Protein AF-A0A094D662-F1 (afdb_monomer_lite)

pLDDT: mean 72.57, std 20.61, range [25.23, 95.62]

Radius of gyration: 35.25 Å; chains: 1; bounding box: 73×84×106 Å

Structure (mmCIF, N/CA/C/O backbone):
data_AF-A0A094D662-F1
#
_entry.id   AF-A0A094D662-F1
#
loop_
_atom_site.group_PDB
_atom_site.id
_atom_site.type_symbol
_atom_site.label_atom_id
_atom_site.label_alt_id
_atom_site.label_comp_id
_atom_site.label_asym_id
_atom_site.label_entity_id
_atom_site.label_seq_id
_atom_site.pdbx_PDB_ins_code
_atom_site.Cartn_x
_atom_site.Cartn_y
_atom_site.Cartn_z
_atom_site.occupancy
_atom_site.B_iso_or_equiv
_atom_site.auth_seq_id
_atom_s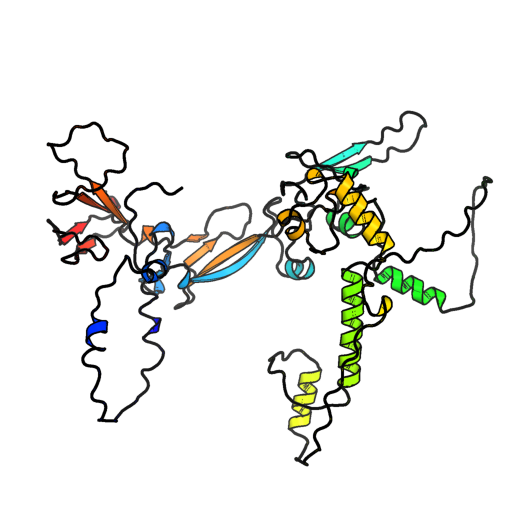ite.auth_comp_id
_atom_site.auth_asym_id
_atom_site.auth_atom_id
_atom_site.pdbx_PDB_model_num
ATOM 1 N N . MET A 1 1 ? -1.541 14.761 10.047 1.00 27.98 1 MET A N 1
ATOM 2 C CA . MET A 1 1 ? -1.292 15.309 11.395 1.00 27.98 1 MET A CA 1
ATOM 3 C C . MET A 1 1 ? -2.529 15.030 12.229 1.00 27.98 1 MET A C 1
ATOM 5 O O . MET A 1 1 ? -3.591 15.519 11.874 1.00 27.98 1 MET A O 1
ATOM 9 N N . ALA A 1 2 ? -2.432 14.137 13.215 1.00 30.67 2 ALA A N 1
ATOM 10 C CA . ALA A 1 2 ? -3.572 13.748 14.040 1.00 30.67 2 ALA A CA 1
ATOM 11 C C . ALA A 1 2 ? -3.902 14.888 15.013 1.00 30.67 2 ALA A C 1
ATOM 13 O O . ALA A 1 2 ? -3.021 15.377 15.716 1.00 30.67 2 ALA A O 1
ATOM 14 N N . THR A 1 3 ? -5.152 15.339 15.014 1.00 36.09 3 THR A N 1
ATOM 15 C CA . THR A 1 3 ? -5.666 16.312 15.980 1.00 36.09 3 THR A CA 1
ATOM 16 C C . THR A 1 3 ? -5.475 15.785 17.402 1.00 36.09 3 THR A C 1
ATOM 18 O O . THR A 1 3 ? -5.798 14.627 17.664 1.00 36.09 3 THR A O 1
ATOM 21 N N . ALA A 1 4 ? -4.981 16.631 18.310 1.00 43.06 4 ALA A N 1
ATOM 22 C CA . ALA A 1 4 ? -4.787 16.342 19.734 1.00 43.06 4 ALA A CA 1
ATOM 23 C C . ALA A 1 4 ? -6.132 16.266 20.485 1.00 43.06 4 ALA A C 1
ATOM 25 O O . ALA A 1 4 ? -6.436 17.083 21.350 1.00 43.06 4 ALA A O 1
ATOM 26 N N . ILE A 1 5 ? -6.972 15.311 20.098 1.00 53.75 5 ILE A N 1
ATOM 27 C CA . ILE A 1 5 ? -8.233 14.975 20.760 1.00 53.75 5 ILE A CA 1
ATOM 28 C C . ILE A 1 5 ? -7.978 13.667 21.521 1.00 53.75 5 ILE A C 1
ATOM 30 O O . ILE A 1 5 ? -7.299 12.795 20.971 1.00 53.75 5 ILE A O 1
ATOM 34 N N . PRO A 1 6 ? -8.478 13.496 22.761 1.00 65.56 6 PRO A N 1
ATOM 35 C CA . PRO A 1 6 ? -8.391 12.219 23.465 1.00 65.56 6 PRO A CA 1
ATOM 36 C C . PRO A 1 6 ? -8.967 11.106 22.583 1.00 65.56 6 PRO A C 1
ATOM 38 O O . PRO A 1 6 ? -10.159 11.098 22.275 1.00 65.56 6 PRO A O 1
ATOM 41 N N . TYR A 1 7 ? -8.102 10.196 22.139 1.00 71.94 7 TYR A N 1
ATOM 42 C CA . TYR A 1 7 ? -8.476 9.084 21.274 1.00 71.94 7 TYR A CA 1
ATOM 43 C C . TYR A 1 7 ? -8.595 7.817 22.120 1.00 71.94 7 TYR A C 1
ATOM 45 O O . TYR A 1 7 ? -7.695 7.490 22.894 1.00 71.94 7 TYR A O 1
ATOM 53 N N . THR A 1 8 ? -9.715 7.107 21.997 1.00 83.88 8 THR A N 1
ATOM 54 C CA . THR A 1 8 ? -9.950 5.865 22.735 1.00 83.88 8 THR A CA 1
ATOM 55 C C . THR A 1 8 ? -9.299 4.692 22.025 1.00 83.88 8 THR A C 1
ATOM 57 O O . THR A 1 8 ? -9.597 4.421 20.859 1.00 83.88 8 THR A O 1
ATOM 60 N N . TYR A 1 9 ? -8.454 3.968 22.747 1.00 87.31 9 TYR A N 1
ATOM 61 C CA . TYR A 1 9 ? -7.848 2.740 22.261 1.00 87.31 9 TYR A CA 1
ATOM 62 C C . TYR A 1 9 ? -8.508 1.530 22.912 1.00 87.31 9 TYR A C 1
ATOM 64 O O . TYR A 1 9 ? -8.848 1.552 24.092 1.00 87.31 9 TYR A O 1
ATOM 72 N N . ILE A 1 10 ? -8.681 0.475 22.127 1.00 88.69 10 ILE A N 1
ATOM 73 C CA . ILE A 1 10 ? -9.278 -0.786 22.551 1.00 88.69 10 ILE A CA 1
ATOM 74 C C . ILE A 1 10 ? -8.210 -1.868 22.431 1.00 88.69 10 ILE A C 1
ATOM 76 O O . ILE A 1 10 ? -7.541 -1.989 21.399 1.00 88.69 10 ILE A O 1
ATOM 80 N N . GLN A 1 11 ? -8.055 -2.661 23.485 1.00 87.62 11 GLN A N 1
ATOM 81 C CA . GLN A 1 11 ? -7.127 -3.782 23.499 1.00 87.62 11 GLN A CA 1
ATOM 82 C C . GLN A 1 11 ? -7.715 -4.972 22.736 1.00 87.62 11 GLN A C 1
ATOM 84 O O . GLN A 1 11 ? -8.773 -5.481 23.092 1.00 87.62 11 GLN A O 1
ATOM 89 N N . CYS A 1 12 ? -7.020 -5.454 21.705 1.00 86.81 12 CYS A N 1
ATOM 90 C CA . CYS A 1 12 ? -7.373 -6.714 21.050 1.00 86.81 12 CYS A CA 1
ATOM 91 C C . CYS A 1 12 ? -6.867 -7.903 21.896 1.00 86.81 12 CYS A C 1
ATOM 93 O O . CYS A 1 12 ? -5.701 -7.886 22.292 1.00 86.81 12 CYS A O 1
ATOM 95 N N . PRO A 1 13 ? -7.649 -8.984 22.099 1.00 80.25 13 PRO A N 1
ATOM 96 C CA . PRO A 1 13 ? -7.264 -10.129 22.942 1.00 80.25 13 PRO A CA 1
ATOM 97 C C . PRO A 1 13 ? -6.129 -11.005 22.372 1.00 80.25 13 PRO A C 1
ATOM 99 O O . PRO A 1 13 ? -5.781 -12.033 22.942 1.00 80.25 13 PRO A O 1
ATOM 102 N N . CYS A 1 14 ? -5.495 -10.595 21.271 1.00 75.81 14 CYS A N 1
ATOM 103 C CA . CYS A 1 14 ? -4.493 -11.377 20.545 1.00 75.81 14 CYS A CA 1
ATOM 104 C C . CYS A 1 14 ? -3.220 -11.707 21.332 1.00 75.81 14 CYS A C 1
ATOM 106 O O . CYS A 1 14 ? -2.457 -12.561 20.899 1.00 75.81 14 CYS A O 1
ATOM 108 N N . THR A 1 15 ? -2.955 -10.999 22.431 1.00 61.41 15 THR A N 1
ATOM 109 C CA . THR A 1 15 ? -1.803 -11.240 23.311 1.00 61.41 15 THR A CA 1
ATOM 110 C C . THR A 1 15 ? -2.067 -12.307 24.370 1.00 61.41 15 THR A C 1
ATOM 112 O O . THR A 1 15 ? -1.111 -12.813 24.940 1.00 61.41 15 THR A O 1
ATOM 115 N N . ARG A 1 16 ? -3.333 -12.654 24.646 1.00 54.88 16 ARG A N 1
ATOM 116 C CA . ARG A 1 16 ? -3.678 -13.715 25.607 1.00 54.88 16 ARG A CA 1
ATOM 117 C C . ARG A 1 16 ? -3.718 -15.096 24.949 1.00 54.88 16 ARG A C 1
ATOM 119 O O . ARG A 1 16 ? -3.248 -16.058 25.543 1.00 54.88 16 ARG A O 1
ATOM 126 N N . ASP A 1 17 ? -4.169 -15.171 23.697 1.00 49.47 17 ASP A N 1
ATOM 127 C CA . ASP A 1 17 ? -4.296 -16.443 22.966 1.00 49.47 17 ASP A CA 1
ATOM 128 C C . ASP A 1 17 ? -2.938 -17.108 22.639 1.00 49.47 17 ASP A C 1
ATOM 130 O O . ASP A 1 17 ? -2.886 -18.310 22.410 1.00 49.47 17 ASP A O 1
ATOM 134 N N . THR A 1 18 ? -1.811 -16.380 22.654 1.00 45.44 18 THR A N 1
ATOM 135 C CA . THR A 1 18 ? -0.479 -16.983 22.423 1.00 45.44 18 THR A CA 1
ATOM 136 C C . THR A 1 18 ? 0.036 -17.824 23.592 1.00 45.44 18 THR A C 1
ATOM 138 O O . THR A 1 18 ? 1.039 -18.507 23.427 1.00 45.44 18 THR A O 1
ATOM 141 N N . HIS A 1 19 ? -0.628 -17.789 24.751 1.00 44.31 19 HIS A N 1
ATOM 142 C CA . HIS A 1 19 ? -0.212 -18.522 25.951 1.00 44.31 19 HIS A CA 1
ATOM 143 C C . HIS A 1 19 ? -1.067 -19.766 26.253 1.00 44.31 19 HIS A C 1
ATOM 145 O O . HIS A 1 19 ? -0.862 -20.383 27.297 1.00 44.31 19 HIS A O 1
ATOM 151 N N . HIS A 1 20 ? -2.022 -20.151 25.390 1.00 42.22 20 HIS A N 1
ATOM 152 C CA . HIS A 1 20 ? -2.925 -21.272 25.704 1.00 42.22 20 HIS A CA 1
ATOM 153 C C . HIS A 1 20 ? -2.915 -22.482 24.771 1.00 42.22 20 HIS A C 1
ATOM 155 O O . HIS A 1 20 ? -3.463 -23.505 25.159 1.00 42.22 20 HIS A O 1
ATOM 161 N N . ASP A 1 21 ? -2.221 -22.428 23.634 1.00 40.12 21 ASP A N 1
ATOM 162 C CA . ASP A 1 21 ? -2.223 -23.537 22.662 1.00 40.12 21 ASP A CA 1
ATOM 163 C C . ASP A 1 21 ? -0.853 -24.239 22.499 1.00 40.12 21 ASP A C 1
ATOM 165 O O . ASP A 1 21 ? -0.650 -24.959 21.526 1.00 40.12 21 ASP A O 1
ATOM 169 N N . GLY A 1 22 ? 0.106 -24.024 23.415 1.00 39.09 22 GLY A N 1
ATOM 170 C CA . GLY A 1 22 ? 1.495 -24.498 23.263 1.00 39.09 22 GLY A CA 1
ATOM 171 C C . GLY A 1 22 ? 1.979 -25.582 24.229 1.00 39.09 22 GLY A C 1
ATOM 172 O O . GLY A 1 22 ? 2.541 -26.565 23.774 1.00 39.09 22 GLY A O 1
ATOM 173 N N . ASP A 1 23 ? 1.769 -25.432 25.541 1.00 36.53 23 ASP A N 1
ATOM 174 C CA . ASP A 1 23 ? 2.508 -26.225 26.543 1.00 36.53 23 ASP A CA 1
ATOM 175 C C . ASP A 1 23 ? 1.627 -26.624 27.742 1.00 36.53 23 ASP A C 1
ATOM 177 O O . ASP A 1 23 ? 1.899 -26.282 28.893 1.00 36.53 23 ASP A O 1
ATOM 181 N N . ARG A 1 24 ? 0.515 -27.321 27.486 1.00 38.50 24 ARG A N 1
ATOM 182 C CA . ARG A 1 24 ? -0.293 -27.960 28.546 1.00 38.50 24 ARG A CA 1
ATOM 183 C C . ARG A 1 24 ? -0.502 -29.461 28.336 1.00 38.50 24 ARG A C 1
ATOM 185 O O . ARG A 1 24 ? -1.456 -30.027 28.859 1.00 38.50 24 ARG A O 1
ATOM 192 N N . GLU A 1 25 ? 0.418 -30.109 27.629 1.00 37.34 25 GLU A N 1
ATOM 193 C CA . GLU A 1 25 ? 0.626 -31.549 27.782 1.00 37.34 25 GLU A CA 1
ATOM 194 C C . GLU A 1 25 ? 1.595 -31.777 28.952 1.00 37.34 25 GLU A C 1
ATOM 196 O O . GLU A 1 25 ? 2.786 -31.490 28.873 1.00 37.34 25 GLU A O 1
ATOM 201 N N . GLU A 1 26 ? 1.010 -32.203 30.073 1.00 44.28 26 GLU A N 1
ATOM 202 C CA . GLU A 1 26 ? 1.570 -33.150 31.043 1.00 44.28 26 GLU A CA 1
ATOM 203 C C . GLU A 1 26 ? 3.085 -33.058 31.313 1.00 44.28 26 GLU A C 1
ATOM 205 O O . GLU A 1 26 ? 3.895 -33.806 30.770 1.00 44.28 26 GLU A O 1
ATOM 210 N N . ARG A 1 27 ? 3.466 -32.217 32.280 1.00 34.50 27 ARG A N 1
ATOM 211 C CA . ARG A 1 27 ? 4.590 -32.542 33.169 1.00 34.50 27 ARG A CA 1
ATOM 212 C C . ARG A 1 27 ? 4.076 -32.627 34.590 1.00 34.50 27 ARG A C 1
ATOM 214 O O . ARG A 1 27 ? 3.942 -31.634 35.297 1.00 34.50 27 ARG A O 1
ATOM 221 N N . GLN A 1 28 ? 3.690 -33.848 34.916 1.00 40.88 28 GLN A N 1
ATOM 222 C CA . GLN A 1 28 ? 3.467 -34.328 36.260 1.00 40.88 28 GLN A CA 1
ATOM 223 C C . GLN A 1 28 ? 4.847 -34.596 3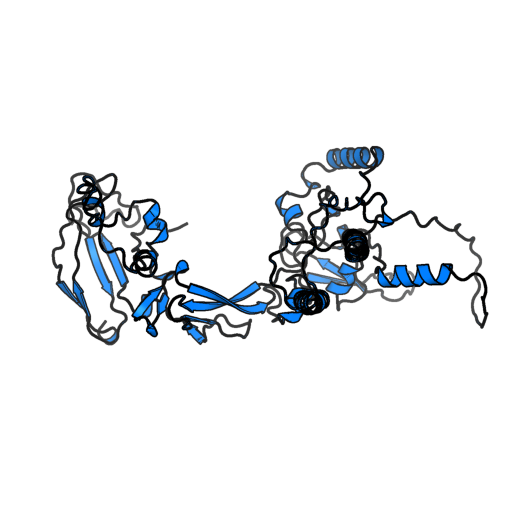6.882 1.00 40.88 28 GLN A C 1
ATOM 225 O O . GLN A 1 28 ? 5.701 -35.183 36.223 1.00 40.88 28 GLN A O 1
ATOM 230 N N . ASP A 1 29 ? 5.005 -34.129 38.118 1.00 41.12 29 ASP A N 1
ATOM 231 C CA . ASP A 1 29 ? 6.045 -34.459 39.098 1.00 41.12 29 ASP A CA 1
ATOM 232 C C . ASP A 1 29 ? 7.483 -33.992 38.804 1.00 41.12 29 ASP A C 1
ATOM 234 O O . ASP A 1 29 ? 8.217 -34.618 38.055 1.00 41.12 29 ASP A O 1
ATOM 238 N N . ASP A 1 30 ? 7.886 -32.905 39.473 1.00 32.84 30 ASP A N 1
ATOM 239 C CA . ASP A 1 30 ? 9.189 -32.799 40.146 1.00 32.84 30 ASP A CA 1
ATOM 240 C C . ASP A 1 30 ? 9.099 -31.701 41.229 1.00 32.84 30 ASP A C 1
ATOM 242 O O . ASP A 1 30 ? 9.085 -30.497 40.958 1.00 32.84 30 ASP A O 1
ATOM 246 N N . GLU A 1 31 ? 8.967 -32.142 42.483 1.00 45.97 31 GLU A N 1
ATOM 247 C CA . GLU A 1 31 ? 9.125 -31.331 43.691 1.00 45.97 31 GLU A CA 1
ATOM 248 C C . GLU A 1 31 ? 10.620 -31.048 43.914 1.00 45.97 31 GLU A C 1
ATOM 250 O O . GLU A 1 31 ? 11.299 -31.857 44.529 1.00 45.97 31 GLU A O 1
ATOM 255 N N . ASP A 1 32 ? 11.147 -29.937 43.389 1.00 40.59 32 ASP A N 1
ATOM 256 C CA . ASP A 1 32 ? 12.232 -29.153 44.015 1.00 40.59 32 ASP A CA 1
ATOM 257 C C . ASP A 1 32 ? 12.658 -27.987 43.105 1.00 40.59 32 ASP A C 1
ATOM 259 O O . ASP A 1 32 ? 13.560 -28.089 42.273 1.00 40.59 32 ASP A O 1
ATOM 263 N N . SER A 1 33 ? 12.034 -26.823 43.288 1.00 34.91 33 SER A N 1
ATOM 264 C CA . SER A 1 33 ? 12.645 -25.547 42.902 1.00 34.91 33 SER A CA 1
ATOM 265 C C . SER A 1 33 ? 12.096 -24.427 43.779 1.00 34.91 33 SER A C 1
ATOM 267 O O . SER A 1 33 ? 11.034 -23.851 43.533 1.00 34.91 33 SER A O 1
ATOM 269 N N . VAL A 1 34 ? 12.841 -24.144 44.843 1.00 47.97 34 VAL A N 1
ATOM 270 C CA . VAL A 1 34 ? 12.695 -22.967 45.696 1.00 47.97 34 VAL A CA 1
ATOM 271 C C . VAL A 1 34 ? 13.233 -21.756 44.931 1.00 47.97 34 VAL A C 1
ATOM 273 O O . VAL A 1 34 ? 14.383 -21.393 45.120 1.00 47.97 34 VAL A O 1
ATOM 276 N N . ASP A 1 35 ? 12.434 -21.190 44.026 1.00 39.59 35 ASP A N 1
ATOM 277 C CA . ASP A 1 35 ? 12.419 -19.754 43.693 1.00 39.59 35 ASP A CA 1
ATOM 278 C C . ASP A 1 35 ? 11.316 -19.487 42.656 1.00 39.59 35 ASP A C 1
ATOM 280 O O . ASP A 1 35 ? 11.349 -20.085 41.585 1.00 39.59 35 ASP A O 1
ATOM 284 N N . SER A 1 36 ? 10.311 -18.668 42.993 1.00 38.12 36 SER A N 1
ATOM 285 C CA . SER A 1 36 ? 9.310 -18.048 42.076 1.00 38.12 36 SER A CA 1
ATOM 286 C C . SER A 1 36 ? 8.026 -17.597 42.801 1.00 38.12 36 SER A C 1
ATOM 288 O O . SER A 1 36 ? 6.942 -17.526 42.219 1.00 38.12 36 SER A O 1
ATOM 290 N N . SER A 1 37 ? 8.106 -17.221 44.083 1.00 36.84 37 SER A N 1
ATOM 291 C CA . SER A 1 37 ? 7.066 -16.359 44.668 1.00 36.84 37 SER A CA 1
ATOM 292 C C . SER A 1 37 ? 7.075 -14.954 44.046 1.00 36.84 37 SER A C 1
ATOM 294 O O . SER A 1 37 ? 6.040 -14.295 44.046 1.00 36.84 37 SER A O 1
ATOM 296 N N . GLU A 1 38 ? 8.202 -14.524 43.465 1.00 37.81 38 GLU A N 1
ATOM 297 C CA . GLU A 1 38 ? 8.333 -13.243 42.756 1.00 37.81 38 GLU A CA 1
ATOM 298 C C . GLU A 1 38 ? 7.825 -13.320 41.300 1.00 37.81 38 GLU A C 1
ATOM 300 O O . GLU A 1 38 ? 7.126 -12.414 40.858 1.00 37.81 38 GLU A O 1
ATOM 305 N N . GLU A 1 39 ? 8.011 -14.440 40.587 1.00 36.25 39 GLU A N 1
ATOM 306 C CA . GLU A 1 39 ? 7.468 -14.616 39.221 1.00 36.25 39 GLU A CA 1
ATOM 307 C C . GLU A 1 39 ? 5.945 -14.860 39.188 1.00 36.25 39 GLU A C 1
ATOM 309 O O . GLU A 1 39 ? 5.286 -14.626 38.172 1.00 36.25 39 GLU A O 1
ATOM 314 N N . ARG A 1 40 ? 5.343 -15.304 40.303 1.00 34.09 40 ARG A N 1
ATOM 315 C CA . ARG A 1 40 ? 3.874 -15.374 40.439 1.00 34.09 40 ARG A CA 1
ATOM 316 C C . ARG A 1 40 ? 3.230 -14.009 40.688 1.00 34.09 40 ARG A C 1
ATOM 318 O O . ARG A 1 40 ? 2.037 -13.877 40.436 1.00 34.09 40 ARG A O 1
ATOM 325 N N . ALA A 1 41 ? 3.985 -13.010 41.148 1.00 35.44 41 ALA A N 1
ATOM 326 C CA . ALA A 1 41 ? 3.469 -11.659 41.374 1.00 35.44 41 ALA A CA 1
ATOM 327 C C . ALA A 1 41 ? 3.393 -10.824 40.081 1.00 35.44 41 ALA A C 1
ATOM 329 O O . ALA A 1 41 ? 2.543 -9.946 39.982 1.00 35.44 41 ALA A O 1
ATOM 330 N N . GLU A 1 42 ? 4.200 -11.138 39.060 1.00 41.97 42 GLU A N 1
ATOM 331 C CA . GLU A 1 42 ? 4.128 -10.483 37.740 1.00 41.97 42 GLU A CA 1
ATOM 332 C C . GLU A 1 42 ? 2.918 -10.939 36.893 1.00 41.97 42 GLU A C 1
ATOM 334 O O . GLU A 1 42 ? 2.626 -10.360 35.846 1.00 41.97 42 GLU A O 1
ATOM 339 N N . GLN A 1 43 ? 2.181 -11.975 37.318 1.00 38.31 43 GLN A N 1
ATOM 340 C CA . GLN A 1 43 ? 0.996 -12.469 36.595 1.00 38.31 43 GLN A CA 1
ATOM 341 C C . GLN A 1 43 ? -0.265 -11.620 36.833 1.00 38.31 43 GLN A C 1
ATOM 343 O O . GLN A 1 43 ? -1.200 -11.705 36.033 1.00 38.31 43 GLN A O 1
ATOM 348 N N . ASP A 1 44 ? -0.254 -10.765 37.859 1.00 42.09 44 ASP A N 1
ATOM 349 C CA . ASP A 1 44 ? -1.322 -9.814 38.201 1.00 42.09 44 ASP A CA 1
ATOM 350 C C . ASP A 1 44 ? -0.926 -8.349 37.910 1.00 42.09 44 ASP A C 1
ATOM 352 O O . ASP A 1 44 ? -1.543 -7.417 38.429 1.00 42.09 44 ASP A O 1
ATOM 356 N N . ASP A 1 45 ? 0.083 -8.114 37.061 1.00 57.00 45 ASP A N 1
ATOM 357 C CA . ASP A 1 45 ? 0.410 -6.759 36.611 1.00 57.00 45 ASP A CA 1
ATOM 358 C C . ASP A 1 45 ? -0.733 -6.205 35.739 1.00 57.00 45 ASP A C 1
ATOM 360 O O . ASP A 1 45 ? -0.960 -6.623 34.595 1.00 57.00 45 ASP A O 1
ATOM 364 N N . ASP A 1 46 ? -1.469 -5.241 36.299 1.00 65.81 46 ASP A N 1
ATOM 365 C CA . ASP A 1 46 ? -2.437 -4.412 35.585 1.00 65.81 46 ASP A CA 1
ATOM 366 C C . ASP A 1 46 ? -1.805 -3.913 34.272 1.00 65.81 46 ASP A C 1
ATOM 368 O O . ASP A 1 46 ? -0.724 -3.322 34.252 1.00 65.81 46 ASP A O 1
ATOM 372 N N . PHE A 1 47 ? -2.478 -4.158 33.145 1.00 70.75 47 PHE A N 1
ATOM 373 C CA . PHE A 1 47 ? -1.976 -3.802 31.817 1.00 70.75 47 PHE A CA 1
ATOM 374 C C . PHE A 1 47 ? -1.592 -2.313 31.746 1.00 70.75 47 PHE A C 1
ATOM 376 O O . PHE A 1 47 ? -2.468 -1.451 31.816 1.00 70.75 47 PHE A O 1
ATOM 383 N N . ASP A 1 48 ? -0.303 -2.007 31.539 1.00 75.31 48 ASP A N 1
ATOM 384 C CA . ASP A 1 48 ? 0.169 -0.628 31.370 1.00 75.31 48 ASP A CA 1
ATOM 385 C C . ASP A 1 48 ? -0.017 -0.136 29.910 1.00 75.31 48 ASP A C 1
ATOM 387 O O . ASP A 1 48 ? 0.743 -0.545 29.016 1.00 75.31 48 ASP A O 1
ATOM 391 N N . PRO A 1 49 ? -0.971 0.783 29.639 1.00 76.94 49 PRO A N 1
ATOM 392 C CA . PRO A 1 49 ? -1.212 1.375 28.328 1.00 76.94 49 PRO A CA 1
ATOM 393 C C . PRO A 1 49 ? -0.088 2.304 27.846 1.00 76.94 49 PRO A C 1
ATOM 395 O O . PRO A 1 49 ? -0.057 2.628 26.658 1.00 76.94 49 PRO A O 1
ATOM 398 N N . HIS A 1 50 ? 0.820 2.748 28.722 1.00 76.75 50 HIS A N 1
ATOM 399 C CA . HIS A 1 50 ? 1.968 3.584 28.351 1.00 76.75 50 HIS A CA 1
ATOM 400 C C . HIS A 1 50 ? 3.227 2.776 28.036 1.00 76.75 50 HIS A C 1
ATOM 402 O O . HIS A 1 50 ? 4.212 3.341 27.546 1.00 76.75 50 HIS A O 1
ATOM 408 N N . SER A 1 51 ? 3.201 1.462 28.265 1.00 80.25 51 SER A N 1
ATOM 409 C CA . SER A 1 51 ? 4.309 0.591 27.899 1.00 80.25 51 SER A CA 1
ATOM 410 C C . SER A 1 51 ? 4.529 0.602 26.375 1.00 80.25 51 SER A C 1
ATOM 412 O O . SER A 1 51 ? 3.574 0.627 25.593 1.00 80.25 51 SER A O 1
ATOM 414 N N . PRO A 1 52 ? 5.780 0.511 25.885 1.00 78.06 52 PRO A N 1
ATOM 415 C CA . PRO A 1 52 ? 6.046 0.430 24.445 1.00 78.06 52 PRO A CA 1
ATOM 416 C C . PRO A 1 52 ? 5.413 -0.816 23.800 1.00 78.06 52 PRO A C 1
ATOM 418 O O . PRO A 1 52 ? 5.159 -0.832 22.594 1.00 78.06 52 PRO A O 1
ATOM 421 N N . ARG A 1 53 ? 5.125 -1.852 24.603 1.00 77.88 53 ARG A N 1
ATOM 422 C CA . ARG A 1 53 ? 4.411 -3.064 24.182 1.00 77.88 53 ARG A CA 1
ATOM 423 C C . ARG A 1 53 ? 2.921 -2.803 23.924 1.00 77.88 53 ARG A C 1
ATOM 425 O O . ARG A 1 53 ? 2.351 -3.461 23.053 1.00 77.88 53 ARG A O 1
ATOM 432 N N . ALA A 1 54 ? 2.313 -1.821 24.596 1.00 78.50 54 ALA A N 1
ATOM 433 C CA . ALA A 1 54 ? 0.903 -1.475 24.429 1.00 78.50 54 ALA A CA 1
ATOM 434 C C . ALA A 1 54 ? 0.560 -1.021 23.001 1.00 78.50 54 ALA A C 1
ATOM 436 O O . ALA A 1 54 ? -0.528 -1.313 22.513 1.00 78.50 54 ALA A O 1
ATOM 437 N N . ASN A 1 55 ? 1.509 -0.427 22.267 1.00 78.81 55 ASN A N 1
ATOM 438 C CA . ASN A 1 55 ? 1.333 -0.057 20.853 1.00 78.81 55 ASN A CA 1
ATOM 439 C C . ASN A 1 55 ? 0.978 -1.248 19.938 1.00 78.81 55 ASN A C 1
ATOM 441 O O . ASN A 1 55 ? 0.470 -1.055 18.833 1.00 78.81 55 ASN A O 1
ATOM 445 N N . TYR A 1 56 ? 1.252 -2.482 20.374 1.00 78.19 56 TYR A N 1
ATOM 446 C CA . TYR A 1 56 ? 0.976 -3.705 19.615 1.00 78.19 56 TYR A CA 1
ATOM 447 C C . TYR A 1 56 ? -0.292 -4.445 20.062 1.00 78.19 56 TYR A C 1
ATOM 449 O O . TYR A 1 56 ? -0.612 -5.490 19.481 1.00 78.19 56 TYR A O 1
ATOM 457 N N . SER A 1 57 ? -0.991 -3.939 21.081 1.00 83.31 57 SER A N 1
ATOM 458 C CA . SER A 1 57 ? -2.237 -4.503 21.615 1.00 83.31 57 SER A CA 1
ATOM 459 C C . SER A 1 57 ? -3.393 -3.501 21.586 1.00 83.31 57 SER A C 1
ATOM 461 O O . SER A 1 57 ? -4.538 -3.914 21.391 1.00 83.31 57 SER A O 1
ATOM 463 N N . LEU A 1 58 ? -3.099 -2.206 21.721 1.00 87.19 58 LEU A N 1
ATOM 464 C CA . LEU A 1 58 ? -4.042 -1.096 21.681 1.00 87.19 58 LEU A CA 1
ATOM 465 C C . LEU A 1 58 ? -4.253 -0.599 20.255 1.00 87.19 58 LEU A C 1
ATOM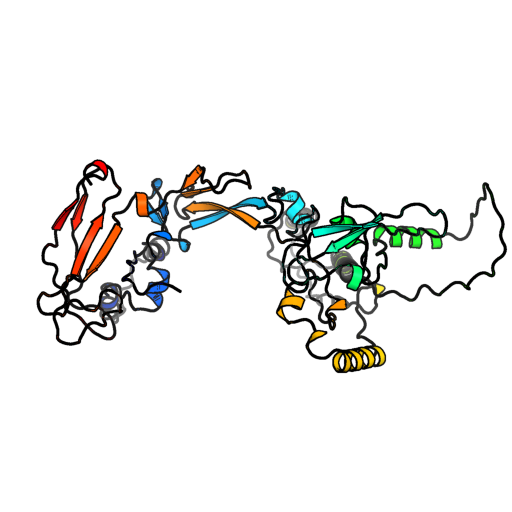 467 O O . LEU A 1 58 ? -3.319 -0.180 19.572 1.00 87.19 58 LEU A O 1
ATOM 471 N N . TYR A 1 59 ? -5.510 -0.600 19.821 1.00 88.81 59 TYR A N 1
ATOM 472 C CA . TYR A 1 59 ? -5.890 -0.135 18.496 1.00 88.81 59 TYR A CA 1
ATOM 473 C C . TYR A 1 59 ? -7.051 0.852 18.565 1.00 88.81 59 TYR A C 1
ATOM 475 O O . TYR A 1 59 ? -7.949 0.695 19.395 1.00 88.81 59 TYR A O 1
ATOM 483 N N . PRO A 1 60 ? -7.075 1.850 17.670 1.00 89.94 60 PRO A N 1
ATOM 484 C CA . PRO A 1 60 ? -8.262 2.658 17.473 1.00 89.94 60 PRO A CA 1
ATOM 485 C C . PRO A 1 60 ? -9.422 1.792 16.963 1.00 89.94 60 PRO A C 1
ATOM 487 O O . PRO A 1 60 ? -9.199 0.844 16.202 1.00 89.94 60 PRO A O 1
ATOM 490 N N . ILE A 1 61 ? -10.663 2.129 17.332 1.00 88.94 61 ILE A N 1
ATOM 491 C CA . ILE A 1 61 ? -11.838 1.334 16.932 1.00 88.94 61 ILE A CA 1
ATOM 492 C C . ILE A 1 61 ? -11.991 1.237 15.406 1.00 88.94 61 ILE A C 1
ATOM 494 O O . ILE A 1 61 ? -12.400 0.197 14.893 1.00 88.94 61 ILE A O 1
ATOM 498 N N . ASP A 1 62 ? -11.565 2.268 14.673 1.00 88.25 62 ASP A N 1
ATOM 499 C CA . ASP A 1 62 ? -11.615 2.323 13.207 1.00 88.25 62 ASP A CA 1
ATOM 500 C C . ASP A 1 62 ? -10.719 1.274 12.527 1.00 88.25 62 ASP A C 1
ATOM 502 O O . ASP A 1 62 ? -10.956 0.891 11.378 1.00 88.25 62 ASP A O 1
ATOM 506 N N . HIS A 1 63 ? -9.680 0.799 13.222 1.00 89.56 63 HIS A N 1
ATOM 507 C CA . HIS A 1 63 ? -8.761 -0.227 12.718 1.00 89.56 63 HIS A CA 1
ATOM 508 C C . HIS A 1 63 ? -9.143 -1.643 13.170 1.00 89.56 63 HIS A C 1
ATOM 510 O O . HIS A 1 63 ? -8.501 -2.613 12.753 1.00 89.56 63 HIS A O 1
ATOM 516 N N . LEU A 1 64 ? -10.163 -1.778 14.019 1.00 92.56 64 LEU A N 1
ATOM 517 C CA . LEU A 1 64 ? -10.638 -3.059 14.521 1.00 92.56 64 LEU A CA 1
ATOM 518 C C . LEU A 1 64 ? -11.814 -3.574 13.691 1.00 92.56 64 LEU A C 1
ATOM 520 O O . LEU A 1 64 ? -12.686 -2.834 13.230 1.00 92.56 64 LEU A O 1
ATOM 524 N N . LEU A 1 65 ? -11.848 -4.891 13.530 1.00 94.75 65 LEU A N 1
ATOM 525 C CA . LEU A 1 65 ? -12.943 -5.604 12.889 1.00 94.75 65 LEU A CA 1
ATOM 526 C C . LEU A 1 65 ? -13.591 -6.560 13.886 1.00 94.75 65 LEU A C 1
ATOM 528 O O . LEU A 1 65 ? -12.975 -6.927 14.885 1.00 94.75 65 LEU A O 1
ATOM 532 N N . TYR A 1 66 ? -14.818 -6.981 13.605 1.00 94.81 66 TYR A N 1
ATOM 533 C CA . TYR A 1 66 ? -15.554 -7.921 14.443 1.00 94.81 66 TYR A CA 1
ATOM 534 C C . TYR A 1 66 ? -15.746 -9.253 13.720 1.00 94.81 66 TYR A C 1
ATOM 536 O O . TYR A 1 66 ? -16.157 -9.288 12.563 1.00 94.81 66 TYR A O 1
ATOM 544 N N . CYS A 1 67 ? -15.422 -10.359 14.384 1.00 94.62 67 CYS A N 1
ATOM 545 C CA . CYS A 1 67 ? -15.702 -11.693 13.866 1.00 94.62 67 CYS A CA 1
ATOM 546 C C . CYS A 1 67 ? -16.957 -12.239 14.546 1.00 94.62 67 CYS A C 1
ATOM 548 O O . CYS A 1 67 ? -16.905 -12.532 15.736 1.00 94.62 67 CYS A O 1
ATOM 550 N N . GLU A 1 68 ? -18.042 -12.429 13.794 1.00 92.31 68 GLU A N 1
ATOM 551 C CA . GLU A 1 68 ? -19.306 -12.953 14.337 1.00 92.31 68 GLU A CA 1
ATOM 552 C C . GLU A 1 68 ? -19.188 -14.402 14.816 1.00 92.31 68 GLU A C 1
ATOM 554 O O . GLU A 1 68 ? -19.758 -14.752 15.839 1.00 92.31 68 GLU A O 1
ATOM 559 N N . ILE A 1 69 ? -18.389 -15.234 14.137 1.00 93.56 69 ILE A N 1
ATOM 560 C CA . ILE A 1 69 ? -18.206 -16.640 14.536 1.00 93.56 69 ILE A CA 1
ATOM 561 C C . ILE A 1 69 ? -17.463 -16.750 15.870 1.00 93.56 69 ILE A C 1
ATOM 563 O O . ILE A 1 69 ? -17.813 -17.567 16.710 1.00 93.56 69 ILE A O 1
ATOM 567 N N . CYS A 1 70 ? -16.427 -15.934 16.070 1.00 91.12 70 CYS A N 1
ATOM 568 C CA . CYS A 1 70 ? -15.670 -15.936 17.323 1.00 91.12 70 CYS A CA 1
ATOM 569 C C . CYS A 1 70 ? -16.268 -15.002 18.383 1.00 91.12 70 CYS A C 1
ATOM 571 O O . CYS A 1 70 ? -15.728 -14.946 19.480 1.00 91.12 70 CYS A O 1
ATOM 573 N N . ALA A 1 71 ? -17.289 -14.214 18.032 1.00 91.00 71 ALA A N 1
ATOM 574 C CA . ALA A 1 71 ? -17.853 -13.129 18.835 1.00 91.00 71 ALA A CA 1
ATOM 575 C C . ALA A 1 71 ? -16.801 -12.179 19.456 1.00 91.00 71 ALA A C 1
ATOM 577 O O . ALA A 1 71 ? -16.941 -11.715 20.585 1.00 91.00 71 ALA A O 1
ATOM 578 N N . GLN A 1 72 ? -15.719 -11.885 18.726 1.00 90.75 72 GLN A N 1
ATOM 579 C CA . GLN A 1 72 ? -14.551 -11.160 19.248 1.00 90.75 72 GLN A CA 1
ATOM 580 C C . GLN A 1 72 ? -14.010 -10.123 18.260 1.00 90.75 72 GLN A C 1
ATOM 582 O O . GLN A 1 72 ? -14.072 -10.302 17.037 1.00 90.75 72 GLN A O 1
ATOM 587 N N . ILE A 1 73 ? -13.390 -9.069 18.801 1.00 92.38 73 ILE A N 1
ATOM 588 C CA . ILE A 1 73 ? -12.613 -8.103 18.015 1.00 92.38 73 ILE A CA 1
ATOM 589 C C . ILE A 1 73 ? -11.331 -8.713 17.473 1.00 92.38 73 ILE A C 1
ATOM 591 O O . ILE A 1 73 ? -10.640 -9.488 18.134 1.00 92.38 73 ILE A O 1
ATOM 595 N N . ARG A 1 74 ? -10.991 -8.322 16.250 1.00 92.81 74 ARG A N 1
ATOM 596 C CA . ARG A 1 74 ? -9.810 -8.778 15.529 1.00 92.81 74 ARG A CA 1
ATOM 597 C C . ARG A 1 74 ? -9.073 -7.561 14.976 1.00 92.81 74 ARG A C 1
ATOM 599 O O . ARG A 1 74 ? -9.613 -6.804 14.172 1.00 92.81 74 ARG A O 1
ATOM 606 N N . CYS A 1 75 ? -7.830 -7.377 15.417 1.00 91.38 75 CYS A N 1
ATOM 607 C CA . CYS A 1 75 ? -6.912 -6.382 14.869 1.00 91.38 75 CYS A CA 1
ATOM 608 C C . CYS A 1 75 ? -6.262 -6.879 13.570 1.00 91.38 75 CYS A C 1
ATOM 610 O O . CYS A 1 75 ? -6.410 -8.040 13.182 1.00 91.38 75 CYS A O 1
ATOM 612 N N . GLN A 1 76 ? -5.464 -6.029 12.922 1.00 88.81 76 GLN A N 1
ATOM 613 C CA . GLN A 1 76 ? -4.748 -6.378 11.689 1.00 88.81 76 GLN A CA 1
ATOM 614 C C . GLN A 1 76 ? -3.780 -7.571 11.856 1.00 88.81 76 GLN A C 1
ATOM 616 O O . GLN A 1 76 ? -3.484 -8.254 10.878 1.00 88.81 76 GLN A O 1
ATOM 621 N N . ARG A 1 77 ? -3.333 -7.879 13.086 1.00 89.12 77 ARG A N 1
ATOM 622 C CA . ARG A 1 77 ? -2.533 -9.081 13.395 1.00 89.12 77 ARG A CA 1
ATOM 623 C C . ARG A 1 77 ? -3.374 -10.347 13.527 1.00 89.12 77 ARG A C 1
ATOM 625 O O . ARG A 1 77 ? -2.860 -11.425 13.286 1.00 89.12 77 ARG A O 1
ATOM 632 N N . CYS A 1 78 ? -4.651 -10.247 13.877 1.00 90.56 78 CYS A N 1
ATOM 633 C CA . CYS A 1 78 ? -5.561 -11.394 13.950 1.00 90.56 78 CYS A CA 1
ATOM 634 C C . CYS A 1 78 ? -6.127 -11.807 12.589 1.00 90.56 78 CYS A C 1
ATOM 636 O O . CYS A 1 78 ? -6.918 -12.748 12.508 1.00 90.56 78 CYS A O 1
ATOM 638 N N . LEU A 1 79 ? -5.783 -11.075 11.531 1.00 92.69 79 LEU A N 1
ATOM 639 C CA . LEU A 1 79 ? -6.357 -11.240 10.207 1.00 92.69 79 LEU A CA 1
ATOM 640 C C . LEU A 1 79 ? -5.311 -11.768 9.224 1.00 92.69 79 LEU A C 1
ATOM 642 O O . LEU A 1 79 ? -4.107 -11.524 9.358 1.00 92.69 79 LEU A O 1
ATOM 646 N N . VAL A 1 80 ? -5.785 -12.527 8.243 1.00 94.94 80 VAL A N 1
ATOM 647 C CA . VAL A 1 80 ? -5.019 -12.957 7.072 1.00 94.94 80 VAL A CA 1
ATOM 648 C C . VAL A 1 80 ? -5.572 -12.221 5.866 1.00 94.94 80 VAL A C 1
ATOM 650 O O . VAL A 1 80 ? -6.781 -12.237 5.627 1.00 94.94 80 VAL A O 1
ATOM 653 N N . ASP A 1 81 ? -4.682 -11.578 5.121 1.00 94.81 81 ASP A N 1
ATOM 654 C CA . ASP A 1 81 ? -5.025 -10.927 3.866 1.00 94.81 81 ASP A CA 1
ATOM 655 C C . ASP A 1 81 ? -4.892 -11.933 2.712 1.00 94.81 81 ASP A C 1
ATOM 657 O O . ASP A 1 81 ? -3.843 -12.550 2.538 1.00 94.81 81 ASP A O 1
ATOM 661 N N . GLU A 1 82 ? -5.928 -12.052 1.884 1.00 93.38 82 GLU A N 1
ATOM 662 C CA . GLU A 1 82 ? -5.906 -12.854 0.654 1.00 93.38 82 GLU A CA 1
ATOM 663 C C . GLU A 1 82 ? -6.129 -11.962 -0.562 1.00 93.38 82 GLU A C 1
ATOM 665 O O . GLU A 1 82 ? -7.044 -11.134 -0.576 1.00 93.38 82 GLU A O 1
ATOM 670 N N . ILE A 1 83 ? -5.313 -12.135 -1.601 1.00 92.19 83 ILE A N 1
ATOM 671 C CA . ILE A 1 83 ? -5.433 -11.368 -2.843 1.00 92.19 83 ILE A CA 1
ATOM 672 C C . ILE A 1 83 ? -6.636 -11.883 -3.639 1.00 92.19 83 ILE A C 1
ATOM 674 O O . ILE A 1 83 ? -6.732 -13.073 -3.920 1.00 92.19 83 ILE A O 1
ATOM 678 N N . VAL A 1 84 ? -7.538 -10.976 -4.017 1.00 90.62 84 VAL A N 1
ATOM 679 C CA . VAL A 1 84 ? -8.713 -11.290 -4.846 1.00 90.62 84 VAL A CA 1
ATOM 680 C C . VAL A 1 84 ? -8.405 -11.031 -6.308 1.00 90.62 84 VAL A C 1
ATOM 682 O O . VAL A 1 84 ? -8.516 -11.922 -7.140 1.00 90.62 84 VAL A O 1
ATOM 685 N N . THR A 1 85 ? -8.026 -9.792 -6.609 1.00 91.56 85 THR A N 1
ATOM 686 C CA . THR A 1 85 ? -7.819 -9.308 -7.969 1.00 91.56 85 THR A CA 1
ATOM 687 C C . THR A 1 85 ? -6.639 -8.354 -8.001 1.00 91.56 85 THR A C 1
ATOM 689 O O . THR A 1 85 ? -6.363 -7.634 -7.031 1.00 91.56 85 THR A O 1
ATOM 692 N N . TRP A 1 86 ? -5.949 -8.352 -9.135 1.00 93.19 86 TRP A N 1
ATOM 693 C CA . TRP A 1 86 ? -4.911 -7.389 -9.465 1.00 93.19 86 TRP A CA 1
ATOM 694 C C . TRP A 1 86 ? -5.499 -6.356 -10.408 1.00 93.19 86 TRP A C 1
ATOM 696 O O . TRP A 1 86 ? -6.302 -6.696 -11.274 1.00 93.19 86 TRP A O 1
ATOM 706 N N . PHE A 1 87 ? -5.119 -5.096 -10.258 1.00 94.12 87 PHE A N 1
ATOM 707 C CA . PHE A 1 87 ? -5.614 -4.047 -11.134 1.00 94.12 87 PHE A CA 1
ATOM 708 C C . PHE A 1 87 ? -4.626 -2.902 -11.292 1.00 94.12 87 PHE A C 1
ATOM 710 O O . PHE A 1 87 ? -3.803 -2.639 -10.414 1.00 94.12 87 PHE A O 1
ATOM 717 N N . CYS A 1 88 ? -4.710 -2.194 -12.414 1.00 93.69 88 CYS A N 1
ATOM 718 C CA . CYS A 1 88 ? -3.937 -0.973 -12.607 1.00 93.69 88 CYS A CA 1
ATOM 719 C C . CYS A 1 88 ? -4.666 0.217 -11.958 1.00 93.69 88 CYS A C 1
ATOM 721 O O . CYS A 1 88 ? -5.837 0.427 -12.269 1.00 93.69 88 CYS A O 1
ATOM 723 N N . PRO A 1 89 ? -4.009 1.033 -11.113 1.00 92.69 89 PRO A N 1
ATOM 724 C CA . PRO A 1 89 ? -4.653 2.198 -10.503 1.00 92.69 89 PRO A CA 1
ATOM 725 C C . PRO A 1 89 ? -4.974 3.319 -11.506 1.00 92.69 89 PRO A C 1
ATOM 727 O O . PRO A 1 89 ? -5.809 4.158 -11.200 1.00 92.69 89 PRO A O 1
ATOM 730 N N . ASN A 1 90 ? -4.335 3.332 -12.683 1.00 92.25 90 ASN A N 1
ATOM 731 C CA . ASN A 1 90 ? -4.539 4.367 -13.699 1.00 92.25 90 ASN A CA 1
ATOM 732 C C . ASN A 1 90 ? -5.714 4.036 -14.635 1.00 92.25 90 ASN A C 1
ATOM 734 O O . ASN A 1 90 ? -6.670 4.793 -14.722 1.00 92.25 90 ASN A O 1
ATOM 738 N N . CYS A 1 91 ? -5.686 2.878 -15.308 1.00 92.38 91 CYS A N 1
ATOM 739 C CA . CYS A 1 91 ? -6.760 2.484 -16.234 1.00 92.38 91 CYS A CA 1
ATOM 740 C C . CYS A 1 91 ? -7.882 1.661 -15.588 1.00 92.38 91 CYS A C 1
ATOM 742 O O . CYS A 1 91 ? -8.833 1.290 -16.275 1.00 92.38 91 CYS A O 1
ATOM 744 N N . LEU A 1 92 ? -7.761 1.330 -14.295 1.00 93.19 92 LEU A N 1
ATOM 745 C CA . LEU A 1 92 ? -8.736 0.543 -13.526 1.00 93.19 92 LEU A CA 1
ATOM 746 C C . LEU A 1 92 ? -9.098 -0.799 -14.187 1.00 93.19 92 LEU A C 1
ATOM 748 O O . LEU A 1 92 ? -10.175 -1.358 -13.971 1.00 93.19 92 LEU A O 1
ATOM 752 N N . PHE A 1 93 ? -8.167 -1.328 -14.984 1.00 92.12 93 PHE A N 1
ATOM 753 C CA . PHE A 1 93 ? -8.290 -2.616 -15.644 1.00 92.12 93 PHE A CA 1
ATOM 754 C C . PHE A 1 93 ? -7.891 -3.742 -14.693 1.00 92.12 93 PHE A C 1
ATOM 756 O O . PHE A 1 93 ? -6.842 -3.671 -14.047 1.00 92.12 93 PHE A O 1
ATOM 763 N N . GLU A 1 94 ? -8.722 -4.779 -14.635 1.00 92.62 94 GLU A N 1
ATOM 764 C CA . GLU A 1 94 ? -8.464 -5.999 -13.878 1.00 92.62 94 GLU A CA 1
ATOM 765 C C . GLU A 1 94 ? -7.517 -6.918 -14.652 1.00 92.62 94 GLU A C 1
ATOM 767 O O . GLU A 1 94 ? -7.749 -7.230 -15.818 1.00 92.62 94 GLU A O 1
ATOM 772 N N . VAL A 1 95 ? -6.447 -7.358 -13.996 1.00 91.88 95 VAL A N 1
ATOM 773 C CA . VAL A 1 95 ? -5.412 -8.205 -14.585 1.00 91.88 95 VAL A CA 1
ATOM 774 C C . VAL A 1 95 ? -5.494 -9.608 -13.968 1.00 91.88 95 VAL A C 1
ATOM 776 O O . VAL A 1 95 ? -5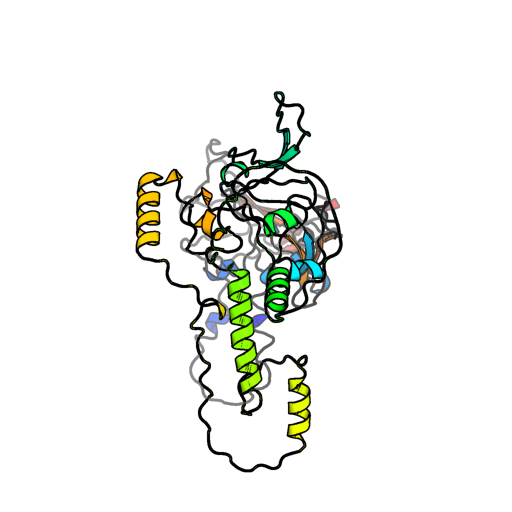.414 -9.737 -12.743 1.00 91.88 95 VAL A O 1
ATOM 779 N N . PRO A 1 96 ? -5.627 -10.675 -14.778 1.00 89.56 96 PRO A N 1
ATOM 780 C CA . PRO A 1 96 ? -5.614 -12.050 -14.284 1.00 89.56 96 PRO A CA 1
ATOM 781 C C . PRO A 1 96 ? -4.285 -12.434 -13.620 1.00 89.56 96 PRO A C 1
ATOM 783 O O . PRO A 1 96 ? -3.208 -12.079 -14.092 1.00 89.56 96 PRO A O 1
ATOM 786 N N . SER A 1 97 ? -4.334 -13.251 -12.566 1.00 87.69 97 SER A N 1
ATOM 787 C CA . SER A 1 97 ? -3.134 -13.674 -11.822 1.00 87.69 97 SER A CA 1
ATOM 788 C C . SER A 1 97 ? -2.095 -14.436 -12.663 1.00 87.69 97 SER A C 1
ATOM 790 O O . SER A 1 97 ? -0.920 -14.450 -12.300 1.00 87.69 97 SER A O 1
ATOM 792 N N . SER A 1 98 ? -2.493 -15.073 -13.770 1.00 86.62 98 SER A N 1
ATOM 793 C CA . SER A 1 98 ? -1.572 -15.766 -14.685 1.00 86.62 98 SER A CA 1
ATOM 794 C C . SER A 1 98 ? -0.643 -14.792 -15.411 1.00 86.62 98 SER A C 1
ATOM 796 O O . SER A 1 98 ? 0.564 -15.016 -15.439 1.00 86.62 98 SER A O 1
ATOM 798 N N . THR A 1 99 ? -1.181 -13.683 -15.927 1.00 86.00 99 THR A N 1
ATOM 799 C CA . THR A 1 99 ? -0.403 -12.662 -16.647 1.00 86.00 99 THR A CA 1
ATOM 800 C C . THR A 1 99 ? 0.439 -11.817 -15.697 1.00 86.00 99 THR A C 1
ATOM 802 O O . THR A 1 99 ? 1.512 -11.357 -16.055 1.00 86.00 99 THR A O 1
ATOM 805 N N . VAL A 1 100 ? -0.001 -11.640 -14.449 1.00 86.75 100 VAL A N 1
ATOM 806 C CA . VAL A 1 100 ? 0.767 -10.910 -13.425 1.00 86.75 100 VAL A CA 1
ATOM 807 C C . VAL A 1 100 ? 2.144 -11.542 -13.184 1.00 86.75 100 VAL A C 1
ATOM 809 O O . VAL A 1 100 ? 3.127 -10.817 -13.024 1.00 86.75 100 VAL A O 1
ATOM 812 N N . LYS A 1 101 ? 2.216 -12.882 -13.192 1.00 81.81 101 LYS A N 1
ATOM 813 C CA . LYS A 1 101 ? 3.467 -13.629 -13.000 1.00 81.81 101 LYS A CA 1
ATOM 814 C C . LYS A 1 101 ? 4.425 -13.495 -14.186 1.00 81.81 101 LYS A C 1
ATOM 816 O O . LYS A 1 101 ? 5.625 -13.424 -13.953 1.00 81.81 101 LYS A O 1
ATOM 821 N N . SER A 1 102 ? 3.919 -13.468 -15.423 1.00 81.88 102 SER A N 1
ATOM 822 C CA . SER A 1 102 ? 4.760 -13.328 -16.622 1.00 81.88 102 SER A CA 1
ATOM 823 C C . SER A 1 102 ? 5.217 -11.886 -16.857 1.00 81.88 102 SER A C 1
ATOM 825 O O . SER A 1 102 ? 6.363 -11.671 -17.226 1.00 81.88 102 SER A O 1
ATOM 827 N N . GLU A 1 103 ? 4.355 -10.902 -16.580 1.00 80.50 103 GLU A N 1
ATOM 828 C CA . GLU A 1 103 ? 4.579 -9.475 -16.882 1.00 80.50 103 GLU A CA 1
ATOM 829 C C . GLU A 1 103 ? 5.134 -8.667 -15.685 1.00 80.50 103 GLU A C 1
ATOM 831 O O . GLU A 1 103 ? 5.114 -7.434 -15.681 1.00 80.50 103 GLU A O 1
ATOM 836 N N . GLY A 1 104 ? 5.583 -9.334 -14.614 1.00 81.56 104 GLY A N 1
ATOM 837 C CA . GLY A 1 104 ? 6.310 -8.694 -13.507 1.00 81.56 104 GLY A CA 1
ATOM 838 C C . GLY A 1 104 ? 5.498 -7.711 -12.647 1.00 81.56 104 GLY A C 1
ATOM 839 O O . GLY A 1 104 ? 6.030 -6.696 -12.193 1.00 81.56 104 GLY A O 1
ATOM 840 N N . ASN A 1 105 ? 4.212 -7.983 -12.389 1.00 88.81 105 ASN A N 1
ATOM 841 C CA . ASN A 1 105 ? 3.309 -7.101 -11.622 1.00 88.81 105 ASN A CA 1
ATOM 842 C C . ASN A 1 105 ? 3.123 -5.692 -12.228 1.00 88.81 105 ASN A C 1
ATOM 844 O O . ASN A 1 105 ? 2.908 -4.720 -11.495 1.00 88.81 105 ASN A O 1
ATOM 848 N N . ARG A 1 106 ? 3.222 -5.546 -13.551 1.00 89.31 106 ARG A N 1
ATOM 849 C CA . ARG A 1 106 ? 3.142 -4.254 -14.248 1.00 89.31 106 ARG A CA 1
ATOM 850 C C . ARG A 1 106 ? 1.958 -4.192 -15.216 1.00 89.31 106 ARG A C 1
ATOM 852 O O . ARG A 1 106 ? 1.455 -5.210 -15.680 1.00 89.31 106 ARG A O 1
ATOM 859 N N . CYS A 1 107 ? 1.468 -2.983 -15.484 1.00 90.75 107 CYS A N 1
ATOM 860 C CA . CYS A 1 107 ? 0.375 -2.768 -16.431 1.00 90.75 107 CYS A CA 1
ATOM 861 C C . CYS A 1 107 ? 0.864 -2.863 -17.883 1.00 90.75 107 CYS A C 1
ATOM 863 O O . CYS A 1 107 ? 1.773 -2.138 -18.275 1.00 90.75 107 CYS A O 1
ATOM 865 N N . THR A 1 108 ? 0.197 -3.681 -18.698 1.00 87.88 108 THR A N 1
ATOM 866 C CA . THR A 1 108 ? 0.513 -3.862 -20.127 1.00 87.88 108 THR A CA 1
ATOM 867 C C . THR A 1 108 ? -0.326 -2.984 -21.063 1.00 87.88 108 THR A C 1
ATOM 869 O O . THR A 1 108 ? -0.044 -2.890 -22.255 1.00 87.88 108 THR A O 1
ATOM 872 N N . ARG A 1 109 ? -1.344 -2.282 -20.541 1.00 86.44 109 ARG A N 1
ATOM 873 C CA . ARG A 1 109 ? -2.245 -1.397 -21.308 1.00 86.44 109 ARG A CA 1
ATOM 874 C C . ARG A 1 109 ? -1.710 0.034 -21.448 1.00 86.44 109 ARG A C 1
ATOM 876 O O . ARG A 1 109 ? -2.461 0.992 -21.291 1.00 86.44 109 ARG A O 1
ATOM 883 N N . SER A 1 110 ? -0.409 0.178 -21.687 1.00 84.44 110 SER A N 1
ATOM 884 C CA . SER A 1 110 ? 0.238 1.474 -21.956 1.00 84.44 110 SER A CA 1
ATOM 885 C C . SER A 1 110 ? 0.105 2.531 -20.841 1.00 84.44 110 SER A C 1
ATOM 887 O O . SER A 1 110 ? 0.171 3.725 -21.111 1.00 84.44 110 SER A O 1
ATOM 889 N N . CYS A 1 111 ? -0.092 2.124 -19.583 1.00 92.31 111 CYS A N 1
ATOM 890 C CA . CYS A 1 111 ? -0.075 3.047 -18.444 1.00 92.31 111 CYS A CA 1
ATOM 891 C C . CYS A 1 111 ? 1.353 3.176 -17.917 1.00 92.31 111 CYS A C 1
ATOM 893 O O . CYS A 1 111 ? 1.852 2.223 -17.312 1.00 92.31 111 CYS A O 1
ATOM 895 N N . PHE A 1 112 ? 1.966 4.349 -18.072 1.00 92.06 112 PHE A N 1
ATOM 896 C CA . PHE A 1 112 ? 3.345 4.609 -17.654 1.00 92.06 112 PHE A CA 1
ATOM 897 C C . PHE A 1 112 ? 3.452 5.742 -16.637 1.00 92.06 112 PHE A C 1
ATOM 899 O O . PHE A 1 112 ? 2.654 6.678 -16.647 1.00 92.06 112 PHE A O 1
ATOM 906 N N . GLN A 1 113 ? 4.461 5.643 -15.781 1.00 92.81 113 GLN A N 1
ATOM 907 C CA . GLN A 1 113 ? 4.868 6.649 -14.814 1.00 92.81 113 GLN A CA 1
ATOM 908 C C . GLN A 1 113 ? 6.018 7.473 -15.385 1.00 92.81 113 GLN A C 1
ATOM 910 O O . GLN A 1 113 ? 6.948 6.934 -15.993 1.00 92.81 113 GLN A O 1
ATOM 915 N N . CYS A 1 114 ? 5.951 8.785 -15.174 1.00 92.12 114 CYS A N 1
ATOM 916 C CA . CYS A 1 114 ? 7.019 9.700 -15.535 1.00 92.12 114 CYS A CA 1
ATOM 917 C C . CYS A 1 114 ? 8.295 9.363 -14.743 1.00 92.12 114 CYS A C 1
ATOM 919 O O . CYS A 1 114 ? 8.219 9.255 -13.516 1.00 92.12 114 CYS A O 1
ATOM 921 N N . PRO A 1 115 ? 9.467 9.257 -15.397 1.00 89.88 115 PRO A N 1
ATOM 922 C CA . PRO A 1 115 ? 10.725 8.976 -14.706 1.00 89.88 115 PRO A CA 1
ATOM 923 C C . PRO A 1 115 ? 11.169 10.090 -13.744 1.00 89.88 115 PRO A C 1
ATOM 925 O O . PRO A 1 115 ? 11.953 9.829 -12.837 1.00 89.88 115 PRO A O 1
ATOM 928 N N . ILE A 1 116 ? 10.676 11.319 -13.932 1.00 88.94 116 ILE A N 1
ATOM 929 C CA . ILE A 1 116 ? 11.091 12.493 -13.154 1.00 88.94 116 ILE A CA 1
ATOM 930 C C . ILE A 1 116 ? 10.175 12.716 -11.946 1.00 88.94 116 ILE A C 1
ATOM 932 O O . ILE A 1 116 ? 10.665 12.838 -10.825 1.00 88.94 116 ILE A O 1
ATOM 936 N N . CYS A 1 117 ? 8.853 12.762 -12.164 1.00 89.94 117 CYS A N 1
ATOM 937 C CA . CYS A 1 117 ? 7.867 13.136 -11.139 1.00 89.94 117 CYS A CA 1
ATOM 938 C C . CYS A 1 117 ? 6.848 12.037 -10.785 1.00 89.94 117 CYS A C 1
ATOM 940 O O . CYS A 1 117 ? 5.951 12.280 -9.980 1.00 89.94 117 CYS A O 1
ATOM 942 N N . ILE A 1 118 ? 6.946 10.837 -11.379 1.00 89.81 118 ILE A N 1
ATOM 943 C CA . ILE A 1 118 ? 6.079 9.666 -11.107 1.00 89.81 118 ILE A CA 1
ATOM 944 C C . ILE A 1 118 ? 4.601 9.873 -11.530 1.00 89.81 118 ILE A C 1
ATOM 946 O O . ILE A 1 118 ? 3.775 8.960 -11.442 1.00 89.81 118 ILE A O 1
ATOM 950 N N . ALA A 1 119 ? 4.257 11.051 -12.060 1.00 92.25 119 ALA A N 1
ATOM 951 C CA . ALA A 1 119 ? 2.932 11.366 -12.585 1.00 92.25 119 ALA A CA 1
ATOM 952 C C . ALA A 1 119 ? 2.565 10.477 -13.793 1.00 92.25 119 ALA A C 1
ATOM 954 O O . ALA A 1 119 ? 3.458 9.993 -14.499 1.00 92.25 119 ALA A O 1
ATOM 955 N N . PRO A 1 120 ? 1.263 10.249 -14.049 1.00 92.88 120 PRO A N 1
ATOM 956 C CA . PRO A 1 120 ? 0.822 9.463 -15.195 1.00 92.88 120 PRO A CA 1
ATOM 957 C C . PRO A 1 120 ? 1.207 10.141 -16.511 1.00 92.88 120 PRO A C 1
ATOM 959 O O . PRO A 1 120 ? 0.970 11.334 -16.705 1.00 92.88 120 PRO A O 1
ATOM 962 N N . LEU A 1 121 ? 1.772 9.357 -17.427 1.00 93.00 121 LEU A N 1
ATOM 963 C CA . LEU A 1 121 ? 2.084 9.802 -18.781 1.00 93.00 121 LEU A CA 1
ATOM 964 C C . LEU A 1 121 ? 0.873 9.647 -19.700 1.00 93.00 121 LEU A C 1
ATOM 966 O O . LEU A 1 121 ? 0.122 8.671 -19.617 1.00 93.00 121 LEU A O 1
ATOM 970 N N . SER A 1 122 ? 0.724 10.612 -20.601 1.00 91.44 122 SER A N 1
ATOM 971 C CA . SER A 1 122 ? -0.283 10.629 -21.662 1.00 91.44 122 SER A CA 1
ATOM 972 C C . SER A 1 122 ? 0.384 10.391 -23.012 1.00 91.44 122 SER A C 1
ATOM 974 O O . SER A 1 122 ? 1.547 10.743 -23.194 1.00 91.44 122 SER A O 1
ATOM 976 N N . LEU A 1 123 ? -0.333 9.763 -23.942 1.00 90.50 123 LEU A N 1
ATOM 977 C CA . LEU A 1 123 ? 0.149 9.565 -25.303 1.00 90.50 123 LEU A CA 1
ATOM 978 C C . LEU A 1 123 ? -0.331 10.728 -26.177 1.00 90.50 123 LEU A C 1
ATOM 980 O O . LEU A 1 123 ? -1.536 10.962 -26.268 1.00 90.50 123 LEU A O 1
ATOM 984 N N . THR A 1 124 ? 0.600 11.411 -26.833 1.00 89.19 124 THR A N 1
ATOM 985 C CA . THR A 1 124 ? 0.328 12.543 -27.722 1.00 89.19 124 THR A CA 1
ATOM 986 C C . THR A 1 124 ? 0.816 12.198 -29.124 1.00 89.19 124 THR A C 1
ATOM 988 O O . THR A 1 124 ? 1.944 11.739 -29.293 1.00 89.19 124 THR A O 1
ATOM 991 N N . GLY A 1 125 ? -0.043 12.374 -30.129 1.00 84.88 125 GLY A N 1
ATOM 992 C CA . GLY A 1 125 ? 0.331 12.227 -31.534 1.00 84.88 125 GLY A CA 1
ATOM 993 C C . GLY A 1 125 ? 0.953 13.520 -32.046 1.00 84.88 125 GLY A C 1
ATOM 994 O O . GLY A 1 125 ? 0.363 14.589 -31.888 1.00 84.88 125 GLY A O 1
ATOM 995 N N . GLN A 1 126 ? 2.130 13.426 -32.650 1.00 77.31 126 GLN A N 1
ATOM 996 C CA . GLN A 1 126 ? 2.811 14.532 -33.303 1.00 77.31 126 GLN A CA 1
ATOM 997 C C . GLN A 1 126 ? 2.784 14.283 -34.813 1.00 77.31 126 GLN A C 1
ATOM 999 O O . GLN A 1 126 ? 3.354 13.313 -35.313 1.00 77.31 126 GLN A O 1
ATOM 1004 N N . ALA A 1 127 ? 2.084 15.150 -35.545 1.00 65.94 127 ALA A N 1
ATOM 1005 C CA . ALA A 1 127 ? 2.119 15.134 -36.999 1.00 65.94 127 ALA A CA 1
ATOM 1006 C C . ALA A 1 127 ? 3.453 15.734 -37.459 1.00 65.94 127 ALA A C 1
ATOM 1008 O O . ALA A 1 127 ? 3.724 16.911 -37.204 1.00 65.94 127 ALA A O 1
ATOM 1009 N N . ALA A 1 128 ? 4.288 14.942 -38.131 1.00 57.47 128 ALA A N 1
ATOM 1010 C CA . ALA A 1 128 ? 5.428 15.476 -38.862 1.00 57.47 128 ALA A CA 1
ATOM 1011 C C . ALA A 1 128 ? 4.898 16.137 -40.143 1.00 57.47 128 ALA A C 1
ATOM 1013 O O . ALA A 1 128 ? 4.801 15.504 -41.189 1.00 57.47 128 ALA A O 1
ATOM 1014 N N . SER A 1 129 ? 4.488 17.405 -40.056 1.00 48.91 129 SER A N 1
ATOM 1015 C CA . SER A 1 129 ? 4.057 18.167 -41.232 1.00 48.91 129 SER A CA 1
ATOM 1016 C C . SER A 1 129 ? 5.287 18.514 -42.070 1.00 48.91 129 SER A C 1
ATOM 1018 O O . SER A 1 129 ? 5.870 19.586 -41.922 1.00 48.91 129 SER A O 1
ATOM 1020 N N . ASN A 1 130 ? 5.712 17.601 -42.943 1.00 51.47 130 ASN A N 1
ATOM 1021 C CA . ASN A 1 130 ? 6.753 17.871 -43.931 1.00 51.47 130 ASN A CA 1
ATOM 1022 C C . ASN A 1 130 ? 6.113 18.562 -45.148 1.00 51.47 130 ASN A C 1
ATOM 1024 O O . ASN A 1 130 ? 6.052 18.028 -46.254 1.00 51.47 130 ASN A O 1
ATOM 1028 N N . THR A 1 131 ? 5.593 19.773 -44.933 1.00 53.28 131 THR A N 1
ATOM 1029 C CA . THR A 1 131 ? 4.782 20.541 -45.899 1.00 53.28 131 THR A CA 1
ATOM 1030 C C . THR A 1 131 ? 5.564 21.032 -47.130 1.00 53.28 131 THR A C 1
ATOM 1032 O O . THR A 1 131 ? 5.046 21.830 -47.904 1.00 53.28 131 THR A O 1
ATOM 1035 N N . LEU A 1 132 ? 6.814 20.598 -47.328 1.00 56.34 132 LEU A N 1
ATOM 1036 C CA . LEU A 1 132 ? 7.696 21.111 -48.380 1.00 56.34 132 LEU A CA 1
ATOM 1037 C C . LEU A 1 132 ? 7.974 20.127 -49.524 1.00 56.34 132 LEU A C 1
ATOM 1039 O O . LEU A 1 132 ? 8.442 20.577 -50.564 1.00 56.34 132 LEU A O 1
ATOM 1043 N N . LEU A 1 133 ? 7.680 18.825 -49.395 1.00 54.19 133 LEU A N 1
ATOM 1044 C CA . LEU A 1 133 ? 8.070 17.829 -50.414 1.00 54.19 133 LEU A CA 1
ATOM 1045 C C . LEU A 1 133 ? 7.064 16.679 -50.616 1.00 54.19 133 LEU A C 1
ATOM 1047 O O . LEU A 1 133 ? 7.476 15.548 -50.842 1.00 54.19 133 LEU A O 1
ATOM 1051 N N . GLY A 1 134 ? 5.750 16.932 -50.533 1.00 49.03 134 GLY A N 1
ATOM 1052 C CA . GLY A 1 134 ? 4.718 15.967 -50.972 1.00 49.03 134 GLY A CA 1
ATOM 1053 C C . GLY A 1 134 ? 4.832 14.546 -50.387 1.00 49.03 134 GLY A C 1
ATOM 1054 O O . GLY A 1 134 ? 4.434 13.584 -51.040 1.00 49.03 134 GLY A O 1
ATOM 1055 N N . GLY A 1 135 ? 5.426 14.411 -49.197 1.00 47.00 135 GLY A N 1
ATOM 1056 C CA . GLY A 1 135 ? 5.730 13.138 -48.550 1.00 47.00 135 GLY A CA 1
ATOM 1057 C C . GLY A 1 135 ? 4.626 12.699 -47.593 1.00 47.00 135 GLY A C 1
ATOM 1058 O O . GLY A 1 135 ? 3.991 13.527 -46.952 1.00 47.00 135 GLY A O 1
ATOM 1059 N N . VAL A 1 136 ? 4.420 11.384 -47.519 1.00 50.59 136 VAL A N 1
ATOM 1060 C CA . VAL A 1 136 ? 3.435 10.682 -46.680 1.00 50.59 136 VAL A CA 1
ATOM 1061 C C . VAL A 1 136 ? 3.448 11.192 -45.231 1.00 50.59 136 VAL A C 1
ATOM 1063 O O . VAL A 1 136 ? 4.510 11.258 -44.617 1.00 50.59 136 VAL A O 1
ATOM 1066 N N . ASP A 1 137 ? 2.269 11.491 -44.674 1.00 52.81 137 ASP A N 1
ATOM 1067 C CA . ASP A 1 137 ? 2.083 11.921 -43.281 1.00 52.81 137 ASP A CA 1
ATOM 1068 C C . ASP A 1 137 ? 2.531 10.827 -42.286 1.00 52.81 137 ASP A C 1
ATOM 1070 O O . ASP A 1 137 ? 1.743 9.965 -41.881 1.00 52.81 137 ASP A O 1
ATOM 1074 N N . THR A 1 138 ? 3.795 10.833 -41.850 1.00 59.03 138 THR A N 1
ATOM 1075 C CA . THR A 1 138 ? 4.253 9.945 -40.770 1.00 59.03 138 THR A CA 1
ATOM 1076 C C . THR A 1 138 ? 3.879 10.553 -39.418 1.00 59.03 138 THR A C 1
ATOM 1078 O O . THR A 1 138 ? 4.527 11.459 -38.894 1.00 59.03 138 THR A O 1
ATOM 1081 N N . SER A 1 139 ? 2.770 10.078 -38.850 1.00 72.56 139 SER A N 1
ATOM 1082 C CA . SER A 1 139 ? 2.336 10.459 -37.501 1.00 72.56 139 SER A CA 1
ATOM 1083 C C . SER A 1 139 ? 3.084 9.628 -36.461 1.00 72.56 139 SER A C 1
ATOM 1085 O O . SER A 1 139 ? 2.809 8.436 -36.316 1.00 72.56 139 SER A O 1
ATOM 1087 N N . HIS A 1 140 ? 3.998 10.253 -35.720 1.00 85.38 140 HIS A N 1
ATOM 1088 C CA . HIS A 1 140 ? 4.695 9.610 -34.605 1.00 85.38 140 HIS A CA 1
ATOM 1089 C C . HIS A 1 140 ? 3.980 9.914 -33.288 1.00 85.38 140 HIS A C 1
ATOM 1091 O O . HIS A 1 140 ? 3.352 10.959 -33.118 1.00 85.38 140 HIS A O 1
ATOM 1097 N N . TRP A 1 141 ? 4.066 8.998 -32.333 1.00 88.38 141 TRP A N 1
ATOM 1098 C CA . TRP A 1 141 ? 3.460 9.133 -31.014 1.00 88.38 141 TRP A CA 1
ATOM 1099 C C . TRP A 1 141 ? 4.550 9.263 -29.959 1.00 88.38 141 TRP A C 1
ATOM 1101 O O . TRP A 1 141 ? 5.556 8.555 -30.000 1.00 88.38 141 TRP A O 1
ATOM 1111 N N . ILE A 1 142 ? 4.338 10.151 -28.993 1.00 91.44 142 ILE A N 1
ATOM 1112 C CA . ILE A 1 142 ? 5.255 10.396 -27.877 1.00 91.44 142 ILE A CA 1
ATOM 1113 C C . ILE A 1 142 ? 4.509 10.303 -26.547 1.00 91.44 142 ILE A C 1
ATOM 1115 O O . ILE A 1 142 ? 3.301 10.539 -26.474 1.00 91.44 142 ILE A O 1
ATOM 1119 N N . LEU A 1 143 ? 5.225 9.955 -25.479 1.00 92.19 143 LEU A N 1
ATOM 1120 C CA . LEU A 1 143 ? 4.694 10.038 -24.120 1.00 92.19 143 LEU A CA 1
ATOM 1121 C C . LEU A 1 143 ? 5.031 11.407 -23.535 1.00 92.19 143 LEU A C 1
ATOM 1123 O O . LEU A 1 143 ? 6.200 11.778 -23.493 1.00 92.19 143 LEU A O 1
ATOM 1127 N N . SER A 1 144 ? 4.025 12.127 -23.048 1.00 93.88 144 SER A N 1
ATOM 1128 C CA . SER A 1 144 ? 4.175 13.450 -22.438 1.00 93.88 144 SER A CA 1
ATOM 1129 C C . SER A 1 144 ? 3.598 13.493 -21.026 1.00 93.88 144 SER A C 1
ATOM 1131 O O . SER A 1 144 ? 2.513 12.962 -20.749 1.00 93.88 144 SER A O 1
ATOM 1133 N N . CYS A 1 145 ? 4.322 14.151 -20.126 1.00 94.56 145 CYS A N 1
ATOM 1134 C CA . CYS A 1 145 ? 3.925 14.390 -18.747 1.00 94.56 145 CYS A CA 1
ATOM 1135 C C . CYS A 1 145 ? 3.303 15.782 -18.591 1.00 94.56 145 CYS A C 1
ATOM 1137 O O . CYS A 1 145 ? 3.964 16.783 -18.843 1.00 94.56 145 CYS A O 1
ATOM 1139 N N . ALA A 1 146 ? 2.080 15.867 -18.064 1.00 92.75 146 ALA A N 1
ATOM 1140 C CA . ALA A 1 146 ? 1.424 17.155 -17.814 1.00 92.75 146 ALA A CA 1
ATOM 1141 C C . ALA A 1 146 ? 2.026 17.937 -16.627 1.00 92.75 146 ALA A C 1
ATOM 1143 O O . ALA A 1 146 ? 1.931 19.157 -16.588 1.00 92.75 146 ALA A O 1
ATOM 1144 N N . SER A 1 147 ? 2.636 17.251 -15.652 1.00 93.81 147 SER A N 1
ATOM 1145 C CA . SER A 1 147 ? 3.128 17.889 -14.419 1.00 93.81 147 SER A CA 1
ATOM 1146 C C . SER A 1 147 ? 4.500 18.552 -14.558 1.00 93.81 147 SER A C 1
ATOM 1148 O O . SER A 1 147 ? 4.674 19.676 -14.107 1.00 93.81 147 SER A O 1
ATOM 1150 N N . CYS A 1 148 ? 5.479 17.867 -15.158 1.00 91.56 148 CYS A N 1
ATOM 1151 C CA . CYS A 1 148 ? 6.850 18.369 -15.308 1.00 91.56 148 CYS A CA 1
ATOM 1152 C C . CYS A 1 148 ? 7.254 18.608 -16.770 1.00 91.56 148 CYS A C 1
ATOM 1154 O O . CYS A 1 148 ? 8.444 18.719 -17.053 1.00 91.56 148 CYS A O 1
ATOM 1156 N N . SER A 1 149 ? 6.290 18.604 -17.701 1.00 92.38 149 SER A N 1
ATOM 1157 C CA . SER A 1 149 ? 6.494 18.792 -19.151 1.00 92.38 149 SER A CA 1
ATOM 1158 C C . SER A 1 149 ? 7.482 17.834 -19.835 1.00 92.38 149 SER A C 1
ATOM 1160 O O . SER A 1 149 ? 7.832 18.054 -20.985 1.00 92.38 149 SER A O 1
ATOM 1162 N N . TRP A 1 150 ? 7.893 16.752 -19.167 1.00 92.19 150 TRP A N 1
ATOM 1163 C CA . TRP A 1 150 ? 8.789 15.741 -19.734 1.00 92.19 150 TRP A CA 1
ATOM 1164 C C . TRP A 1 150 ? 8.159 15.036 -20.935 1.00 92.19 150 TRP A C 1
ATOM 1166 O O . TRP A 1 150 ? 6.982 14.652 -20.885 1.00 92.19 150 TRP A O 1
ATOM 1176 N N . SER A 1 151 ? 8.962 14.797 -21.966 1.00 91.56 151 SER A N 1
ATOM 1177 C CA . SER A 1 151 ? 8.567 14.118 -23.197 1.00 91.56 151 SER A CA 1
ATOM 1178 C C . SER A 1 151 ? 9.503 12.957 -23.546 1.00 91.56 151 SER A C 1
ATOM 1180 O O . SER A 1 151 ? 10.717 13.036 -23.374 1.00 91.56 151 SER A O 1
ATOM 1182 N N . SER A 1 152 ? 8.965 11.868 -24.105 1.00 90.12 152 SER A N 1
ATOM 1183 C CA . SER A 1 152 ? 9.793 10.740 -24.562 1.00 90.12 152 SER A CA 1
ATOM 1184 C C . SER A 1 152 ? 10.708 11.099 -25.737 1.00 90.12 152 SER A C 1
ATOM 1186 O O . SER A 1 152 ? 11.693 10.402 -25.976 1.00 90.12 152 SER A O 1
ATOM 1188 N N . SER A 1 153 ? 10.429 12.202 -26.438 1.00 86.56 153 SER A N 1
ATOM 1189 C CA . SER A 1 153 ? 11.313 12.773 -27.456 1.00 86.56 153 SER A CA 1
ATOM 1190 C C . SER A 1 153 ? 12.654 13.243 -26.890 1.00 86.56 153 SER A C 1
ATOM 1192 O O . SER A 1 153 ? 13.653 13.117 -27.590 1.00 86.56 153 SER A O 1
ATOM 1194 N N . GLU A 1 154 ? 12.716 13.704 -25.633 1.00 85.69 154 GLU A N 1
ATOM 1195 C CA . GLU A 1 154 ? 13.978 14.120 -24.987 1.00 85.69 154 GLU A CA 1
ATOM 1196 C C . GLU A 1 154 ? 14.980 12.966 -24.852 1.00 85.69 154 GLU A C 1
ATOM 1198 O O . GLU A 1 154 ? 16.186 13.187 -24.865 1.00 85.69 154 GLU A O 1
ATOM 1203 N N . ILE A 1 155 ? 14.484 11.728 -24.761 1.00 84.56 155 ILE A N 1
ATOM 1204 C CA . ILE A 1 155 ? 15.301 10.507 -24.689 1.00 84.56 155 ILE A CA 1
ATOM 1205 C C . ILE A 1 155 ? 15.364 9.761 -26.032 1.00 84.56 155 ILE A C 1
ATOM 1207 O O . ILE A 1 155 ? 15.820 8.618 -26.085 1.00 84.56 155 ILE A O 1
ATOM 1211 N N . GLY A 1 156 ? 14.878 10.374 -27.117 1.00 83.31 156 GLY A N 1
ATOM 1212 C CA . GLY A 1 156 ? 14.877 9.792 -28.462 1.00 83.31 156 GLY A CA 1
ATOM 1213 C C . GLY A 1 156 ? 13.911 8.617 -28.657 1.00 83.31 156 GLY A C 1
ATOM 1214 O O . GLY A 1 156 ? 14.102 7.824 -29.572 1.00 83.31 156 GLY A O 1
ATOM 1215 N N . ILE A 1 157 ? 12.888 8.465 -27.807 1.00 86.12 157 ILE A N 1
ATOM 1216 C CA . ILE A 1 157 ? 11.881 7.404 -27.944 1.00 86.12 157 ILE A CA 1
ATOM 1217 C C . ILE A 1 157 ? 10.624 7.969 -28.606 1.00 86.12 157 ILE A C 1
ATOM 1219 O O . ILE A 1 157 ? 9.895 8.779 -28.021 1.00 86.12 157 ILE A O 1
ATOM 1223 N N . GLN A 1 158 ? 10.347 7.475 -29.809 1.00 87.75 158 GLN A N 1
ATOM 1224 C CA . GLN A 1 158 ? 9.148 7.764 -30.590 1.00 87.75 158 GLN A CA 1
ATOM 1225 C C . GLN A 1 158 ? 8.472 6.445 -30.981 1.00 87.75 158 GLN A C 1
ATOM 1227 O O . GLN A 1 158 ? 9.139 5.423 -31.144 1.00 87.75 158 GLN A O 1
ATOM 1232 N N . PHE A 1 159 ? 7.147 6.455 -31.083 1.00 86.56 159 PHE A N 1
ATOM 1233 C CA . PHE A 1 159 ? 6.344 5.272 -31.387 1.00 86.56 159 PHE A CA 1
ATOM 1234 C C . PHE A 1 159 ? 5.629 5.444 -32.725 1.00 86.56 159 PHE A C 1
ATOM 1236 O O . PHE A 1 159 ? 5.054 6.495 -32.994 1.00 86.56 159 PHE A O 1
ATOM 1243 N N . ASP A 1 160 ? 5.580 4.393 -33.536 1.00 83.44 160 ASP A N 1
ATOM 1244 C CA . ASP A 1 160 ? 4.934 4.460 -34.855 1.00 83.44 160 ASP A CA 1
ATOM 1245 C C . ASP A 1 160 ? 3.414 4.321 -34.763 1.00 83.44 160 ASP A C 1
ATOM 1247 O O . ASP A 1 160 ? 2.660 4.842 -35.582 1.00 83.44 160 ASP A O 1
ATOM 1251 N N . ARG A 1 161 ? 2.934 3.570 -33.764 1.00 85.06 161 ARG A N 1
ATOM 1252 C CA . ARG A 1 161 ? 1.509 3.254 -33.601 1.00 85.06 161 ARG A CA 1
ATOM 1253 C C . ARG A 1 161 ? 1.027 3.634 -32.207 1.00 85.06 161 ARG A C 1
ATOM 1255 O O . ARG A 1 161 ? 1.743 3.370 -31.242 1.00 85.06 161 ARG A O 1
ATOM 1262 N N . PRO A 1 162 ? -0.224 4.105 -32.060 1.00 84.25 162 PRO A N 1
ATOM 1263 C CA . PRO A 1 162 ? -0.773 4.440 -30.748 1.00 84.25 162 PRO A CA 1
ATOM 1264 C C . PRO A 1 162 ? -1.093 3.201 -29.898 1.00 84.25 162 PRO A C 1
ATOM 1266 O O . PRO A 1 162 ? -1.196 3.268 -28.673 1.00 84.25 162 PRO A O 1
ATOM 1269 N N . ASN A 1 163 ? -1.250 2.044 -30.543 1.00 85.75 163 ASN A N 1
ATOM 1270 C CA . ASN A 1 163 ? -1.610 0.792 -29.891 1.00 85.75 163 ASN A CA 1
ATOM 1271 C C . ASN A 1 163 ? -0.365 -0.020 -29.515 1.00 85.75 163 ASN A C 1
ATOM 1273 O O . ASN A 1 163 ? 0.605 -0.098 -30.266 1.00 85.75 163 ASN A O 1
ATOM 1277 N N . GLY A 1 164 ? -0.413 -0.687 -28.359 1.00 84.06 164 GLY A N 1
ATOM 1278 C CA . GLY A 1 164 ? 0.644 -1.613 -27.943 1.00 84.06 164 GLY A CA 1
ATOM 1279 C C . GLY A 1 164 ? 1.955 -0.946 -27.511 1.00 84.06 164 GLY A C 1
ATOM 1280 O O . GLY A 1 164 ? 3.005 -1.578 -27.625 1.00 84.06 164 GLY A O 1
ATOM 1281 N N . ILE A 1 165 ? 1.910 0.288 -26.991 1.00 87.94 165 ILE A N 1
ATOM 1282 C CA . ILE A 1 165 ? 3.090 1.050 -26.527 1.00 87.94 165 ILE A CA 1
ATOM 1283 C C . ILE A 1 165 ? 3.958 0.243 -25.555 1.00 87.94 165 ILE A C 1
ATOM 1285 O O . ILE A 1 165 ? 5.175 0.316 -25.630 1.00 87.94 165 ILE A O 1
ATOM 1289 N N . TYR A 1 166 ? 3.359 -0.588 -24.695 1.00 86.38 166 TYR A N 1
ATOM 1290 C CA . TYR A 1 166 ? 4.107 -1.507 -23.828 1.00 86.38 166 TYR A CA 1
ATOM 1291 C C . TYR A 1 166 ? 5.075 -2.407 -24.611 1.00 86.38 166 TYR A C 1
ATOM 1293 O O . TYR A 1 166 ? 6.264 -2.460 -24.303 1.00 86.38 166 TYR A O 1
ATOM 1301 N N . SER A 1 167 ? 4.587 -3.056 -25.672 1.00 84.25 167 SER A N 1
ATOM 1302 C CA . SER A 1 167 ? 5.418 -3.917 -26.519 1.00 84.25 167 SER A CA 1
ATOM 1303 C C . SER A 1 167 ? 6.449 -3.129 -27.332 1.00 84.25 167 SER A C 1
ATOM 1305 O O . SER A 1 167 ? 7.579 -3.590 -27.472 1.00 84.25 167 SER A O 1
ATOM 1307 N N . GLN A 1 168 ? 6.103 -1.928 -27.807 1.00 84.88 168 GLN A N 1
ATOM 1308 C CA . GLN A 1 168 ? 7.030 -1.070 -28.549 1.00 84.88 168 GLN A CA 1
ATOM 1309 C C . GLN A 1 168 ? 8.161 -0.562 -27.643 1.00 84.88 168 GLN A C 1
ATOM 1311 O O . GLN A 1 168 ? 9.329 -0.726 -27.975 1.00 84.88 168 GLN A O 1
ATOM 1316 N N . LEU A 1 169 ? 7.840 -0.053 -26.448 1.00 84.38 169 LEU A N 1
ATOM 1317 C CA . LEU A 1 169 ? 8.832 0.441 -25.489 1.00 84.38 169 LEU A CA 1
ATOM 1318 C C . LEU A 1 169 ? 9.794 -0.667 -25.038 1.00 84.38 169 LEU A C 1
ATOM 1320 O O . LEU A 1 169 ? 10.983 -0.404 -24.874 1.00 84.38 169 LEU A O 1
ATOM 1324 N N . SER A 1 170 ? 9.305 -1.905 -24.892 1.00 78.31 170 SER A N 1
ATOM 1325 C CA . SER A 1 170 ? 10.151 -3.062 -24.559 1.00 78.31 170 SER A CA 1
ATOM 1326 C C . SER A 1 170 ? 11.185 -3.405 -25.640 1.00 78.31 170 SER A C 1
ATOM 1328 O O . SER A 1 170 ? 12.167 -4.077 -25.345 1.00 78.31 170 SER A O 1
ATOM 1330 N N . ARG A 1 171 ? 10.975 -2.938 -26.879 1.00 77.69 171 ARG A N 1
ATOM 1331 C CA . ARG A 1 171 ? 11.845 -3.179 -28.038 1.00 77.69 171 ARG A CA 1
ATOM 1332 C C . ARG A 1 171 ? 12.644 -1.957 -28.465 1.00 77.69 171 ARG A C 1
ATOM 1334 O O . ARG A 1 171 ? 13.356 -2.040 -29.449 1.00 77.69 171 ARG A O 1
ATOM 1341 N N . ILE A 1 172 ? 12.528 -0.834 -27.775 1.00 79.81 172 ILE A N 1
ATOM 1342 C CA . ILE A 1 172 ? 13.254 0.395 -28.102 1.00 79.81 172 ILE A CA 1
ATOM 1343 C C . ILE A 1 172 ? 14.185 0.681 -26.920 1.00 79.81 172 ILE A C 1
ATOM 1345 O O . ILE A 1 172 ? 13.782 0.474 -25.777 1.00 79.81 172 ILE A O 1
ATOM 1349 N N . ARG A 1 173 ? 15.431 1.097 -27.145 1.00 73.75 173 ARG A N 1
ATOM 1350 C CA . ARG A 1 173 ? 16.331 1.678 -26.129 1.00 73.75 173 ARG A CA 1
ATOM 1351 C C . ARG A 1 173 ? 16.267 3.206 -26.202 1.00 73.75 173 ARG A C 1
ATOM 1353 O O . ARG A 1 173 ? 15.648 3.774 -27.099 1.00 73.75 173 ARG A O 1
ATOM 1360 N N . ASN A 1 174 ? 16.894 3.876 -25.240 1.00 74.62 174 ASN A N 1
ATOM 1361 C CA . ASN A 1 174 ? 17.107 5.321 -25.339 1.00 74.62 174 ASN A CA 1
ATOM 1362 C C . ASN A 1 174 ? 17.882 5.625 -26.632 1.00 74.62 174 ASN A C 1
ATOM 1364 O O . ASN A 1 174 ? 18.715 4.823 -27.052 1.00 74.62 174 ASN A O 1
ATOM 1368 N N . GLY A 1 175 ? 17.553 6.734 -27.291 1.00 63.94 175 GLY A N 1
ATOM 1369 C CA . GLY A 1 175 ? 18.069 7.067 -28.622 1.00 63.94 175 GLY A CA 1
ATOM 1370 C C . GLY A 1 175 ? 17.385 6.333 -29.783 1.00 63.94 175 GLY A C 1
ATOM 1371 O O . GLY A 1 175 ? 17.877 6.399 -30.902 1.00 63.94 175 GLY A O 1
ATOM 1372 N N . GLY A 1 176 ? 16.277 5.619 -29.545 1.00 64.94 176 GLY A N 1
ATOM 1373 C CA . GLY A 1 176 ? 15.470 5.008 -30.610 1.00 64.94 176 GLY A CA 1
ATOM 1374 C C . GLY A 1 176 ? 16.014 3.681 -31.152 1.00 64.94 176 GLY A C 1
ATOM 1375 O O . GLY A 1 176 ? 15.425 3.106 -32.062 1.00 64.94 176 GLY A O 1
ATOM 1376 N N . GLN A 1 177 ? 17.104 3.158 -30.585 1.00 65.88 177 GLN A N 1
ATOM 1377 C CA . GLN A 1 177 ? 17.713 1.907 -31.044 1.00 65.88 177 GLN A CA 1
ATOM 1378 C C . GLN A 1 177 ? 16.782 0.711 -30.797 1.00 65.88 177 GLN A C 1
ATOM 1380 O O . GLN A 1 177 ? 16.310 0.497 -29.677 1.00 65.88 177 GLN A O 1
ATOM 1385 N N . VAL A 1 178 ? 16.535 -0.098 -31.827 1.00 67.25 178 VAL A N 1
ATOM 1386 C CA . VAL A 1 178 ? 15.665 -1.276 -31.727 1.00 67.25 178 VAL A CA 1
ATOM 1387 C C . VAL A 1 178 ? 16.417 -2.436 -31.065 1.00 67.25 178 VAL A C 1
ATOM 1389 O O . VAL A 1 178 ? 17.484 -2.850 -31.505 1.00 67.25 178 VAL A O 1
ATOM 1392 N N . ILE A 1 179 ? 15.847 -2.990 -29.997 1.00 64.56 179 ILE A N 1
ATOM 1393 C CA . ILE A 1 179 ? 16.310 -4.211 -29.340 1.00 64.56 179 ILE A CA 1
ATOM 1394 C C . ILE A 1 179 ? 15.846 -5.395 -30.182 1.00 64.56 179 ILE A C 1
ATOM 1396 O O . ILE A 1 179 ? 14.676 -5.786 -30.130 1.00 64.56 179 ILE A O 1
ATOM 1400 N N . THR A 1 180 ? 16.773 -6.010 -30.909 1.00 56.94 180 THR A N 1
ATOM 1401 C CA . THR A 1 180 ? 16.533 -7.301 -31.555 1.00 56.94 180 THR A CA 1
ATOM 1402 C C . THR A 1 180 ? 16.345 -8.370 -30.471 1.00 56.94 180 THR A C 1
ATOM 1404 O O . THR A 1 180 ? 17.243 -8.573 -29.643 1.00 56.94 180 THR A O 1
ATOM 1407 N N . PRO A 1 181 ? 15.188 -9.053 -30.406 1.00 55.19 181 PRO A N 1
ATOM 1408 C CA . PRO A 1 181 ? 14.930 -10.049 -29.377 1.00 55.19 181 PRO A CA 1
ATOM 1409 C C . PRO A 1 181 ? 15.902 -11.241 -29.497 1.00 55.19 181 PRO A C 1
ATOM 1411 O O . PRO A 1 181 ? 16.264 -11.638 -30.608 1.00 55.19 181 PRO A O 1
ATOM 1414 N N . PRO A 1 182 ? 16.274 -11.898 -28.379 1.00 48.28 182 PRO A N 1
ATOM 1415 C CA . PRO A 1 182 ? 17.242 -13.003 -28.378 1.00 48.28 182 PRO A CA 1
ATOM 1416 C C . PRO A 1 182 ? 16.901 -14.160 -29.331 1.00 48.28 182 PRO A C 1
ATOM 1418 O O . PRO A 1 182 ? 17.793 -14.811 -29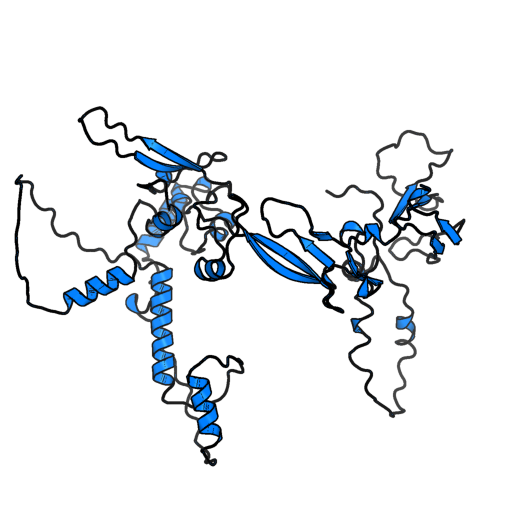.864 1.00 48.28 182 PRO A O 1
ATOM 1421 N N . LYS A 1 183 ? 15.606 -14.404 -29.575 1.00 51.00 183 LYS A N 1
ATOM 1422 C CA . LYS A 1 183 ? 15.126 -15.470 -30.467 1.00 51.00 183 LYS A CA 1
ATOM 1423 C C . LYS A 1 183 ? 15.453 -15.203 -31.940 1.00 51.00 183 LYS A C 1
ATOM 1425 O O . LYS A 1 183 ? 15.689 -16.141 -32.686 1.00 51.00 183 LYS A O 1
ATOM 1430 N N . GLU A 1 184 ? 15.484 -13.938 -32.340 1.00 53.91 184 GLU A N 1
ATOM 1431 C CA . GLU A 1 184 ? 15.807 -13.516 -33.705 1.00 53.91 184 GLU A CA 1
ATOM 1432 C C . GLU A 1 184 ? 17.328 -13.483 -33.915 1.00 53.91 184 GLU A C 1
ATOM 1434 O O . GLU A 1 184 ? 17.817 -13.956 -34.937 1.00 53.91 184 GLU A O 1
ATOM 1439 N N . ARG A 1 185 ? 18.090 -13.105 -32.874 1.00 53.06 185 ARG A N 1
ATOM 1440 C CA . ARG A 1 185 ? 19.556 -13.273 -32.844 1.00 53.06 185 ARG A CA 1
ATOM 1441 C C . ARG A 1 185 ? 19.990 -14.738 -32.961 1.00 53.06 185 ARG A C 1
ATOM 1443 O O . ARG A 1 185 ? 20.987 -15.029 -33.611 1.00 53.06 185 ARG A O 1
ATOM 1450 N N . ALA A 1 186 ? 19.250 -15.667 -32.351 1.00 50.66 186 ALA A N 1
ATOM 1451 C CA . ALA A 1 186 ? 19.549 -17.097 -32.442 1.00 50.66 186 ALA A CA 1
ATOM 1452 C C . ALA A 1 186 ? 19.308 -17.666 -33.852 1.00 50.66 186 ALA A C 1
ATOM 1454 O O . ALA A 1 186 ? 20.121 -18.456 -34.322 1.00 50.66 186 ALA A O 1
ATOM 1455 N N . LEU A 1 187 ? 18.244 -17.233 -34.547 1.00 49.31 187 LEU A N 1
ATOM 1456 C CA . LEU A 1 187 ? 17.977 -17.666 -35.924 1.00 49.31 187 LEU A CA 1
ATOM 1457 C C . LEU A 1 187 ? 19.034 -17.162 -36.920 1.00 49.31 187 LEU A C 1
ATOM 1459 O O . LEU A 1 187 ? 19.422 -17.925 -37.799 1.00 49.31 187 LEU A O 1
ATOM 1463 N N . GLY A 1 188 ? 19.531 -15.929 -36.761 1.00 45.91 188 GLY A N 1
ATOM 1464 C CA . GLY A 1 188 ? 20.623 -15.407 -37.597 1.00 45.91 188 GLY A CA 1
ATOM 1465 C C . GLY A 1 188 ? 21.942 -16.167 -37.400 1.00 45.91 188 GLY A C 1
ATOM 1466 O O . GLY A 1 188 ? 22.658 -16.455 -38.357 1.00 45.91 188 GLY A O 1
ATOM 1467 N N . LYS A 1 189 ? 22.222 -16.598 -36.164 1.00 46.94 189 LYS A N 1
ATOM 1468 C CA . LYS A 1 189 ? 23.448 -17.339 -35.826 1.00 46.94 189 LYS A CA 1
ATOM 1469 C C . LYS A 1 189 ? 23.462 -18.782 -36.355 1.00 46.94 189 LYS A C 1
ATOM 1471 O O . LYS A 1 189 ? 24.538 -19.348 -36.545 1.00 46.94 189 LYS A O 1
ATOM 1476 N N . ASP A 1 190 ? 22.292 -19.376 -36.603 1.00 39.69 190 ASP A N 1
ATOM 1477 C CA . ASP A 1 190 ? 22.169 -20.707 -37.218 1.00 39.69 190 ASP A CA 1
ATOM 1478 C C . ASP A 1 190 ? 22.263 -20.666 -38.754 1.00 39.69 190 ASP A C 1
ATOM 1480 O O . ASP A 1 190 ? 22.712 -21.642 -39.362 1.00 39.69 190 ASP A O 1
ATOM 1484 N N . THR A 1 191 ? 21.914 -19.545 -39.397 1.00 43.81 191 THR A N 1
ATOM 1485 C CA . THR A 1 191 ? 22.055 -19.386 -40.856 1.00 43.81 191 THR A CA 1
ATOM 1486 C C . THR A 1 191 ? 23.501 -19.186 -41.315 1.00 43.81 191 THR A C 1
ATOM 1488 O O . THR A 1 191 ? 23.850 -19.658 -42.394 1.00 43.81 191 THR A O 1
ATOM 1491 N N . ASP A 1 192 ? 24.373 -18.618 -40.476 1.00 44.41 192 ASP A N 1
ATOM 1492 C CA . ASP A 1 192 ? 25.802 -18.427 -40.795 1.00 44.41 192 ASP A CA 1
ATOM 1493 C C . ASP A 1 192 ? 26.662 -19.695 -40.652 1.00 44.41 192 ASP A C 1
ATOM 1495 O O . ASP A 1 192 ? 27.839 -19.712 -41.012 1.00 44.41 192 ASP A O 1
ATOM 1499 N N . ARG A 1 193 ? 26.091 -20.803 -40.164 1.00 41.88 193 ARG A N 1
ATOM 1500 C CA . ARG A 1 193 ? 26.811 -22.078 -39.985 1.00 41.88 193 ARG A CA 1
ATOM 1501 C C . ARG A 1 193 ? 26.727 -23.036 -41.176 1.00 41.88 193 ARG A C 1
ATOM 1503 O O . ARG A 1 193 ? 27.324 -24.111 -41.114 1.00 41.88 193 ARG A O 1
ATOM 1510 N N . ARG A 1 194 ? 26.025 -22.687 -42.261 1.00 33.34 194 ARG A N 1
ATOM 1511 C CA . ARG A 1 194 ? 25.988 -23.494 -43.497 1.00 33.34 194 ARG A CA 1
ATOM 1512 C C . ARG A 1 194 ? 26.593 -22.729 -44.678 1.00 33.34 194 ARG A C 1
ATOM 1514 O O . ARG A 1 194 ? 25.899 -21.928 -45.302 1.00 33.34 194 ARG A O 1
ATOM 1521 N N . PRO A 1 195 ? 27.859 -22.994 -45.040 1.00 34.03 195 PRO A N 1
ATOM 1522 C CA . PRO A 1 195 ? 28.415 -22.474 -46.275 1.00 34.03 195 PRO A CA 1
ATOM 1523 C C . PRO A 1 195 ? 27.841 -23.254 -47.465 1.00 34.03 195 PRO A C 1
ATOM 1525 O O . PRO A 1 195 ? 28.117 -24.438 -47.635 1.00 34.03 195 PRO A O 1
ATOM 1528 N N . GLY A 1 196 ? 27.060 -22.561 -48.295 1.00 38.28 196 GLY A N 1
ATOM 1529 C CA . GLY A 1 196 ? 26.701 -23.010 -49.639 1.00 38.28 196 GLY A CA 1
ATOM 1530 C C . GLY A 1 196 ? 25.241 -23.408 -49.812 1.00 38.28 196 GLY A C 1
ATOM 1531 O O . GLY A 1 196 ? 24.908 -24.572 -49.680 1.00 38.28 196 GLY A O 1
ATOM 1532 N N . GLU A 1 197 ? 24.394 -22.434 -50.158 1.00 30.83 197 GLU A N 1
ATOM 1533 C CA . GLU A 1 197 ? 23.317 -22.558 -51.157 1.00 30.83 197 GLU A CA 1
ATOM 1534 C C . GLU A 1 197 ? 22.597 -21.204 -51.281 1.00 30.83 197 GLU A C 1
ATOM 1536 O O . GLU A 1 197 ? 21.512 -20.971 -50.753 1.00 30.83 197 GLU A O 1
ATOM 1541 N N . ARG A 1 198 ? 23.218 -20.260 -52.000 1.00 35.44 198 ARG A N 1
ATOM 1542 C CA . ARG A 1 198 ? 22.478 -19.111 -52.534 1.00 35.44 198 ARG A CA 1
ATOM 1543 C C . ARG A 1 198 ? 21.727 -19.589 -53.773 1.00 35.44 198 ARG A C 1
ATOM 1545 O O . ARG A 1 198 ? 22.315 -19.669 -54.849 1.00 35.44 198 ARG A O 1
ATOM 1552 N N . ARG A 1 199 ? 20.434 -19.898 -53.636 1.00 30.86 199 ARG A N 1
ATOM 1553 C CA . ARG A 1 199 ? 19.532 -20.000 -54.789 1.00 30.86 199 ARG A CA 1
ATOM 1554 C C . ARG A 1 199 ? 18.768 -18.693 -54.951 1.00 30.86 199 ARG A C 1
ATOM 1556 O O . ARG A 1 199 ? 17.916 -18.332 -54.148 1.00 30.86 199 ARG A O 1
ATOM 1563 N N . SER A 1 200 ? 19.134 -18.000 -56.017 1.00 35.91 200 SER A N 1
ATOM 1564 C CA . SER A 1 200 ? 18.462 -16.856 -56.606 1.00 35.91 200 SER A CA 1
ATOM 1565 C C . SER A 1 200 ? 17.075 -17.225 -57.144 1.00 35.91 200 SER A C 1
ATOM 1567 O O . SER A 1 200 ? 16.942 -18.201 -57.875 1.00 35.91 200 SER A O 1
ATOM 1569 N N . THR A 1 201 ? 16.079 -16.386 -56.853 1.00 30.11 201 THR A N 1
ATOM 1570 C CA . THR A 1 201 ? 14.964 -16.015 -57.751 1.00 30.11 201 THR A CA 1
ATOM 1571 C C . THR A 1 201 ? 14.412 -14.666 -57.260 1.00 30.11 201 THR A C 1
ATOM 1573 O O . THR A 1 201 ? 13.871 -14.608 -56.163 1.00 30.11 201 THR A O 1
ATOM 1576 N N . LEU A 1 202 ? 14.773 -13.548 -57.909 1.00 32.72 202 LEU A N 1
ATOM 1577 C CA . LEU A 1 202 ? 13.956 -12.830 -58.918 1.00 32.72 202 LEU A CA 1
ATOM 1578 C C . LEU A 1 202 ? 12.819 -12.005 -58.250 1.00 32.72 202 LEU A C 1
ATOM 1580 O O . LEU A 1 202 ? 11.985 -12.594 -57.582 1.00 32.72 202 LEU A O 1
ATOM 1584 N N . SER A 1 203 ? 12.647 -10.684 -58.398 1.00 32.38 203 SER A N 1
ATOM 1585 C CA . SER A 1 203 ? 13.353 -9.634 -59.153 1.00 32.38 203 SER A CA 1
ATOM 1586 C C . SER A 1 203 ? 12.641 -8.269 -59.014 1.00 32.38 203 SER A C 1
ATOM 1588 O O . SER A 1 203 ? 11.417 -8.259 -59.110 1.00 32.38 203 SER A O 1
ATOM 1590 N N . LYS A 1 204 ? 13.451 -7.186 -59.015 1.00 31.23 204 LYS A N 1
ATOM 1591 C CA . LYS A 1 204 ? 13.304 -5.867 -59.706 1.00 31.23 204 LYS A CA 1
ATOM 1592 C C . LYS A 1 204 ? 12.156 -4.922 -59.271 1.00 31.23 204 LYS A C 1
ATOM 1594 O O . LYS A 1 204 ? 11.085 -5.387 -58.928 1.00 31.23 204 LYS A O 1
ATOM 1599 N N . VAL A 1 205 ? 12.262 -3.583 -59.280 1.00 28.95 205 VAL A N 1
ATOM 1600 C CA . VAL A 1 205 ? 13.046 -2.555 -60.030 1.00 28.95 205 VAL A CA 1
ATOM 1601 C C . VAL A 1 205 ? 13.123 -1.318 -59.077 1.00 28.95 205 VAL A C 1
ATOM 1603 O O . VAL A 1 205 ? 12.166 -1.117 -58.338 1.00 28.95 205 VAL A O 1
ATOM 1606 N N . SER A 1 206 ? 14.170 -0.491 -58.944 1.00 27.73 206 SER A N 1
ATOM 1607 C CA . SER A 1 206 ? 14.669 0.482 -59.931 1.00 27.73 206 SER A CA 1
ATOM 1608 C C . SER A 1 206 ? 15.946 1.189 -59.447 1.00 27.73 206 SER A C 1
ATOM 1610 O O . SER A 1 206 ? 16.128 1.396 -58.250 1.00 27.73 206 SER A O 1
ATOM 1612 N N . GLU A 1 207 ? 16.790 1.544 -60.416 1.00 27.92 207 GLU A N 1
ATOM 1613 C CA . GLU A 1 207 ? 18.109 2.182 -60.321 1.00 27.92 207 GLU A CA 1
ATOM 1614 C C . GLU A 1 207 ? 18.079 3.604 -59.734 1.00 27.92 207 GLU A C 1
ATOM 1616 O O . GLU A 1 207 ? 17.196 4.392 -60.069 1.00 27.92 207 GLU A O 1
ATOM 1621 N N . ASN A 1 208 ? 19.083 3.929 -58.912 1.00 27.84 208 ASN A N 1
ATOM 1622 C CA . ASN A 1 208 ? 19.807 5.203 -58.943 1.00 27.84 208 ASN A CA 1
ATOM 1623 C C . ASN A 1 208 ? 21.141 5.062 -58.189 1.00 27.84 208 ASN A C 1
ATOM 1625 O O . ASN A 1 208 ? 21.171 4.599 -57.050 1.00 27.84 208 ASN A O 1
ATOM 1629 N N . ASP A 1 209 ? 22.217 5.464 -58.866 1.00 26.14 209 ASP A N 1
ATOM 1630 C CA . ASP A 1 209 ? 23.599 5.545 -58.387 1.00 26.14 209 ASP A CA 1
ATOM 1631 C C . ASP A 1 209 ? 23.734 6.411 -57.122 1.00 26.14 209 ASP A C 1
ATOM 1633 O O . ASP A 1 209 ? 23.420 7.604 -57.136 1.00 26.14 209 ASP A O 1
ATOM 1637 N N . ALA A 1 210 ? 24.283 5.830 -56.055 1.00 29.22 210 ALA A N 1
ATOM 1638 C CA . ALA A 1 210 ? 24.980 6.531 -54.977 1.00 29.22 210 ALA A CA 1
ATOM 1639 C C . ALA A 1 210 ? 25.972 5.548 -54.320 1.00 29.22 210 ALA A C 1
ATOM 1641 O O . ALA A 1 210 ? 25.642 4.366 -54.199 1.00 29.22 210 ALA A O 1
ATOM 1642 N N . PRO A 1 211 ? 27.185 5.993 -53.940 1.00 26.34 211 PRO A N 1
ATOM 1643 C CA . PRO A 1 211 ? 28.247 5.104 -53.480 1.00 26.34 211 PRO A CA 1
ATOM 1644 C C . PRO A 1 211 ? 27.862 4.428 -52.159 1.00 26.34 211 PRO A C 1
ATOM 1646 O O . PRO A 1 211 ? 27.356 5.077 -51.244 1.00 26.34 211 PRO A O 1
ATOM 1649 N N . GLU A 1 212 ? 28.102 3.119 -52.098 1.00 25.23 212 GLU A N 1
ATOM 1650 C CA . GLU A 1 212 ? 27.947 2.276 -50.912 1.00 25.23 212 GLU A CA 1
ATOM 1651 C C . GLU A 1 212 ? 28.695 2.898 -49.717 1.00 25.23 212 GLU A C 1
ATOM 1653 O O . GLU A 1 212 ? 29.886 3.196 -49.850 1.00 25.23 212 GLU A O 1
ATOM 1658 N N . PRO A 1 213 ? 28.058 3.100 -48.546 1.00 27.84 213 PRO A N 1
ATOM 1659 C CA . PRO A 1 213 ? 28.821 3.172 -47.318 1.00 27.84 213 PRO A CA 1
ATOM 1660 C C . PRO A 1 213 ? 29.335 1.761 -47.037 1.00 27.84 213 PRO A C 1
ATOM 1662 O O . PRO A 1 213 ? 28.601 0.775 -47.158 1.00 27.84 213 PRO A O 1
ATOM 1665 N N . GLU A 1 214 ? 30.625 1.681 -46.734 1.00 25.38 214 GLU A N 1
ATOM 1666 C CA . GLU A 1 214 ? 31.284 0.455 -46.321 1.00 25.38 214 GLU A CA 1
ATOM 1667 C C . GLU A 1 214 ? 30.501 -0.208 -45.186 1.00 25.38 214 GLU A C 1
ATOM 1669 O O . GLU A 1 214 ? 29.830 0.460 -44.402 1.00 25.38 214 GLU A O 1
ATOM 1674 N N . ALA A 1 215 ? 30.543 -1.539 -45.154 1.00 27.25 215 ALA A N 1
ATOM 1675 C CA . ALA A 1 215 ? 29.935 -2.344 -44.113 1.00 27.25 215 ALA A CA 1
ATOM 1676 C C . ALA A 1 215 ? 30.448 -1.881 -42.744 1.00 27.25 215 ALA A C 1
ATOM 1678 O O . ALA A 1 215 ? 31.532 -2.282 -42.322 1.00 27.25 215 ALA A O 1
ATOM 1679 N N . ASP A 1 216 ? 29.664 -1.028 -42.085 1.00 26.75 216 ASP A N 1
ATOM 1680 C CA . ASP A 1 216 ? 29.873 -0.659 -40.699 1.00 26.75 216 ASP A CA 1
ATOM 1681 C C . ASP A 1 216 ? 29.897 -1.957 -39.894 1.00 26.75 216 ASP A C 1
ATOM 1683 O O . ASP A 1 216 ? 28.949 -2.751 -39.897 1.00 26.75 216 ASP A O 1
ATOM 1687 N N . GLU A 1 217 ? 31.043 -2.186 -39.263 1.00 30.11 217 GLU A N 1
ATOM 1688 C CA . GLU A 1 217 ? 31.251 -3.176 -38.228 1.00 30.11 217 GLU A CA 1
ATOM 1689 C C . GLU A 1 217 ? 30.034 -3.134 -37.292 1.00 30.11 217 GLU A C 1
ATOM 1691 O O . GLU A 1 217 ? 29.690 -2.076 -36.764 1.00 30.11 217 GLU A O 1
ATOM 1696 N N . GLU A 1 218 ? 29.340 -4.263 -37.111 1.00 34.69 218 GLU A N 1
ATOM 1697 C CA . GLU A 1 218 ? 28.374 -4.406 -36.022 1.00 34.69 218 GLU A CA 1
ATOM 1698 C C . GLU A 1 218 ? 29.169 -4.279 -34.714 1.00 34.69 218 GLU A C 1
ATOM 1700 O O . GLU A 1 218 ? 29.616 -5.277 -34.149 1.00 34.69 218 GLU A O 1
ATOM 1705 N N . GLU A 1 219 ? 29.417 -3.040 -34.274 1.00 35.66 219 GLU A N 1
ATOM 1706 C CA . GLU A 1 219 ? 30.016 -2.740 -32.983 1.00 35.66 219 GLU A CA 1
ATOM 1707 C C . GLU A 1 219 ? 29.219 -3.511 -31.935 1.00 35.66 219 GLU A C 1
ATOM 1709 O O . GLU A 1 219 ? 27.994 -3.395 -31.834 1.00 35.66 219 GLU A O 1
ATOM 1714 N N . ASP A 1 220 ? 29.951 -4.350 -31.210 1.00 41.78 220 ASP A N 1
ATOM 1715 C CA . ASP A 1 220 ? 29.513 -5.331 -30.230 1.00 41.78 220 ASP A CA 1
ATOM 1716 C C . ASP A 1 220 ? 28.635 -4.656 -29.157 1.00 41.78 220 ASP A C 1
ATOM 1718 O O . ASP A 1 220 ? 29.093 -4.209 -28.105 1.00 41.78 220 ASP A O 1
ATOM 1722 N N . ALA A 1 221 ? 27.348 -4.480 -29.462 1.00 55.25 221 ALA A N 1
ATOM 1723 C CA . ALA A 1 221 ? 26.442 -3.728 -28.613 1.00 55.25 221 ALA A CA 1
ATOM 1724 C C . ALA A 1 221 ? 26.205 -4.509 -27.318 1.00 55.25 221 ALA A C 1
ATOM 1726 O O . ALA A 1 221 ? 25.619 -5.599 -27.346 1.00 55.25 221 ALA A O 1
ATOM 1727 N N . ASP A 1 222 ? 26.596 -3.915 -26.184 1.00 60.06 222 ASP A N 1
ATOM 1728 C CA . ASP A 1 222 ? 26.517 -4.546 -24.867 1.00 60.06 222 ASP A CA 1
ATOM 1729 C C . ASP A 1 222 ? 25.172 -5.283 -24.662 1.00 60.06 222 ASP A C 1
ATOM 1731 O O . ASP A 1 222 ? 24.077 -4.695 -24.833 1.00 60.06 222 ASP A O 1
ATOM 1735 N N . PRO A 1 223 ? 25.212 -6.589 -24.316 1.00 65.75 223 PRO A N 1
ATOM 1736 C CA . PRO A 1 223 ? 24.014 -7.403 -24.184 1.00 65.75 223 PRO A CA 1
ATOM 1737 C C . PRO A 1 223 ? 23.085 -6.808 -23.122 1.00 65.75 223 PRO A C 1
ATOM 1739 O O . PRO A 1 223 ? 23.524 -6.357 -22.063 1.00 65.75 223 PRO A O 1
ATOM 1742 N N . THR A 1 224 ? 21.770 -6.806 -23.391 1.00 71.81 224 THR A N 1
ATOM 1743 C CA . THR A 1 224 ? 20.789 -6.279 -22.428 1.00 71.81 224 THR A CA 1
ATOM 1744 C C . THR A 1 224 ? 20.917 -7.003 -21.079 1.00 71.81 224 THR A C 1
ATOM 1746 O O . THR A 1 224 ? 21.272 -8.186 -21.060 1.00 71.81 224 THR A O 1
ATOM 1749 N N . PRO A 1 225 ? 20.587 -6.358 -19.945 1.00 75.38 225 PRO A N 1
ATOM 1750 C CA . PRO A 1 225 ? 20.581 -7.016 -18.637 1.00 75.38 225 PRO A CA 1
ATOM 1751 C C . PRO A 1 225 ? 19.792 -8.333 -18.612 1.00 75.38 225 PRO A C 1
ATOM 1753 O O . PRO A 1 225 ? 20.206 -9.296 -17.967 1.00 75.38 225 PRO A O 1
ATOM 1756 N N . GLU A 1 226 ? 18.691 -8.409 -19.360 1.00 77.81 226 GLU A N 1
ATOM 1757 C CA . GLU A 1 226 ? 17.869 -9.612 -19.496 1.00 77.81 226 GLU A CA 1
ATOM 1758 C C . GLU A 1 226 ? 18.575 -10.705 -20.305 1.00 77.81 226 GLU A C 1
ATOM 1760 O O . GLU A 1 226 ? 18.521 -11.875 -19.926 1.00 77.81 226 GLU A O 1
ATOM 1765 N N . ALA A 1 227 ? 19.258 -10.343 -21.398 1.00 78.25 227 ALA A N 1
ATOM 1766 C CA . ALA A 1 227 ? 20.050 -11.283 -22.187 1.00 78.25 227 ALA A CA 1
ATOM 1767 C C . ALA A 1 227 ? 21.243 -11.803 -21.376 1.00 78.25 227 ALA A C 1
ATOM 1769 O O . ALA A 1 227 ? 21.509 -13.001 -21.369 1.00 78.25 227 ALA A O 1
ATOM 1770 N N . ARG A 1 228 ? 21.895 -10.923 -20.610 1.00 82.31 228 ARG A N 1
ATOM 1771 C CA . ARG A 1 228 ? 22.968 -11.282 -19.681 1.00 82.31 228 ARG A CA 1
ATOM 1772 C C . ARG A 1 228 ? 22.490 -12.284 -18.633 1.00 82.31 228 ARG A C 1
ATOM 1774 O O . ARG A 1 228 ? 23.123 -13.318 -18.433 1.00 82.31 228 ARG A O 1
ATOM 1781 N N . PHE A 1 229 ? 21.348 -12.015 -17.998 1.00 85.12 229 PHE A N 1
ATOM 1782 C CA . PHE A 1 229 ? 20.748 -12.946 -17.045 1.00 85.12 229 PHE A CA 1
ATOM 1783 C C . PHE A 1 229 ? 20.377 -14.282 -17.701 1.00 85.12 229 PHE A C 1
ATOM 1785 O O . PHE A 1 229 ? 20.594 -15.334 -17.104 1.00 85.12 229 PHE A O 1
ATOM 1792 N N . ALA A 1 230 ? 19.843 -14.266 -18.926 1.00 85.62 230 ALA A N 1
ATOM 1793 C CA . ALA A 1 230 ? 19.521 -15.485 -19.664 1.00 85.62 230 ALA A CA 1
ATOM 1794 C C . ALA A 1 230 ? 20.775 -16.323 -19.970 1.00 85.62 230 ALA A C 1
ATOM 1796 O O . ALA A 1 230 ? 20.752 -17.536 -19.747 1.00 85.62 230 ALA A O 1
ATOM 1797 N N . ASN A 1 231 ? 21.868 -15.680 -20.393 1.00 87.12 231 ASN A N 1
ATOM 1798 C CA . ASN A 1 231 ? 23.154 -16.331 -20.642 1.00 87.12 231 ASN A CA 1
ATOM 1799 C C . ASN A 1 231 ? 23.699 -16.966 -19.355 1.00 87.12 231 ASN A C 1
ATOM 1801 O O . ASN A 1 231 ? 23.894 -18.182 -19.332 1.00 87.12 231 ASN A O 1
ATOM 1805 N N . LEU A 1 232 ? 23.794 -16.202 -18.257 1.00 88.25 232 LEU A N 1
ATOM 1806 C CA . LEU A 1 232 ? 24.241 -16.714 -16.951 1.00 88.25 232 LEU A CA 1
ATOM 1807 C C . LEU A 1 232 ? 23.367 -17.871 -16.462 1.00 88.25 232 LEU A C 1
ATOM 1809 O O . LEU A 1 232 ? 23.870 -18.899 -16.006 1.00 88.25 232 LEU A O 1
ATOM 1813 N N . ARG A 1 233 ? 22.042 -17.736 -16.579 1.00 88.56 233 ARG A N 1
ATOM 1814 C CA . ARG A 1 233 ? 21.101 -18.787 -16.186 1.00 88.56 233 ARG A CA 1
ATOM 1815 C C . ARG A 1 233 ? 21.333 -20.059 -16.992 1.00 88.56 233 ARG A C 1
ATOM 1817 O O . ARG A 1 233 ? 21.368 -21.134 -16.402 1.00 88.56 233 ARG A O 1
ATOM 1824 N N . SER A 1 234 ? 21.488 -19.946 -18.310 1.00 87.69 234 SER A N 1
ATOM 1825 C CA . SER A 1 234 ? 21.747 -21.098 -19.178 1.00 87.69 234 SER A CA 1
ATOM 1826 C C . SER A 1 234 ? 23.095 -21.756 -18.869 1.00 87.69 234 SER A C 1
ATOM 1828 O O . SER A 1 234 ? 23.165 -22.982 -18.778 1.00 87.69 234 SER A O 1
ATOM 1830 N N . PHE A 1 235 ? 24.127 -20.953 -18.596 1.00 88.38 235 PHE A N 1
ATOM 1831 C CA . PHE A 1 235 ? 25.461 -21.404 -18.221 1.00 88.38 235 PHE A CA 1
ATOM 1832 C C . PHE A 1 235 ? 25.430 -22.216 -16.921 1.00 88.38 235 PHE A C 1
ATOM 1834 O O . PHE A 1 235 ? 25.781 -23.397 -16.931 1.00 88.38 235 PHE A O 1
ATOM 1841 N N . TYR A 1 236 ? 24.906 -21.658 -15.826 1.00 88.38 236 TYR A N 1
ATOM 1842 C CA . TYR A 1 236 ? 24.828 -22.382 -14.552 1.00 88.38 236 TYR A CA 1
ATOM 1843 C C . TYR A 1 236 ? 23.868 -23.575 -14.607 1.00 88.38 236 TYR A C 1
ATOM 1845 O O . TYR A 1 236 ? 24.167 -24.628 -14.044 1.00 88.38 236 TYR A O 1
ATOM 1853 N N . GLN A 1 237 ? 22.749 -23.467 -15.329 1.00 88.12 237 GLN A N 1
ATOM 1854 C CA . GLN A 1 237 ? 21.830 -24.592 -15.509 1.00 88.12 237 GLN A CA 1
ATOM 1855 C C . GLN A 1 237 ? 22.492 -25.748 -16.274 1.00 88.12 237 GLN A C 1
ATOM 1857 O O . GLN A 1 237 ? 22.286 -26.909 -15.913 1.00 88.12 237 GLN A O 1
ATOM 1862 N N . SER A 1 238 ? 23.321 -25.448 -17.281 1.00 85.50 238 SER A N 1
ATOM 1863 C CA . SER A 1 238 ? 24.086 -26.462 -18.012 1.00 85.50 238 SER A CA 1
ATOM 1864 C C . SER A 1 238 ? 25.094 -27.173 -17.104 1.00 85.50 238 SER A C 1
ATOM 1866 O O . SER A 1 238 ? 25.102 -28.404 -17.076 1.00 85.50 238 SER A O 1
ATOM 1868 N N . GLN A 1 239 ? 25.824 -26.433 -16.261 1.00 84.25 239 GLN A N 1
ATOM 1869 C CA . GLN A 1 239 ? 26.754 -27.014 -15.289 1.00 84.25 239 GLN A CA 1
ATOM 1870 C C . GLN A 1 239 ? 26.032 -27.894 -14.259 1.00 84.25 239 GLN A C 1
ATOM 1872 O O . GLN A 1 239 ? 26.456 -29.014 -13.981 1.00 84.25 239 GLN A O 1
ATOM 1877 N N . MET A 1 240 ? 24.889 -27.448 -13.730 1.00 80.88 240 MET A N 1
ATOM 1878 C CA . MET A 1 240 ? 24.082 -28.267 -12.816 1.00 80.88 240 MET A CA 1
ATOM 1879 C C . MET A 1 240 ? 23.595 -29.562 -13.481 1.00 80.88 240 MET A C 1
ATOM 1881 O O . MET A 1 240 ? 23.552 -30.608 -12.834 1.00 80.88 240 MET A O 1
ATOM 1885 N N . SER A 1 241 ? 23.242 -29.513 -14.770 1.00 76.25 241 SER A N 1
ATOM 1886 C CA . SER A 1 241 ? 22.802 -30.696 -15.518 1.00 76.25 241 SER A CA 1
ATOM 1887 C C . SER A 1 241 ? 23.943 -31.666 -15.845 1.00 76.25 241 SER A C 1
ATOM 1889 O O . SER A 1 241 ? 23.749 -32.874 -15.721 1.00 76.25 241 SER A O 1
ATOM 1891 N N . SER A 1 242 ? 25.142 -31.167 -16.174 1.00 68.00 242 SER A N 1
ATOM 1892 C CA . SER A 1 242 ? 26.327 -31.996 -16.438 1.00 68.00 242 SER A CA 1
ATOM 1893 C C . SER A 1 242 ? 26.917 -32.602 -15.164 1.00 68.00 242 SER A C 1
ATOM 1895 O O . SER A 1 242 ? 27.455 -33.706 -15.195 1.00 68.00 242 SER A O 1
ATOM 1897 N N . HIS A 1 243 ? 26.795 -31.915 -14.024 1.00 61.44 243 HIS A N 1
ATOM 1898 C CA . HIS A 1 243 ? 27.190 -32.451 -12.719 1.00 61.44 243 HIS A CA 1
ATOM 1899 C C . HIS A 1 243 ? 26.125 -33.379 -12.106 1.00 61.44 243 HIS A C 1
ATOM 1901 O O . HIS A 1 243 ? 26.465 -34.274 -11.330 1.00 61.44 243 HIS A O 1
ATOM 1907 N N . GLY A 1 244 ? 24.854 -33.238 -12.502 1.00 54.12 244 GLY A N 1
ATOM 1908 C CA . GLY A 1 244 ? 23.732 -34.059 -12.033 1.00 54.12 244 GLY A CA 1
ATOM 1909 C C . GLY A 1 244 ? 23.798 -35.547 -12.406 1.00 54.12 244 GLY A C 1
ATOM 1910 O O . GLY A 1 244 ? 23.033 -36.334 -11.850 1.00 54.12 244 GLY A O 1
ATOM 1911 N N . SER A 1 245 ? 24.711 -35.958 -13.295 1.00 50.84 245 SER A N 1
ATOM 1912 C CA . SER A 1 245 ? 24.959 -37.371 -13.616 1.00 50.84 245 SER A CA 1
ATOM 1913 C C . SER A 1 245 ? 26.041 -38.037 -12.755 1.00 50.84 245 SER A C 1
ATOM 1915 O O . SER A 1 245 ? 26.158 -39.259 -12.813 1.00 50.84 245 SER A O 1
ATOM 1917 N N . SER A 1 246 ? 26.813 -37.286 -11.953 1.00 49.09 246 SER A N 1
ATOM 1918 C CA . SER A 1 246 ? 27.985 -37.842 -11.249 1.00 49.09 246 SER A CA 1
ATOM 1919 C C . SER A 1 246 ? 27.928 -37.862 -9.724 1.00 49.09 246 SER A C 1
ATOM 1921 O O . SER A 1 246 ? 28.702 -38.621 -9.148 1.00 49.09 246 SER A O 1
ATOM 1923 N N . GLU A 1 247 ? 27.031 -37.138 -9.043 1.00 42.75 247 GLU A N 1
ATOM 1924 C CA . GLU A 1 247 ? 27.011 -37.172 -7.572 1.00 42.75 247 GLU A CA 1
ATOM 1925 C C . GLU A 1 247 ? 25.616 -37.124 -6.940 1.00 42.75 247 GLU A C 1
ATOM 1927 O O . GLU A 1 247 ? 24.906 -36.122 -6.900 1.00 42.75 247 GLU A O 1
ATOM 1932 N N . ARG A 1 248 ? 25.273 -38.283 -6.377 1.00 50.72 248 ARG A N 1
ATOM 1933 C CA . ARG A 1 248 ? 24.415 -38.451 -5.212 1.00 50.72 248 ARG A CA 1
ATOM 1934 C C . ARG A 1 248 ? 25.056 -37.701 -4.033 1.00 50.72 248 ARG A C 1
ATOM 1936 O O . ARG A 1 248 ? 26.144 -38.092 -3.635 1.00 50.72 248 ARG A O 1
ATOM 1943 N N . SER A 1 249 ? 24.386 -36.715 -3.435 1.00 42.25 249 SER A N 1
ATOM 1944 C CA . SER A 1 249 ? 24.250 -36.622 -1.970 1.00 42.25 249 SER A CA 1
ATOM 1945 C C . SER A 1 249 ? 23.331 -35.479 -1.537 1.00 42.25 249 SER A C 1
ATOM 1947 O O . SER A 1 249 ? 23.183 -34.463 -2.211 1.00 42.25 249 SER A O 1
ATOM 1949 N N . ALA A 1 250 ? 22.713 -35.730 -0.388 1.00 46.12 250 ALA A N 1
ATOM 1950 C CA . ALA A 1 250 ? 21.900 -34.880 0.456 1.00 46.12 250 ALA A CA 1
ATOM 1951 C C . ALA A 1 250 ? 22.429 -33.450 0.594 1.00 46.12 250 ALA A C 1
ATOM 1953 O O . ALA A 1 250 ? 23.604 -33.285 0.868 1.00 46.12 250 ALA A O 1
ATOM 1954 N N . PHE A 1 251 ? 21.548 -32.460 0.415 1.00 40.09 251 PHE A N 1
ATOM 1955 C CA . PHE A 1 251 ? 21.414 -31.210 1.187 1.00 40.09 251 PHE A CA 1
ATOM 1956 C C . PHE A 1 251 ? 20.631 -30.177 0.362 1.00 40.09 251 PHE A C 1
ATOM 1958 O O . PHE A 1 251 ? 21.133 -29.112 0.042 1.00 40.09 251 PHE A O 1
ATOM 1965 N N . THR A 1 252 ? 19.373 -30.477 0.028 1.00 38.72 252 THR A N 1
ATOM 1966 C CA . THR A 1 252 ? 18.339 -29.444 -0.135 1.00 38.72 252 THR A CA 1
ATOM 1967 C C . THR A 1 252 ? 17.013 -30.038 0.323 1.00 38.72 252 THR A C 1
ATOM 1969 O O . THR A 1 252 ? 16.449 -30.925 -0.317 1.00 38.72 252 THR A O 1
ATOM 1972 N N . ASN A 1 253 ? 16.533 -29.584 1.478 1.00 37.72 253 ASN A N 1
ATOM 1973 C CA . ASN A 1 253 ? 15.213 -29.932 1.992 1.00 37.72 253 ASN A CA 1
ATOM 1974 C C . ASN A 1 253 ? 14.156 -28.987 1.397 1.00 37.72 253 ASN A C 1
ATOM 1976 O O . ASN A 1 253 ? 13.363 -28.403 2.126 1.00 37.72 253 ASN A O 1
ATOM 1980 N N . ASP A 1 254 ? 14.174 -28.816 0.073 1.00 36.94 254 ASP A N 1
ATOM 1981 C CA . ASP A 1 254 ? 13.097 -28.141 -0.644 1.00 36.94 254 ASP A CA 1
ATOM 1982 C C . ASP A 1 254 ? 12.173 -29.204 -1.227 1.00 36.94 254 ASP A C 1
ATOM 1984 O O . ASP A 1 254 ? 12.439 -29.834 -2.256 1.00 36.94 254 ASP A O 1
ATOM 1988 N N . TYR A 1 255 ? 11.069 -29.409 -0.514 1.00 40.84 255 TYR A N 1
ATOM 1989 C CA . TYR A 1 255 ? 9.918 -30.196 -0.928 1.00 40.84 255 TYR A CA 1
ATOM 1990 C C . TYR A 1 255 ? 9.269 -29.577 -2.175 1.00 40.84 255 TYR A C 1
ATOM 1992 O O . TYR A 1 255 ? 8.235 -28.916 -2.104 1.00 40.84 255 TYR A O 1
ATOM 2000 N N . SER A 1 256 ? 9.862 -29.808 -3.346 1.00 46.03 256 SER A N 1
ATOM 2001 C CA . SER A 1 256 ? 9.224 -29.549 -4.636 1.00 46.03 256 SER A CA 1
ATOM 2002 C C . SER A 1 256 ? 9.128 -30.851 -5.427 1.00 46.03 256 SER A C 1
ATOM 2004 O O . SER A 1 256 ? 10.027 -31.249 -6.168 1.00 46.03 256 SER A O 1
ATOM 2006 N N . TYR A 1 257 ? 7.994 -31.528 -5.248 1.00 44.62 257 TYR A N 1
ATOM 2007 C CA . TYR A 1 257 ? 7.620 -32.805 -5.870 1.00 44.62 257 TYR A CA 1
ATOM 2008 C C . TYR A 1 257 ? 7.425 -32.749 -7.403 1.00 44.62 257 TYR A C 1
ATOM 2010 O O . TYR A 1 257 ? 6.970 -33.719 -7.999 1.00 44.62 257 TYR A O 1
ATOM 2018 N N . ALA A 1 258 ? 7.760 -31.639 -8.068 1.00 44.53 258 ALA A N 1
ATOM 2019 C CA . ALA A 1 258 ? 7.414 -31.401 -9.471 1.00 44.53 258 ALA A CA 1
ATOM 2020 C C . ALA A 1 258 ? 8.582 -31.545 -10.469 1.00 44.53 258 ALA A C 1
ATOM 2022 O O . ALA A 1 258 ? 8.422 -31.187 -11.634 1.00 44.53 258 ALA A O 1
ATOM 2023 N N . SER A 1 259 ? 9.755 -32.047 -10.057 1.00 50.06 259 SER A N 1
ATOM 2024 C CA . SER A 1 259 ? 10.867 -32.287 -10.993 1.00 50.06 259 SER A CA 1
ATOM 2025 C C . SER A 1 259 ? 10.976 -33.771 -11.386 1.00 50.06 259 SER A C 1
ATOM 2027 O O . SER A 1 259 ? 10.882 -34.633 -10.510 1.00 50.06 259 SER A O 1
ATOM 2029 N N . PRO A 1 260 ? 11.237 -34.105 -12.667 1.00 53.88 260 PRO A N 1
ATOM 2030 C CA . PRO A 1 260 ? 11.465 -35.485 -13.125 1.00 53.88 260 PRO A CA 1
ATOM 2031 C C . PRO A 1 260 ? 12.568 -36.235 -12.349 1.00 53.88 260 PRO A C 1
ATOM 2033 O O . PRO A 1 260 ? 12.552 -37.460 -12.266 1.00 53.88 260 PRO A O 1
ATOM 2036 N N . ASN A 1 261 ? 13.484 -35.496 -11.710 1.00 55.06 261 ASN A N 1
ATOM 2037 C CA . ASN A 1 261 ? 14.550 -36.025 -10.855 1.00 55.06 261 ASN A CA 1
ATOM 2038 C C . ASN A 1 261 ? 14.076 -36.503 -9.468 1.00 55.06 261 ASN A C 1
ATOM 2040 O O . ASN A 1 261 ? 14.830 -37.179 -8.770 1.00 55.06 261 ASN A O 1
ATOM 2044 N N . ALA A 1 262 ? 12.854 -36.173 -9.038 1.00 58.09 262 ALA A N 1
ATOM 2045 C CA . ALA A 1 262 ? 12.292 -36.676 -7.782 1.00 58.09 262 ALA A CA 1
ATOM 2046 C C . ALA A 1 262 ? 11.838 -38.141 -7.909 1.00 58.09 262 ALA A C 1
ATOM 2048 O O . ALA A 1 262 ? 12.030 -38.933 -6.988 1.00 58.09 262 ALA A O 1
ATOM 2049 N N . LEU A 1 263 ? 11.309 -38.528 -9.076 1.00 56.88 263 LEU A N 1
ATOM 2050 C CA . LEU A 1 263 ? 10.822 -39.887 -9.328 1.00 56.88 263 LEU A CA 1
ATOM 2051 C C . LEU A 1 263 ? 11.973 -40.910 -9.371 1.00 56.88 263 LEU A C 1
ATOM 2053 O O . LEU A 1 263 ? 11.864 -42.004 -8.822 1.00 56.88 263 LEU A O 1
ATOM 2057 N N . SER A 1 264 ? 13.112 -40.528 -9.958 1.00 58.88 264 SER A N 1
ATOM 2058 C CA . SER A 1 264 ? 14.318 -41.364 -10.009 1.00 58.88 264 SER A CA 1
ATOM 2059 C C . SER A 1 264 ? 14.981 -41.546 -8.636 1.00 58.88 264 SER A C 1
ATOM 2061 O O . SER A 1 264 ? 15.564 -42.599 -8.378 1.00 58.88 264 SER A O 1
ATOM 2063 N N . ARG A 1 265 ? 14.844 -40.580 -7.711 1.00 60.81 265 ARG A N 1
ATOM 2064 C CA . ARG A 1 265 ? 15.261 -40.743 -6.302 1.00 60.81 265 ARG A CA 1
ATOM 2065 C C . ARG A 1 265 ? 14.406 -41.773 -5.565 1.00 60.81 265 ARG A C 1
ATOM 2067 O O . ARG A 1 265 ? 14.964 -42.604 -4.856 1.00 60.81 265 ARG A O 1
ATOM 2074 N N . ILE A 1 266 ? 13.085 -41.746 -5.761 1.00 63.84 266 ILE A N 1
ATOM 2075 C CA . ILE A 1 266 ? 12.160 -42.702 -5.129 1.00 63.84 266 ILE A CA 1
ATOM 2076 C C . ILE A 1 266 ? 12.443 -44.123 -5.631 1.00 63.84 266 ILE A C 1
ATOM 2078 O O . ILE A 1 266 ? 12.542 -45.042 -4.829 1.00 63.84 266 ILE A O 1
ATOM 2082 N N . MET A 1 267 ? 12.675 -44.299 -6.933 1.00 62.75 267 MET A N 1
ATOM 2083 C CA . MET A 1 267 ? 13.010 -45.606 -7.521 1.00 62.75 267 MET A CA 1
ATOM 2084 C C . MET A 1 267 ? 14.344 -46.179 -7.003 1.00 62.75 267 MET A C 1
ATOM 2086 O O . MET A 1 267 ? 14.459 -47.384 -6.783 1.00 62.75 267 MET A O 1
ATOM 2090 N N . ASN A 1 268 ? 15.340 -45.321 -6.756 1.00 57.69 268 ASN A N 1
ATOM 2091 C CA . ASN A 1 268 ? 16.657 -45.735 -6.256 1.00 57.69 268 ASN A CA 1
ATOM 2092 C C . ASN A 1 268 ? 16.678 -46.061 -4.751 1.00 57.69 268 ASN A C 1
ATOM 2094 O O . ASN A 1 268 ? 17.521 -46.837 -4.309 1.00 57.69 268 ASN A O 1
ATOM 2098 N N . LEU A 1 269 ? 15.748 -45.510 -3.962 1.00 63.16 269 LEU A N 1
ATOM 2099 C CA . LEU A 1 269 ? 15.603 -45.824 -2.532 1.00 63.16 269 LEU A CA 1
ATOM 2100 C C . LEU A 1 269 ? 15.177 -47.278 -2.287 1.00 63.16 269 LEU A C 1
ATOM 2102 O O . LEU A 1 269 ? 15.561 -47.861 -1.279 1.00 63.16 269 LEU A O 1
ATOM 2106 N N . TYR A 1 270 ? 14.438 -47.878 -3.222 1.00 57.34 270 TYR A N 1
ATOM 2107 C CA . TYR A 1 270 ? 13.980 -49.264 -3.109 1.00 57.34 270 TYR A CA 1
ATOM 2108 C C . TYR A 1 270 ? 14.951 -50.296 -3.708 1.00 57.34 270 TYR A C 1
ATOM 2110 O O . TYR A 1 270 ? 14.702 -51.491 -3.577 1.00 57.34 270 TYR A O 1
ATOM 2118 N N . THR A 1 271 ? 16.046 -49.880 -4.361 1.00 61.16 271 THR A N 1
ATOM 2119 C CA . THR A 1 271 ? 16.887 -50.787 -5.174 1.00 61.16 271 THR A CA 1
ATOM 2120 C C . THR A 1 271 ? 18.348 -50.947 -4.740 1.00 61.16 271 THR A C 1
ATOM 2122 O O . THR A 1 271 ? 19.038 -51.766 -5.342 1.00 61.16 271 THR A O 1
ATOM 2125 N N . SER A 1 272 ? 18.860 -50.265 -3.704 1.00 52.28 272 SER A N 1
ATOM 2126 C CA . SER A 1 272 ? 20.287 -50.406 -3.338 1.00 52.28 272 SER A CA 1
ATOM 2127 C C . SER A 1 272 ? 20.575 -50.645 -1.852 1.00 52.28 272 SER A C 1
ATOM 2129 O O . SER A 1 272 ? 20.352 -49.769 -1.020 1.00 52.28 272 SER A O 1
ATOM 2131 N N . TYR A 1 273 ? 21.164 -51.815 -1.564 1.00 52.06 273 TYR A N 1
ATOM 2132 C CA . TYR A 1 273 ? 21.866 -52.156 -0.322 1.00 52.06 273 TYR A CA 1
ATOM 2133 C C . TYR A 1 273 ? 23.159 -51.337 -0.159 1.00 52.06 273 TYR A C 1
ATOM 2135 O O . TYR A 1 273 ? 23.838 -51.000 -1.130 1.00 52.06 273 TYR A O 1
ATOM 2143 N N . SER A 1 274 ? 23.477 -51.007 1.091 1.00 45.59 274 SER A N 1
ATOM 2144 C CA . SER A 1 274 ? 24.508 -50.054 1.503 1.00 45.59 274 SER A CA 1
ATOM 2145 C C . SER A 1 274 ? 25.938 -50.602 1.392 1.00 45.59 274 SER A C 1
ATOM 2147 O O . SER A 1 274 ? 26.285 -51.583 2.042 1.00 45.59 274 SER A O 1
ATOM 2149 N N . SER A 1 275 ? 26.802 -49.895 0.661 1.00 47.19 275 SER A N 1
ATOM 2150 C CA . SER A 1 275 ? 28.266 -49.994 0.769 1.00 47.19 275 SER A CA 1
ATOM 2151 C C . SER A 1 275 ? 28.860 -48.593 0.980 1.00 47.19 275 SER A C 1
ATOM 2153 O O . SER A 1 275 ? 28.371 -47.648 0.352 1.00 47.19 275 SER A O 1
ATOM 2155 N N . PRO A 1 276 ? 29.890 -48.418 1.829 1.00 47.19 276 PRO A N 1
ATOM 2156 C CA . PRO A 1 276 ? 30.413 -47.099 2.171 1.00 47.19 276 PRO A CA 1
ATOM 2157 C C . PRO A 1 276 ? 31.300 -46.567 1.038 1.00 47.19 276 PRO A C 1
ATOM 2159 O O . PRO A 1 276 ? 32.351 -47.130 0.740 1.00 47.19 276 PRO A O 1
ATOM 2162 N N . THR A 1 277 ? 30.882 -45.481 0.388 1.00 50.78 277 THR A N 1
ATOM 2163 C CA . THR A 1 277 ? 31.686 -44.781 -0.627 1.00 50.78 277 THR A CA 1
ATOM 2164 C C . THR A 1 277 ? 32.485 -43.631 -0.003 1.00 50.78 277 THR A C 1
ATOM 2166 O O . THR A 1 277 ? 31.937 -42.909 0.834 1.00 50.78 277 THR A O 1
ATOM 2169 N N . PRO A 1 278 ? 33.750 -43.417 -0.415 1.00 43.44 278 PRO A N 1
ATOM 2170 C CA . PRO A 1 278 ? 34.595 -42.349 0.110 1.00 43.44 278 PRO A CA 1
ATOM 2171 C C . PRO A 1 278 ? 34.034 -40.977 -0.278 1.00 43.44 278 PRO A C 1
ATOM 2173 O O . PRO A 1 278 ? 33.510 -40.805 -1.380 1.00 43.44 278 PRO A O 1
ATOM 2176 N N . GLN A 1 279 ? 34.156 -40.003 0.630 1.00 53.00 279 GLN A N 1
ATOM 2177 C CA . GLN A 1 279 ? 33.762 -38.613 0.400 1.00 53.00 279 GLN A CA 1
ATOM 2178 C C . GLN A 1 279 ? 34.508 -38.050 -0.817 1.00 53.00 279 GLN A C 1
ATOM 2180 O O . GLN A 1 279 ? 35.700 -37.745 -0.747 1.00 53.00 279 GLN A O 1
ATOM 2185 N N . LYS A 1 280 ? 33.811 -37.929 -1.949 1.00 49.66 280 LYS A N 1
ATOM 2186 C CA . LYS A 1 280 ? 34.301 -37.171 -3.097 1.00 49.66 280 LYS A CA 1
ATOM 2187 C C . LYS A 1 280 ? 34.095 -35.680 -2.848 1.00 49.66 280 LYS A C 1
ATOM 2189 O O . LYS A 1 280 ? 33.115 -35.255 -2.241 1.00 49.66 280 LYS A O 1
ATOM 2194 N N . ARG A 1 281 ? 35.090 -34.907 -3.286 1.00 54.94 281 ARG A N 1
ATOM 2195 C CA . ARG A 1 281 ? 35.130 -33.447 -3.206 1.00 54.94 281 ARG A CA 1
ATOM 2196 C C . ARG A 1 281 ? 33.955 -32.863 -3.981 1.00 54.94 281 ARG A C 1
ATOM 2198 O O . ARG A 1 281 ? 33.758 -33.225 -5.135 1.00 54.94 281 ARG A O 1
ATOM 2205 N N . THR A 1 282 ? 33.249 -31.925 -3.357 1.00 54.94 282 THR A N 1
ATOM 2206 C CA . THR A 1 282 ? 32.176 -31.149 -3.985 1.00 54.94 282 THR A CA 1
ATOM 2207 C C . THR A 1 282 ? 32.638 -30.577 -5.328 1.00 54.94 282 THR A C 1
ATOM 2209 O O . THR A 1 282 ? 33.718 -29.975 -5.373 1.00 54.94 282 THR A O 1
ATOM 2212 N N . PRO A 1 283 ? 31.856 -30.732 -6.409 1.00 57.47 283 PRO A N 1
ATOM 2213 C CA . PRO A 1 283 ? 32.230 -30.239 -7.723 1.00 57.47 283 PRO A CA 1
ATOM 2214 C C . PRO A 1 283 ? 32.304 -28.712 -7.688 1.00 57.47 283 PRO A C 1
ATOM 2216 O O . PRO A 1 283 ? 31.348 -28.031 -7.321 1.00 57.47 283 PRO A O 1
ATOM 2219 N N . GLN A 1 284 ? 33.469 -28.179 -8.048 1.00 67.94 284 GLN A N 1
ATOM 2220 C CA . GLN A 1 284 ? 33.709 -26.746 -8.124 1.00 67.94 284 GLN A CA 1
ATOM 2221 C C . GLN A 1 284 ? 32.989 -26.203 -9.366 1.00 67.94 284 GLN A C 1
ATOM 2223 O O . GLN A 1 284 ? 33.426 -26.431 -10.491 1.00 67.94 284 GLN A O 1
ATOM 2228 N N . ILE A 1 285 ? 31.851 -25.538 -9.153 1.00 77.31 285 ILE A N 1
ATOM 2229 C CA . ILE A 1 285 ? 31.105 -24.830 -10.202 1.00 77.31 285 ILE A CA 1
ATOM 2230 C C . ILE A 1 285 ? 32.019 -23.732 -10.759 1.00 77.31 285 ILE A C 1
ATOM 2232 O O . ILE A 1 285 ? 32.583 -22.948 -9.993 1.00 77.31 285 ILE A O 1
ATOM 2236 N N . ARG A 1 286 ? 32.192 -23.694 -12.083 1.00 85.75 286 ARG A N 1
ATOM 2237 C CA . ARG A 1 286 ? 33.038 -22.702 -12.758 1.00 85.75 286 ARG A CA 1
ATOM 2238 C C . ARG A 1 286 ? 32.285 -21.371 -12.870 1.00 85.75 286 ARG A C 1
ATOM 2240 O O . ARG A 1 286 ? 31.108 -21.354 -13.226 1.00 85.75 286 ARG A O 1
ATOM 2247 N N . GLU A 1 287 ? 32.986 -20.265 -12.636 1.00 85.06 287 GLU A N 1
ATOM 2248 C CA . GLU A 1 287 ? 32.481 -18.900 -12.836 1.00 85.06 287 GLU A CA 1
ATOM 2249 C C . GLU A 1 287 ? 32.440 -18.502 -14.325 1.00 85.06 287 GLU A C 1
ATOM 2251 O O . GLU A 1 287 ? 33.213 -19.015 -15.137 1.00 85.06 287 GLU A O 1
ATOM 2256 N N . ALA A 1 288 ? 31.519 -17.605 -14.690 1.00 84.69 288 ALA A N 1
ATOM 2257 C CA . ALA A 1 288 ? 31.414 -17.080 -16.052 1.00 84.69 288 ALA A CA 1
ATOM 2258 C C . ALA A 1 288 ? 32.581 -16.122 -16.349 1.00 84.69 288 ALA A C 1
ATOM 2260 O O . ALA A 1 288 ? 32.827 -15.202 -15.568 1.00 84.69 288 ALA A O 1
ATOM 2261 N N . LEU A 1 289 ? 33.282 -16.330 -17.465 1.00 82.19 289 LEU A N 1
ATOM 2262 C CA . LEU A 1 289 ? 34.477 -15.563 -17.845 1.00 82.19 289 LEU A CA 1
ATOM 2263 C C . LEU A 1 289 ? 34.235 -14.601 -19.013 1.00 82.19 289 LEU A C 1
ATOM 2265 O O . LEU A 1 289 ? 34.888 -13.565 -19.085 1.00 82.19 289 LEU A O 1
ATOM 2269 N N . ASP A 1 290 ? 33.289 -14.918 -19.898 1.00 82.44 290 ASP A N 1
ATOM 2270 C CA . ASP A 1 290 ? 33.076 -14.178 -21.146 1.00 82.44 290 ASP A CA 1
ATOM 2271 C C . ASP A 1 290 ? 31.701 -13.492 -21.201 1.00 82.44 290 ASP A C 1
ATOM 2273 O O . ASP A 1 290 ? 30.738 -13.902 -20.541 1.00 82.44 290 ASP A O 1
ATOM 2277 N N . SER A 1 291 ? 31.567 -12.473 -22.057 1.00 76.88 291 SER A N 1
ATOM 2278 C CA . SER A 1 291 ? 30.289 -11.784 -22.316 1.00 76.88 291 SER A CA 1
ATOM 2279 C C . SER A 1 291 ? 29.213 -12.728 -22.870 1.00 76.88 291 SER A C 1
ATOM 2281 O O . SER A 1 291 ? 28.029 -12.604 -22.537 1.00 76.88 291 SER A O 1
ATOM 2283 N N . SER A 1 292 ? 29.620 -13.750 -23.631 1.00 77.12 292 SER A N 1
ATOM 2284 C CA . SER A 1 292 ? 28.746 -14.829 -24.104 1.00 77.12 292 SER A CA 1
ATOM 2285 C C . SER A 1 292 ? 28.230 -15.729 -22.979 1.00 77.12 292 SER A C 1
ATOM 2287 O O . SER A 1 292 ? 27.117 -16.240 -23.077 1.00 77.12 292 SER A O 1
ATOM 2289 N N . GLU A 1 293 ? 29.007 -15.902 -21.905 1.00 81.06 293 GLU A N 1
ATOM 2290 C CA . GLU A 1 293 ? 28.591 -16.615 -20.686 1.00 81.06 293 GLU A CA 1
ATOM 2291 C C . GLU A 1 293 ? 27.768 -15.703 -19.754 1.00 81.06 293 GLU A C 1
ATOM 2293 O O . GLU A 1 293 ? 27.083 -16.181 -18.850 1.00 81.06 293 GLU A O 1
ATOM 2298 N N . GLY A 1 294 ? 27.764 -14.394 -20.030 1.00 77.25 294 GLY A N 1
ATOM 2299 C CA . GLY A 1 294 ? 26.995 -13.369 -19.333 1.00 77.25 294 GLY A CA 1
ATOM 2300 C C . GLY A 1 294 ? 27.795 -12.574 -18.297 1.00 77.25 294 GLY A C 1
ATOM 2301 O O . GLY A 1 294 ? 27.193 -11.908 -17.450 1.00 77.25 294 GLY A O 1
ATOM 2302 N N . LEU A 1 295 ? 29.131 -12.600 -18.363 1.00 81.44 295 LEU A N 1
ATOM 2303 C CA . LEU A 1 295 ? 29.962 -11.652 -17.623 1.00 81.44 295 LEU A CA 1
ATOM 2304 C C . LEU A 1 295 ? 29.780 -10.243 -18.209 1.00 81.44 295 LEU A C 1
ATOM 2306 O O . LEU A 1 295 ? 29.845 -10.048 -19.420 1.00 81.44 295 LEU A O 1
ATOM 2310 N N . HIS A 1 296 ? 29.547 -9.251 -17.351 1.00 77.25 296 HIS A N 1
ATOM 2311 C CA . HIS A 1 296 ? 29.553 -7.850 -17.762 1.00 77.25 296 HIS A CA 1
ATOM 2312 C C . HIS A 1 296 ? 30.958 -7.281 -17.539 1.00 77.25 296 HIS A C 1
ATOM 2314 O O . HIS A 1 296 ? 31.381 -7.220 -16.378 1.00 77.25 296 HIS A O 1
ATOM 2320 N N . PRO A 1 297 ? 31.694 -6.888 -18.593 1.00 72.56 297 PRO A N 1
ATOM 2321 C CA . PRO A 1 297 ? 33.013 -6.303 -18.416 1.00 72.56 297 PRO A CA 1
ATOM 2322 C C . PRO A 1 297 ? 32.900 -5.005 -17.610 1.00 72.56 297 PRO A C 1
ATOM 2324 O O . PRO A 1 297 ? 31.922 -4.261 -17.706 1.00 72.56 297 PRO A O 1
ATOM 2327 N N . ILE A 1 298 ? 33.898 -4.733 -16.770 1.00 73.19 298 ILE A N 1
ATOM 2328 C CA . ILE A 1 298 ? 33.995 -3.434 -16.102 1.00 73.19 298 ILE A CA 1
ATOM 2329 C C . ILE A 1 298 ? 34.206 -2.388 -17.198 1.00 73.19 298 ILE A C 1
ATOM 2331 O O . ILE A 1 298 ? 35.073 -2.565 -18.054 1.00 73.19 298 ILE A O 1
ATOM 2335 N N . ALA A 1 299 ? 33.413 -1.313 -17.169 1.00 69.75 299 ALA A N 1
ATOM 2336 C CA . ALA A 1 299 ? 33.508 -0.242 -18.154 1.00 69.75 299 ALA A CA 1
ATOM 2337 C C . ALA A 1 299 ? 34.956 0.250 -18.275 1.00 69.75 299 ALA A C 1
ATOM 2339 O O . ALA A 1 299 ? 35.623 0.468 -17.257 1.00 69.75 299 ALA A O 1
ATOM 2340 N N . SER A 1 300 ? 35.423 0.434 -19.514 1.00 78.19 300 SER A N 1
ATOM 2341 C CA . SER A 1 300 ? 36.789 0.880 -19.783 1.00 78.19 300 SER A CA 1
ATOM 2342 C C . SER A 1 300 ? 37.095 2.193 -19.037 1.00 78.19 300 SER A C 1
ATOM 2344 O O . SER A 1 300 ? 36.197 3.028 -18.857 1.00 78.19 300 SER A O 1
ATOM 2346 N N . PRO A 1 301 ? 38.348 2.426 -18.605 1.00 80.38 301 PRO A N 1
ATOM 2347 C CA . PRO A 1 301 ? 38.711 3.647 -17.883 1.00 80.38 301 PRO A CA 1
ATOM 2348 C C . PRO A 1 301 ? 38.416 4.921 -18.695 1.00 80.38 301 PRO A C 1
ATOM 2350 O O . PRO A 1 301 ? 38.075 5.952 -18.116 1.00 80.38 301 PRO A O 1
ATOM 2353 N N . THR A 1 302 ? 38.463 4.846 -20.029 1.00 81.56 302 THR A N 1
ATOM 2354 C CA . THR A 1 302 ? 38.094 5.943 -20.938 1.00 81.56 302 THR A CA 1
ATOM 2355 C C . THR A 1 302 ? 36.601 6.271 -20.861 1.00 81.56 302 THR A C 1
ATOM 2357 O O . THR A 1 302 ? 36.234 7.440 -20.742 1.00 81.56 302 THR A O 1
ATOM 2360 N N . THR A 1 303 ? 35.733 5.253 -20.852 1.00 79.88 303 THR A N 1
ATOM 2361 C CA . THR A 1 303 ? 34.277 5.426 -20.709 1.00 79.88 303 THR A CA 1
ATOM 2362 C C . THR A 1 303 ? 33.932 6.026 -19.345 1.00 79.88 303 THR A C 1
ATOM 2364 O O . THR A 1 303 ? 33.136 6.958 -19.261 1.00 79.88 303 THR A O 1
ATOM 2367 N N . GLN A 1 304 ? 34.585 5.565 -18.273 1.00 81.50 304 GLN A N 1
ATOM 2368 C CA . GLN A 1 304 ? 34.393 6.125 -16.930 1.00 81.50 304 GLN A CA 1
ATOM 2369 C C . GLN A 1 304 ? 34.829 7.594 -16.852 1.00 81.50 304 GLN A C 1
ATOM 2371 O O . GLN A 1 304 ? 34.124 8.417 -16.267 1.00 81.50 304 GLN A O 1
ATOM 2376 N N . ALA A 1 305 ? 35.961 7.947 -17.471 1.00 85.50 305 ALA A N 1
ATOM 2377 C CA . ALA A 1 305 ? 36.427 9.329 -17.535 1.00 85.50 305 ALA A CA 1
ATOM 2378 C C . ALA A 1 305 ? 35.430 10.235 -18.280 1.00 85.50 305 ALA A C 1
ATOM 2380 O O . ALA A 1 305 ? 35.132 11.332 -17.800 1.00 85.50 305 ALA A O 1
ATOM 2381 N N . ALA A 1 306 ? 34.860 9.764 -19.394 1.00 85.12 306 ALA A N 1
ATOM 2382 C CA . ALA A 1 306 ? 33.817 10.482 -20.127 1.00 85.12 306 ALA A CA 1
ATOM 2383 C C . ALA A 1 306 ? 32.553 10.692 -19.272 1.00 85.12 306 ALA A C 1
ATOM 2385 O O . ALA A 1 306 ? 32.043 11.813 -19.194 1.00 85.12 306 ALA A O 1
ATOM 2386 N N . THR A 1 307 ? 32.099 9.662 -18.549 1.00 82.44 307 THR A N 1
ATOM 2387 C CA . THR A 1 307 ? 30.968 9.769 -17.611 1.00 82.44 307 THR A CA 1
ATOM 2388 C C . THR A 1 307 ? 31.245 10.788 -16.504 1.00 82.44 307 THR A C 1
ATOM 2390 O O . THR A 1 307 ? 30.390 11.617 -16.199 1.00 82.44 307 THR A O 1
ATOM 2393 N N . ILE A 1 308 ? 32.451 10.796 -15.927 1.00 86.06 308 ILE A N 1
ATOM 2394 C CA . ILE A 1 308 ? 32.834 11.766 -14.887 1.00 86.06 308 ILE A CA 1
ATOM 2395 C C . ILE A 1 308 ? 32.827 13.200 -15.434 1.00 86.06 308 ILE A C 1
ATOM 2397 O O . ILE A 1 308 ? 32.343 14.109 -14.756 1.00 86.06 308 ILE A O 1
ATOM 2401 N N . LEU A 1 309 ? 33.347 13.424 -16.645 1.00 88.06 309 LEU A N 1
ATOM 2402 C CA . LEU A 1 309 ? 33.312 14.743 -17.286 1.00 88.06 309 LEU A CA 1
ATOM 2403 C C . LEU A 1 309 ? 31.875 15.206 -17.534 1.00 88.06 309 LEU A C 1
ATOM 2405 O O . LEU A 1 309 ? 31.536 16.349 -17.220 1.00 88.06 309 LEU A O 1
ATOM 2409 N N . ARG A 1 310 ? 31.017 14.301 -18.008 1.00 84.06 310 ARG A N 1
ATOM 2410 C CA . ARG A 1 310 ? 29.594 14.568 -18.216 1.00 84.06 310 ARG A CA 1
ATOM 2411 C C . ARG A 1 310 ? 28.896 14.967 -16.916 1.00 84.06 310 ARG A C 1
ATOM 2413 O O . ARG A 1 310 ? 28.268 16.023 -16.871 1.00 84.06 310 ARG A O 1
ATOM 2420 N N . LEU A 1 311 ? 29.097 14.202 -15.841 1.00 85.75 311 LEU A N 1
ATOM 2421 C CA . LEU A 1 311 ? 28.554 14.499 -14.509 1.00 85.75 311 LEU A CA 1
ATOM 2422 C C . LEU A 1 311 ? 28.991 15.877 -13.989 1.00 85.75 311 LEU A C 1
ATOM 2424 O O . LEU A 1 311 ? 28.199 16.588 -13.371 1.00 85.75 311 LEU A O 1
ATOM 2428 N N . ARG A 1 312 ? 30.238 16.284 -14.262 1.00 87.62 312 ARG A N 1
ATOM 2429 C CA . ARG A 1 312 ? 30.735 17.624 -13.905 1.00 87.62 312 ARG A CA 1
ATOM 2430 C C . ARG A 1 312 ? 30.067 18.733 -14.719 1.00 87.62 312 ARG A C 1
ATOM 2432 O O . ARG A 1 312 ? 29.864 19.814 -14.179 1.00 87.62 312 ARG A O 1
ATOM 2439 N N . SER A 1 313 ? 29.745 18.475 -15.987 1.00 88.12 313 SER A N 1
ATOM 2440 C CA . SER A 1 313 ? 29.130 19.461 -16.884 1.00 88.12 313 SER A CA 1
ATOM 2441 C C . SER A 1 313 ? 27.627 19.661 -16.651 1.00 88.12 313 SER A C 1
ATOM 2443 O O . SER A 1 313 ? 27.165 20.797 -16.634 1.00 88.12 313 SER A O 1
ATOM 2445 N N . GLU A 1 314 ? 26.868 18.580 -16.432 1.00 83.56 314 GLU A N 1
ATOM 2446 C CA . GLU A 1 314 ? 25.405 18.619 -16.262 1.00 83.56 314 GLU A CA 1
ATOM 2447 C C . GLU A 1 314 ? 24.987 19.048 -14.838 1.00 83.56 314 GLU A C 1
ATOM 2449 O O . GLU A 1 314 ? 23.862 19.506 -14.611 1.00 83.56 314 GLU A O 1
ATOM 2454 N N . GLY A 1 315 ? 25.897 18.923 -13.865 1.00 85.50 315 GLY A N 1
ATOM 2455 C CA . GLY A 1 315 ? 25.668 19.318 -12.478 1.00 85.50 315 GLY A CA 1
ATOM 2456 C C . GLY A 1 315 ? 24.556 18.515 -11.788 1.00 85.50 315 GLY A C 1
ATOM 2457 O O . GLY A 1 315 ? 24.222 17.392 -12.161 1.00 85.50 315 GLY A O 1
ATOM 2458 N N . TRP A 1 316 ? 23.961 19.091 -10.740 1.00 84.00 316 TRP A N 1
ATOM 2459 C CA . TRP A 1 316 ? 22.938 18.402 -9.940 1.00 84.00 316 TRP A CA 1
ATOM 2460 C C . TRP A 1 316 ? 21.608 18.201 -10.687 1.00 84.00 316 TRP A C 1
ATOM 2462 O O . TRP A 1 316 ? 20.900 17.238 -10.430 1.00 84.00 316 TRP A O 1
ATOM 2472 N N . ALA A 1 317 ? 21.259 19.082 -11.629 1.00 83.31 317 ALA A N 1
ATOM 2473 C CA . ALA A 1 317 ? 19.981 19.009 -12.343 1.00 83.31 317 ALA A CA 1
ATOM 2474 C C . ALA A 1 317 ? 19.928 17.868 -13.378 1.00 83.31 317 ALA A C 1
ATOM 2476 O O . ALA A 1 317 ? 18.852 17.332 -13.641 1.00 83.31 317 ALA A O 1
ATOM 2477 N N . GLY A 1 318 ? 21.075 17.490 -13.952 1.00 83.38 318 GLY A N 1
ATOM 2478 C CA . GLY A 1 318 ? 21.176 16.378 -14.902 1.00 83.38 318 GLY A CA 1
ATOM 2479 C C . GLY A 1 318 ? 21.422 15.016 -14.259 1.00 83.38 318 GLY A C 1
ATOM 2480 O O . GLY A 1 318 ? 21.377 14.006 -14.957 1.00 83.38 318 GLY A O 1
ATOM 2481 N N . THR A 1 319 ? 21.639 14.954 -12.941 1.00 88.00 319 THR A N 1
ATOM 2482 C CA . THR A 1 319 ? 21.842 13.682 -12.238 1.00 88.00 319 THR A CA 1
ATOM 2483 C C . THR A 1 319 ? 20.538 13.166 -11.623 1.00 88.00 319 THR A C 1
ATOM 2485 O O . THR A 1 319 ? 19.784 13.926 -11.013 1.00 88.00 319 THR A O 1
ATOM 2488 N N . PRO A 1 320 ? 20.226 11.867 -11.780 1.00 88.88 320 PRO A N 1
ATOM 2489 C CA . PRO A 1 320 ? 19.005 11.291 -11.242 1.00 88.88 320 PRO A CA 1
ATOM 2490 C C . PRO A 1 320 ? 19.105 11.134 -9.720 1.00 88.88 320 PRO A C 1
ATOM 2492 O O . PRO A 1 320 ? 20.130 10.705 -9.177 1.00 88.88 320 PRO A O 1
ATOM 2495 N N . SER A 1 321 ? 18.010 11.416 -9.016 1.00 88.81 321 SER A N 1
ATOM 2496 C CA . SER A 1 321 ? 17.943 11.202 -7.570 1.00 88.81 321 SER A CA 1
ATOM 2497 C C . SER A 1 321 ? 18.008 9.708 -7.219 1.00 88.81 321 SER A C 1
ATOM 2499 O O . SER A 1 321 ? 17.721 8.826 -8.034 1.00 88.81 321 SER A O 1
ATOM 2501 N N . THR A 1 322 ? 18.367 9.387 -5.974 1.00 87.75 322 THR A N 1
ATOM 2502 C CA . THR A 1 322 ? 18.373 7.993 -5.493 1.00 87.75 322 THR A CA 1
ATOM 2503 C C . THR A 1 322 ? 16.994 7.342 -5.609 1.00 87.75 322 THR A C 1
ATOM 2505 O O . THR A 1 322 ? 16.899 6.181 -5.999 1.00 87.75 322 THR A O 1
ATOM 2508 N N . GLU A 1 323 ? 15.924 8.095 -5.348 1.00 87.75 323 GLU A N 1
ATOM 2509 C CA . GLU A 1 323 ? 14.549 7.613 -5.503 1.00 87.75 323 GLU A CA 1
ATOM 2510 C C . GLU A 1 323 ? 14.193 7.358 -6.974 1.00 87.75 323 GLU A C 1
ATOM 2512 O O . GLU A 1 323 ? 13.602 6.326 -7.287 1.00 87.75 323 GLU A O 1
ATOM 2517 N N . GLN A 1 324 ? 14.606 8.243 -7.890 1.00 87.19 324 GLN A N 1
ATOM 2518 C CA . GLN A 1 324 ? 14.376 8.081 -9.332 1.00 87.19 324 GLN A CA 1
ATOM 2519 C C . GLN A 1 324 ? 15.093 6.847 -9.891 1.00 87.19 324 GLN A C 1
ATOM 2521 O O . GLN A 1 324 ? 14.502 6.094 -10.666 1.00 87.19 324 GLN A O 1
ATOM 2526 N N . ARG A 1 325 ? 16.336 6.593 -9.457 1.00 87.00 325 ARG A N 1
ATOM 2527 C CA . ARG A 1 325 ? 17.078 5.373 -9.821 1.00 87.00 325 ARG A CA 1
ATOM 2528 C C . ARG A 1 325 ? 16.413 4.116 -9.265 1.00 87.00 325 ARG A C 1
ATOM 2530 O O . ARG A 1 325 ? 16.242 3.147 -9.996 1.00 87.00 325 ARG A O 1
ATOM 2537 N N . ALA A 1 326 ? 15.985 4.143 -8.002 1.00 85.50 326 ALA A N 1
ATOM 2538 C CA . ALA A 1 326 ? 15.301 3.013 -7.372 1.00 85.50 326 ALA A CA 1
ATOM 2539 C C . ALA A 1 326 ? 13.920 2.717 -7.991 1.00 85.50 326 ALA A C 1
ATOM 2541 O O . ALA A 1 326 ? 13.458 1.578 -7.950 1.00 85.50 326 ALA A O 1
ATOM 2542 N N . ALA A 1 327 ? 13.259 3.725 -8.567 1.00 83.69 327 ALA A N 1
ATOM 2543 C CA . ALA A 1 327 ? 11.968 3.579 -9.235 1.00 83.69 327 ALA A CA 1
ATOM 2544 C C . ALA A 1 327 ? 12.060 2.950 -10.641 1.00 83.69 327 ALA A C 1
ATOM 2546 O O . ALA A 1 327 ? 11.026 2.565 -11.205 1.00 83.69 327 ALA A O 1
ATOM 2547 N N . GLN A 1 328 ? 13.263 2.826 -11.217 1.00 83.62 328 GLN A N 1
ATOM 2548 C CA . GLN A 1 328 ? 13.454 2.142 -12.495 1.00 83.62 328 GLN A CA 1
ATOM 2549 C C . GLN A 1 328 ? 13.147 0.637 -12.364 1.00 83.62 328 GLN A C 1
ATOM 2551 O O . GLN A 1 328 ? 13.428 0.037 -11.327 1.00 83.62 328 GLN A O 1
ATOM 2556 N N . PRO A 1 329 ? 12.573 -0.015 -13.398 1.00 71.50 329 PRO A N 1
ATOM 2557 C CA . PRO A 1 329 ? 12.259 -1.447 -13.351 1.00 71.50 329 PRO A CA 1
ATOM 2558 C C . PRO A 1 329 ? 13.492 -2.328 -13.119 1.00 71.50 329 PRO A C 1
ATOM 2560 O O . PRO A 1 329 ? 13.397 -3.355 -12.451 1.00 71.50 329 PRO A O 1
ATOM 2563 N N . PHE A 1 330 ? 14.635 -1.891 -13.650 1.00 71.25 330 PHE A N 1
ATOM 2564 C CA . PHE A 1 330 ? 15.940 -2.510 -13.478 1.00 71.25 330 PHE A CA 1
ATOM 2565 C C . PHE A 1 330 ? 16.889 -1.441 -12.938 1.00 71.25 330 PHE A C 1
ATOM 2567 O O . PHE A 1 330 ? 17.488 -0.713 -13.729 1.00 71.25 330 PHE A O 1
ATOM 2574 N N . PRO A 1 331 ? 16.979 -1.277 -11.609 1.00 60.25 331 PRO A N 1
ATOM 2575 C CA . PRO A 1 331 ? 17.906 -0.329 -11.018 1.00 60.25 331 PRO A CA 1
ATOM 2576 C C . PRO A 1 331 ? 19.327 -0.852 -11.249 1.00 60.25 331 PRO A C 1
ATOM 2578 O O . PRO A 1 331 ? 19.815 -1.706 -10.510 1.00 60.25 331 PRO A O 1
ATOM 2581 N N . THR A 1 332 ? 19.974 -0.391 -12.315 1.00 61.88 332 THR A N 1
ATOM 2582 C CA . THR A 1 332 ? 21.403 -0.603 -12.530 1.00 61.88 332 THR A CA 1
ATOM 2583 C C . THR A 1 332 ? 22.175 0.566 -11.933 1.00 61.88 332 THR A C 1
ATOM 2585 O O . THR A 1 332 ? 21.693 1.700 -11.879 1.00 61.88 332 THR A O 1
ATOM 2588 N N . CYS A 1 333 ? 23.394 0.295 -11.469 1.00 57.69 333 CYS A N 1
ATOM 2589 C CA . CYS A 1 333 ? 24.310 1.344 -11.019 1.00 57.69 333 CYS A CA 1
ATOM 2590 C C . CYS A 1 333 ? 24.770 2.257 -12.168 1.00 57.69 333 CYS A C 1
ATOM 2592 O O . CYS A 1 333 ? 25.341 3.310 -11.901 1.00 57.69 333 CYS A O 1
ATOM 2594 N N . ASP A 1 334 ? 24.478 1.864 -13.410 1.00 66.44 334 ASP A N 1
ATOM 2595 C CA . ASP A 1 334 ? 24.962 2.484 -14.643 1.00 66.44 334 ASP A CA 1
ATOM 2596 C C . ASP A 1 334 ? 24.113 3.684 -15.096 1.00 66.44 334 ASP A C 1
ATOM 2598 O O . ASP A 1 334 ? 24.421 4.304 -16.107 1.00 66.44 334 ASP A O 1
ATOM 2602 N N . VAL A 1 335 ? 23.033 4.014 -14.370 1.00 76.62 335 VAL A N 1
ATOM 2603 C CA . VAL A 1 335 ? 22.201 5.193 -14.662 1.00 76.62 335 VAL A CA 1
ATOM 2604 C C . VAL A 1 335 ? 22.796 6.417 -13.968 1.00 76.62 335 VAL A C 1
ATOM 2606 O O . VAL A 1 335 ? 22.643 6.609 -12.752 1.00 76.62 335 VAL A O 1
ATOM 2609 N N . HIS A 1 336 ? 23.465 7.254 -14.752 1.00 80.56 336 HIS A N 1
ATOM 2610 C CA . HIS A 1 336 ? 24.214 8.422 -14.290 1.00 80.56 336 HIS A CA 1
ATOM 2611 C C . HIS A 1 336 ? 23.572 9.750 -14.702 1.00 80.56 336 HIS A C 1
ATOM 2613 O O . HIS A 1 336 ? 23.765 10.743 -13.998 1.00 80.56 336 HIS A O 1
ATOM 2619 N N . SER A 1 337 ? 22.775 9.769 -15.776 1.00 84.88 337 SER A N 1
ATOM 2620 C CA . SER A 1 337 ? 22.087 10.971 -16.271 1.00 84.88 337 SER A CA 1
ATOM 2621 C C . SER A 1 337 ? 20.562 10.807 -16.283 1.00 84.88 337 SER A C 1
ATOM 2623 O O . SER A 1 337 ? 20.029 9.707 -16.432 1.00 84.88 337 SER A O 1
ATOM 2625 N N . THR A 1 338 ? 19.823 11.908 -16.153 1.00 85.50 338 THR A N 1
ATOM 2626 C CA . THR A 1 338 ? 18.352 11.925 -16.268 1.00 85.50 338 THR A CA 1
ATOM 2627 C C . THR A 1 338 ? 17.865 11.510 -17.657 1.00 85.50 338 THR A C 1
ATOM 2629 O O . THR A 1 338 ? 16.796 10.913 -17.772 1.00 85.50 338 THR A O 1
ATOM 2632 N N . SER A 1 339 ? 18.675 11.745 -18.692 1.00 83.19 339 SER A N 1
ATOM 2633 C CA . SER A 1 339 ? 18.439 11.285 -20.072 1.00 83.19 339 SER A CA 1
ATOM 2634 C C . SER A 1 339 ? 18.435 9.757 -20.226 1.00 83.19 339 SER A C 1
ATOM 2636 O O . SER A 1 339 ? 17.896 9.225 -21.195 1.00 83.19 339 SER A O 1
ATOM 2638 N N . GLU A 1 340 ? 19.009 9.032 -19.264 1.00 83.94 340 GLU A N 1
ATOM 2639 C CA . GLU A 1 340 ? 19.035 7.569 -19.264 1.00 83.94 340 GLU A CA 1
ATOM 2640 C C . GLU A 1 340 ? 17.786 6.965 -18.602 1.00 83.94 340 GLU A C 1
ATOM 2642 O O . GLU A 1 340 ? 17.486 5.783 -18.797 1.00 83.94 340 GLU A O 1
ATOM 2647 N N . LEU A 1 341 ? 17.020 7.768 -17.854 1.00 87.44 341 LEU A N 1
ATOM 2648 C CA . LEU A 1 341 ? 15.811 7.308 -17.183 1.00 87.44 341 LEU A CA 1
ATOM 2649 C C . LEU A 1 341 ? 14.705 6.990 -18.190 1.00 87.44 341 LEU A C 1
ATOM 2651 O O . LEU A 1 341 ? 14.390 7.772 -19.088 1.00 87.44 341 LEU A O 1
ATOM 2655 N N . ARG A 1 342 ? 14.040 5.852 -17.979 1.00 87.44 342 ARG A N 1
ATOM 2656 C CA . ARG A 1 342 ? 12.957 5.389 -18.847 1.00 87.44 342 ARG A CA 1
ATOM 2657 C C . ARG A 1 342 ? 11.604 5.479 -18.153 1.00 87.44 342 ARG A C 1
ATOM 2659 O O . ARG A 1 342 ? 11.525 5.297 -16.934 1.00 87.44 342 ARG A O 1
ATOM 2666 N N . PRO A 1 343 ? 10.522 5.728 -18.910 1.00 89.81 343 PRO A N 1
ATOM 2667 C CA . PRO A 1 343 ? 9.178 5.632 -18.367 1.00 89.81 343 PRO A CA 1
ATOM 2668 C C . PRO A 1 343 ? 8.896 4.185 -17.960 1.00 89.81 343 PRO A C 1
ATOM 2670 O O . PRO A 1 343 ? 9.054 3.255 -18.752 1.00 89.81 343 PRO A O 1
ATOM 2673 N N . SER A 1 344 ? 8.474 3.985 -16.715 1.00 88.50 344 SER A N 1
ATOM 2674 C CA . SER A 1 344 ? 8.188 2.657 -16.179 1.00 88.50 344 SER A CA 1
ATOM 2675 C C . SER A 1 344 ? 6.682 2.380 -16.233 1.00 88.50 344 SER A C 1
ATOM 2677 O O . SER A 1 344 ? 5.877 3.279 -15.983 1.00 88.50 344 SER A O 1
ATOM 2679 N N . PRO A 1 345 ? 6.233 1.164 -16.582 1.00 90.38 345 PRO A N 1
ATOM 2680 C CA . PRO A 1 345 ? 4.811 0.854 -16.520 1.00 90.38 345 PRO A CA 1
ATOM 2681 C C . PRO A 1 345 ? 4.304 0.918 -15.070 1.00 90.38 345 PRO A C 1
ATOM 2683 O O . PRO A 1 345 ? 5.042 0.624 -14.128 1.00 90.38 345 PRO A O 1
ATOM 2686 N N . TYR A 1 346 ? 3.027 1.244 -14.867 1.00 91.25 346 TYR A N 1
ATOM 2687 C CA . TYR A 1 346 ? 2.447 1.299 -13.521 1.00 91.25 346 TYR A CA 1
ATOM 2688 C C . TYR A 1 346 ? 2.505 -0.060 -12.807 1.00 91.25 346 TYR A C 1
ATOM 2690 O O . TYR A 1 346 ? 2.102 -1.087 -13.364 1.00 91.25 346 TYR A O 1
ATOM 2698 N N . LEU A 1 347 ? 2.921 -0.046 -11.536 1.00 91.62 347 LEU A N 1
ATOM 2699 C CA . LEU A 1 347 ? 2.805 -1.185 -10.623 1.00 91.62 347 LEU A CA 1
ATOM 2700 C C . LEU A 1 347 ? 1.326 -1.497 -10.349 1.00 91.62 347 LEU A C 1
ATOM 2702 O O . LEU A 1 347 ? 0.545 -0.620 -9.963 1.00 91.62 347 LEU A O 1
ATOM 2706 N N . LEU A 1 348 ? 0.950 -2.762 -10.534 1.00 93.31 348 LEU A N 1
ATOM 2707 C CA . LEU A 1 348 ? -0.397 -3.239 -10.242 1.00 93.31 348 LEU A CA 1
ATOM 2708 C C . LEU A 1 348 ? -0.670 -3.199 -8.731 1.00 93.31 348 LEU A C 1
ATOM 2710 O O . LEU A 1 348 ? 0.200 -3.460 -7.899 1.00 93.31 348 LEU A O 1
ATOM 2714 N N . ARG A 1 349 ? -1.909 -2.878 -8.371 1.00 93.62 349 ARG A N 1
ATOM 2715 C CA . ARG A 1 349 ? -2.424 -2.910 -7.000 1.00 93.62 349 ARG A CA 1
ATOM 2716 C C . ARG A 1 349 ? -3.323 -4.127 -6.815 1.00 93.62 349 ARG A C 1
ATOM 2718 O O . ARG A 1 349 ? -3.794 -4.722 -7.778 1.00 93.62 349 ARG A O 1
ATOM 2725 N N . THR A 1 350 ? -3.566 -4.494 -5.561 1.00 93.06 350 THR A N 1
ATOM 2726 C CA . THR A 1 350 ? -4.371 -5.668 -5.203 1.00 93.06 350 THR A CA 1
ATOM 2727 C C . THR A 1 350 ? -5.599 -5.267 -4.407 1.00 93.06 350 THR A C 1
ATOM 2729 O O . THR A 1 350 ? -5.459 -4.539 -3.419 1.00 93.06 350 THR A O 1
ATOM 2732 N N . LYS A 1 351 ? -6.767 -5.821 -4.740 1.00 92.88 351 LYS A N 1
ATOM 2733 C CA . LYS A 1 351 ? -7.888 -5.894 -3.793 1.00 92.88 351 LYS A CA 1
ATOM 2734 C C . LYS A 1 351 ? -7.708 -7.117 -2.901 1.00 92.88 351 LYS A C 1
ATOM 2736 O O . LYS A 1 351 ? -7.356 -8.189 -3.390 1.00 92.88 351 LYS A O 1
ATOM 2741 N N . ARG A 1 352 ? -7.934 -6.956 -1.595 1.00 93.50 352 ARG A N 1
ATOM 2742 C CA . ARG A 1 352 ? -7.676 -8.000 -0.594 1.00 93.50 352 ARG A CA 1
ATOM 2743 C C . ARG A 1 352 ? -8.927 -8.320 0.218 1.00 93.50 352 ARG A C 1
ATOM 2745 O O . ARG A 1 352 ? -9.613 -7.399 0.662 1.00 93.50 352 ARG A O 1
ATOM 2752 N N . THR A 1 353 ? -9.217 -9.604 0.420 1.00 95.50 353 THR A N 1
ATOM 2753 C CA . THR A 1 353 ? -10.137 -10.050 1.481 1.00 95.50 353 THR A CA 1
ATOM 2754 C C . THR A 1 353 ? -9.374 -10.144 2.790 1.00 95.50 353 THR A C 1
ATOM 2756 O O . THR A 1 353 ? -8.160 -10.354 2.774 1.00 95.50 353 THR A O 1
ATOM 2759 N N . LYS A 1 354 ? -10.088 -10.023 3.907 1.00 95.56 354 LYS A N 1
ATOM 2760 C CA . LYS A 1 354 ? -9.542 -10.300 5.235 1.00 95.56 354 LYS A CA 1
ATOM 2761 C C . LYS A 1 354 ? -10.301 -11.456 5.855 1.00 95.56 354 LYS A C 1
ATOM 2763 O O . LYS A 1 354 ? -11.532 -11.404 5.933 1.00 95.56 354 LYS A O 1
ATOM 2768 N N . ARG A 1 355 ? -9.572 -12.461 6.329 1.00 95.50 355 ARG A N 1
ATOM 2769 C CA . ARG A 1 355 ? -10.112 -13.593 7.090 1.00 95.50 355 ARG A CA 1
ATOM 2770 C C . ARG A 1 355 ? -9.611 -13.577 8.517 1.00 95.50 355 ARG A C 1
ATOM 2772 O O . ARG A 1 355 ? -8.478 -13.179 8.765 1.00 95.50 355 ARG A O 1
ATOM 2779 N N . CYS A 1 356 ? -10.433 -14.036 9.448 1.00 94.19 356 CYS A N 1
ATOM 2780 C CA . CYS A 1 356 ? -9.989 -14.302 10.810 1.00 94.19 356 CYS A CA 1
ATOM 2781 C C . CYS A 1 356 ? -8.951 -15.434 10.809 1.00 94.19 356 CYS A C 1
ATOM 2783 O O . CYS A 1 356 ? -9.170 -16.457 10.165 1.00 94.19 356 CYS A O 1
ATOM 2785 N N . ARG A 1 357 ? -7.839 -15.277 11.534 1.00 92.06 357 ARG A N 1
ATOM 2786 C CA . ARG A 1 357 ? -6.822 -16.334 11.683 1.00 92.06 357 ARG A CA 1
ATOM 2787 C C . ARG A 1 357 ? -7.361 -17.572 12.399 1.00 92.06 357 ARG A C 1
ATOM 2789 O O . ARG A 1 357 ? -7.038 -18.674 11.981 1.00 92.06 357 ARG A O 1
ATOM 2796 N N . THR A 1 358 ? -8.207 -17.383 13.412 1.00 91.25 358 THR A N 1
ATOM 2797 C CA . THR A 1 358 ? -8.744 -18.467 14.249 1.00 91.25 358 THR A CA 1
ATOM 2798 C C . THR A 1 358 ? -9.761 -19.323 13.489 1.00 91.25 358 THR A C 1
ATOM 2800 O O . THR A 1 358 ? -9.544 -20.509 13.284 1.00 91.25 358 THR A O 1
ATOM 2803 N N . CYS A 1 359 ? -10.858 -18.730 13.004 1.00 92.19 359 CYS A N 1
ATOM 2804 C CA . CYS A 1 359 ? -11.951 -19.487 12.377 1.00 92.19 359 CYS A CA 1
ATOM 2805 C C . CYS A 1 359 ? -11.943 -19.475 10.839 1.00 92.19 359 CYS A C 1
ATOM 2807 O O . CYS A 1 359 ? -12.838 -20.046 10.219 1.00 92.19 359 CYS A O 1
ATOM 2809 N N . LYS A 1 360 ? -10.990 -18.780 10.195 1.00 93.81 360 LYS A N 1
ATOM 2810 C CA . LYS A 1 360 ? -10.894 -18.609 8.725 1.00 93.81 360 LYS A CA 1
ATOM 2811 C C . LYS A 1 360 ? -12.120 -17.952 8.063 1.00 93.81 360 LYS A C 1
ATOM 2813 O O . LYS A 1 360 ? -12.186 -17.844 6.833 1.00 93.81 360 LYS A O 1
ATOM 2818 N N . HIS A 1 361 ? -13.068 -17.456 8.860 1.00 94.44 361 HIS A N 1
ATOM 2819 C CA . HIS A 1 361 ? -14.240 -16.731 8.386 1.00 94.44 361 HIS A CA 1
ATOM 2820 C C . HIS A 1 361 ? -13.844 -15.407 7.734 1.00 94.44 361 HIS A C 1
ATOM 2822 O O . HIS A 1 361 ? -12.922 -14.728 8.193 1.00 94.44 361 HIS A O 1
ATOM 2828 N N . ILE A 1 362 ? -14.541 -15.031 6.661 1.00 95.06 362 ILE A N 1
ATOM 2829 C CA . ILE A 1 362 ? -14.283 -13.781 5.945 1.00 95.06 362 ILE A CA 1
ATOM 2830 C C . ILE A 1 362 ? -14.887 -12.632 6.746 1.00 95.06 362 ILE A C 1
ATOM 2832 O O . ILE A 1 362 ? -16.090 -12.573 6.939 1.00 95.06 362 ILE A O 1
ATOM 2836 N N . VAL A 1 363 ? -14.045 -11.699 7.172 1.00 95.50 363 VAL A N 1
ATOM 2837 C CA . VAL A 1 363 ? -14.442 -10.516 7.948 1.00 95.50 363 VAL A CA 1
ATOM 2838 C C . VAL A 1 363 ? -14.611 -9.303 7.027 1.00 95.50 363 VAL A C 1
ATOM 2840 O O . VAL A 1 363 ? -15.455 -8.436 7.246 1.00 95.50 363 VAL A O 1
ATOM 2843 N N . VAL A 1 364 ? -13.820 -9.231 5.952 1.00 95.62 364 VAL A N 1
ATOM 2844 C CA . VAL A 1 364 ? -13.951 -8.188 4.927 1.00 95.62 364 VAL A CA 1
ATOM 2845 C C . VAL A 1 364 ? -13.853 -8.808 3.549 1.00 95.62 364 VAL A C 1
ATOM 2847 O O . VAL A 1 364 ? -12.879 -9.491 3.227 1.00 95.62 364 VAL A O 1
ATOM 2850 N N . ARG A 1 365 ? -14.841 -8.504 2.708 1.00 95.50 365 ARG A N 1
ATOM 2851 C CA . ARG A 1 365 ? -14.883 -8.891 1.302 1.00 95.50 365 ARG A CA 1
ATOM 2852 C C . ARG A 1 365 ? -15.181 -7.672 0.428 1.00 95.50 365 ARG A C 1
ATOM 2854 O O . ARG A 1 365 ? -16.339 -7.245 0.370 1.00 95.50 365 ARG A O 1
ATOM 2861 N N . PRO A 1 366 ? -14.176 -7.101 -0.257 1.00 93.94 366 PRO A N 1
ATOM 2862 C CA . PRO A 1 366 ? -14.431 -6.061 -1.246 1.00 93.94 366 PRO A CA 1
ATOM 2863 C C . PRO A 1 366 ? -15.205 -6.630 -2.442 1.00 93.94 366 PRO A C 1
ATOM 2865 O O . PRO A 1 366 ? -15.145 -7.832 -2.721 1.00 93.94 366 PRO A O 1
ATOM 2868 N N . GLU A 1 367 ? -15.925 -5.774 -3.166 1.00 91.62 367 GLU A N 1
ATOM 2869 C CA . GLU A 1 367 ? -16.461 -6.152 -4.475 1.00 91.62 367 GLU A CA 1
ATOM 2870 C C . GLU A 1 367 ? -15.321 -6.379 -5.481 1.00 91.62 367 GLU A C 1
ATOM 2872 O O . GLU A 1 367 ? -14.332 -5.638 -5.501 1.00 91.62 367 GLU A O 1
ATOM 2877 N N . ALA A 1 368 ? -15.467 -7.413 -6.319 1.00 84.88 368 ALA A N 1
ATOM 2878 C CA . ALA A 1 368 ? -14.438 -7.824 -7.277 1.00 84.88 368 ALA A CA 1
ATOM 2879 C C . ALA A 1 368 ? -14.180 -6.755 -8.350 1.00 84.88 368 ALA A C 1
ATOM 2881 O O . ALA A 1 368 ? -13.028 -6.471 -8.671 1.00 84.88 368 ALA A O 1
ATOM 2882 N N . LYS A 1 369 ? -15.251 -6.105 -8.833 1.00 89.81 369 LYS A N 1
ATOM 2883 C CA . LYS A 1 369 ? -15.185 -5.042 -9.843 1.00 89.81 369 LYS A CA 1
ATOM 2884 C C . LYS A 1 369 ? -14.237 -3.938 -9.381 1.00 89.81 369 LYS A C 1
ATOM 2886 O O . LYS A 1 369 ? -14.419 -3.372 -8.308 1.00 89.81 369 LYS A O 1
ATOM 2891 N N . VAL A 1 370 ? -13.234 -3.599 -10.181 1.00 89.12 370 VAL A N 1
ATOM 2892 C CA . VAL A 1 370 ? -12.181 -2.643 -9.790 1.00 89.12 370 VAL A CA 1
ATOM 2893 C C . VAL A 1 370 ? -12.718 -1.223 -9.577 1.00 89.12 370 VAL A C 1
ATOM 2895 O O . VAL A 1 370 ? -12.296 -0.553 -8.642 1.00 89.12 370 VAL A O 1
ATOM 2898 N N . GLN A 1 371 ? -13.702 -0.815 -10.381 1.00 90.19 371 GLN A N 1
ATOM 2899 C CA . GLN A 1 371 ? -14.280 0.538 -10.415 1.00 90.19 371 GLN A CA 1
ATOM 2900 C C . GLN A 1 371 ? -15.032 0.953 -9.138 1.00 90.19 371 GLN A C 1
ATOM 2902 O O . GLN A 1 371 ? -15.284 2.129 -8.911 1.00 90.19 371 GLN A O 1
ATOM 2907 N N . THR A 1 372 ? -15.430 -0.010 -8.307 1.00 90.44 372 THR A N 1
ATOM 2908 C CA . THR A 1 372 ? -16.243 0.218 -7.104 1.00 90.44 372 THR A CA 1
ATOM 2909 C C . THR A 1 372 ? -15.379 0.142 -5.850 1.00 90.44 372 THR A C 1
ATOM 2911 O O . THR A 1 372 ? -14.545 -0.757 -5.691 1.00 90.44 372 THR A O 1
ATOM 2914 N N . SER A 1 373 ? -15.601 1.083 -4.935 1.00 88.50 373 SER A N 1
ATOM 2915 C CA . SER A 1 373 ? -15.036 1.094 -3.581 1.00 88.50 373 SER A CA 1
ATOM 2916 C C . SER A 1 373 ? -15.923 0.362 -2.566 1.00 88.50 373 SER A C 1
ATOM 2918 O O . SER A 1 373 ? -15.579 0.282 -1.385 1.00 88.50 373 SER A O 1
ATOM 2920 N N . ARG A 1 374 ? -17.065 -0.184 -3.004 1.00 93.25 374 ARG A N 1
ATOM 2921 C CA . ARG A 1 374 ? -18.022 -0.862 -2.132 1.00 93.25 374 ARG A CA 1
ATOM 2922 C C . ARG A 1 374 ? -17.476 -2.203 -1.647 1.00 93.25 374 ARG A C 1
ATOM 2924 O O . ARG A 1 374 ? -16.788 -2.947 -2.351 1.00 93.25 374 ARG A O 1
ATOM 2931 N N . PHE A 1 375 ? -17.842 -2.524 -0.414 1.00 91.94 375 PHE A N 1
ATOM 2932 C CA . PHE A 1 375 ? -17.620 -3.831 0.176 1.00 91.94 375 PHE A CA 1
ATOM 2933 C C . PHE A 1 375 ? -18.897 -4.654 0.066 1.00 91.94 375 PHE A C 1
ATOM 2935 O O . PHE A 1 375 ? -19.980 -4.172 0.395 1.00 91.94 375 PHE A O 1
ATOM 2942 N N . ARG A 1 376 ? -18.759 -5.912 -0.360 1.00 93.94 376 ARG A N 1
ATOM 2943 C CA . ARG A 1 376 ? -19.851 -6.888 -0.287 1.00 93.94 376 ARG A CA 1
ATOM 2944 C C . ARG A 1 376 ? -20.125 -7.277 1.166 1.00 93.94 376 ARG A C 1
ATOM 2946 O O . ARG A 1 376 ? -21.265 -7.534 1.523 1.00 93.94 376 ARG A O 1
ATOM 2953 N N . MET A 1 377 ? -19.070 -7.330 1.976 1.00 92.88 377 MET A N 1
ATOM 2954 C CA . MET A 1 377 ? -19.126 -7.630 3.403 1.00 92.88 377 MET A CA 1
ATOM 2955 C C . MET A 1 377 ? -18.032 -6.842 4.120 1.00 92.88 377 MET A C 1
ATOM 2957 O O . MET A 1 377 ? -16.888 -6.813 3.653 1.00 92.88 377 MET A O 1
ATOM 2961 N N . LYS A 1 378 ? -18.368 -6.195 5.235 1.00 93.75 378 LYS A N 1
ATOM 2962 C CA . LYS A 1 378 ? -17.410 -5.439 6.046 1.00 93.75 378 LYS A CA 1
ATOM 2963 C C . LYS A 1 378 ? -17.870 -5.413 7.502 1.00 93.75 378 LYS A C 1
ATOM 2965 O O . LYS A 1 378 ? -18.733 -4.617 7.856 1.00 93.75 378 LYS A O 1
ATOM 2970 N N . MET A 1 379 ? -17.260 -6.252 8.332 1.00 94.19 379 MET A N 1
ATOM 2971 C CA . MET A 1 379 ? -17.615 -6.376 9.748 1.00 94.19 379 MET A CA 1
ATOM 2972 C C . MET A 1 379 ? -16.780 -5.405 10.589 1.00 94.19 379 MET A C 1
ATOM 2974 O O . MET A 1 379 ? -15.727 -5.755 11.123 1.00 94.19 379 MET A O 1
ATOM 2978 N N . LEU A 1 380 ? -17.197 -4.140 10.627 1.00 94.06 380 LEU A N 1
ATOM 2979 C CA . LEU A 1 380 ? -16.516 -3.089 11.388 1.00 94.06 380 LEU A CA 1
ATOM 2980 C C . LEU A 1 380 ? -16.753 -3.257 12.886 1.00 94.06 380 LEU A C 1
ATOM 2982 O O . LEU A 1 380 ? -17.904 -3.358 13.290 1.00 94.06 380 LEU A O 1
ATOM 2986 N N . ALA A 1 381 ? -15.712 -3.179 13.721 1.00 92.94 381 ALA A N 1
ATOM 2987 C CA . ALA A 1 381 ? -15.898 -3.250 15.175 1.00 92.94 381 ALA A CA 1
ATOM 2988 C C . ALA A 1 381 ? -16.844 -2.156 15.705 1.00 92.94 381 ALA A C 1
ATOM 2990 O O . ALA A 1 381 ? -17.666 -2.429 16.575 1.00 92.94 381 ALA A O 1
ATOM 2991 N N . ALA A 1 382 ? -16.805 -0.959 15.110 1.00 91.19 382 ALA A N 1
ATOM 2992 C CA . ALA A 1 382 ? -17.682 0.162 15.455 1.00 91.19 382 ALA A CA 1
ATOM 2993 C C . ALA A 1 382 ? -19.190 -0.120 15.285 1.00 91.19 382 ALA A C 1
ATOM 2995 O O . ALA A 1 382 ? -20.007 0.600 15.849 1.00 91.19 382 ALA A O 1
ATOM 2996 N N . SER A 1 383 ? -19.575 -1.146 14.516 1.00 91.31 383 SER A N 1
ATOM 2997 C CA . SER A 1 383 ? -20.980 -1.548 14.346 1.00 91.31 383 SER A CA 1
ATOM 2998 C C . SER A 1 383 ? -21.455 -2.568 15.384 1.00 91.31 383 SER A C 1
ATOM 3000 O O . SER A 1 383 ? -22.655 -2.770 15.512 1.00 91.31 383 SER A O 1
ATOM 3002 N N . TYR A 1 384 ? -20.536 -3.200 16.119 1.00 91.00 384 TYR A N 1
ATOM 3003 C CA . TYR A 1 384 ? -20.844 -4.279 17.067 1.00 91.00 384 TYR A CA 1
ATOM 3004 C C . TYR A 1 384 ? -20.497 -3.922 18.514 1.00 91.00 384 TYR A C 1
ATOM 3006 O O . TYR A 1 384 ? -20.883 -4.641 19.429 1.00 91.00 384 TYR A O 1
ATOM 3014 N N . ILE A 1 385 ? -19.743 -2.841 18.738 1.00 89.56 385 ILE A N 1
ATOM 3015 C CA . ILE A 1 385 ? -19.196 -2.499 20.053 1.00 89.56 385 ILE A CA 1
ATOM 3016 C C . ILE A 1 385 ? -19.489 -1.038 20.375 1.00 89.56 385 ILE A C 1
ATOM 3018 O O . ILE A 1 385 ? -19.284 -0.182 19.509 1.00 89.56 385 ILE A O 1
ATOM 3022 N N . PRO A 1 386 ? -19.928 -0.733 21.610 1.00 89.31 386 PRO A N 1
ATOM 3023 C CA . PRO A 1 386 ? -20.147 0.636 22.038 1.00 89.31 386 PRO A CA 1
ATOM 3024 C C . PRO A 1 386 ? -18.905 1.514 21.871 1.00 89.31 386 PRO A C 1
ATOM 3026 O O . PRO A 1 386 ? -17.807 1.162 22.302 1.00 89.31 386 PRO A O 1
ATOM 3029 N N . THR A 1 387 ? -19.085 2.687 21.270 1.00 89.19 387 THR A N 1
ATOM 3030 C CA . THR A 1 387 ? -18.019 3.686 21.148 1.00 89.19 387 THR A CA 1
ATOM 3031 C C . THR A 1 387 ? -17.990 4.564 22.391 1.00 89.19 387 THR A C 1
ATOM 3033 O O . THR A 1 387 ? -19.037 5.048 22.830 1.00 89.19 387 THR A O 1
ATOM 3036 N N . LEU A 1 388 ? -16.791 4.809 22.913 1.00 88.12 388 LEU A N 1
ATOM 3037 C CA . LEU A 1 388 ? -16.541 5.673 24.062 1.00 88.12 388 LEU A CA 1
ATOM 3038 C C . LEU A 1 388 ? -15.950 6.999 23.577 1.00 88.12 388 LEU A C 1
ATOM 3040 O O . LEU A 1 388 ? -15.028 7.002 22.766 1.00 88.12 388 LEU A O 1
ATOM 3044 N N . THR A 1 389 ? -16.452 8.130 24.067 1.00 87.75 389 THR A N 1
ATOM 3045 C CA . THR A 1 389 ? -15.857 9.447 23.786 1.00 87.75 389 THR A CA 1
ATOM 3046 C C . THR A 1 389 ? -15.779 10.277 25.053 1.00 87.75 389 THR A C 1
ATOM 3048 O O . THR A 1 389 ? -16.748 10.329 25.806 1.00 87.75 389 THR A O 1
ATOM 3051 N N . ILE A 1 390 ? -14.653 10.954 25.270 1.00 85.69 390 ILE A N 1
ATOM 3052 C CA . ILE A 1 390 ? -14.406 11.762 26.467 1.00 85.69 390 ILE A CA 1
ATOM 3053 C C . ILE A 1 390 ? -14.354 13.235 26.073 1.00 85.69 390 ILE A C 1
ATOM 3055 O O . ILE A 1 390 ? -13.674 13.602 25.111 1.00 85.69 390 ILE A O 1
ATOM 3059 N N . ARG A 1 391 ? -15.061 14.086 26.819 1.00 84.62 391 ARG A N 1
ATOM 3060 C CA . ARG A 1 391 ? -15.020 15.545 26.662 1.00 84.62 391 ARG A CA 1
ATOM 3061 C C . ARG A 1 391 ? -14.786 16.217 28.016 1.00 84.62 391 ARG A C 1
ATOM 3063 O O . ARG A 1 391 ? -15.354 15.755 29.003 1.00 84.62 391 ARG A O 1
ATOM 3070 N N . PRO A 1 392 ? -13.971 17.282 28.092 1.00 84.31 392 PRO A N 1
ATOM 3071 C CA . PRO A 1 392 ? -13.826 18.043 29.327 1.00 84.31 392 PRO A CA 1
ATOM 3072 C C . PRO A 1 392 ? -15.158 18.711 29.682 1.00 84.31 392 PRO A C 1
ATOM 3074 O O . PRO A 1 392 ? -15.833 19.264 28.809 1.00 84.31 392 PRO A O 1
ATOM 3077 N N . LEU A 1 393 ? -15.536 18.652 30.957 1.00 81.50 393 LEU A N 1
ATOM 3078 C CA . LEU A 1 393 ? -16.647 19.432 31.483 1.00 81.50 393 LEU A CA 1
ATOM 3079 C C . LEU A 1 393 ? -16.083 20.796 31.909 1.00 81.50 393 LEU A C 1
ATOM 3081 O O . LEU A 1 393 ? -15.208 20.834 32.778 1.00 81.50 393 LEU A O 1
ATOM 3085 N N . PRO A 1 394 ? -16.513 21.914 31.300 1.00 71.00 394 PRO A N 1
ATOM 3086 C CA . PRO A 1 394 ? -15.995 23.223 31.668 1.00 71.00 394 PRO A CA 1
ATOM 3087 C C . PRO A 1 394 ? -16.345 23.524 33.128 1.00 71.00 394 PRO A C 1
ATOM 3089 O O . PRO A 1 394 ? -17.511 23.495 33.519 1.00 71.00 394 PRO A O 1
ATOM 3092 N N . SER A 1 395 ? -15.323 23.813 33.937 1.00 66.88 395 SER A N 1
ATOM 3093 C CA . SER A 1 395 ? -15.526 24.309 35.297 1.00 66.88 395 SER A CA 1
ATOM 3094 C C . SER A 1 395 ? -16.118 25.723 35.231 1.00 66.88 395 SER A C 1
ATOM 3096 O O . SER A 1 395 ? -15.588 26.553 34.487 1.00 66.88 395 SER A O 1
ATOM 3098 N N . PRO A 1 396 ? -17.162 26.045 36.018 1.00 59.91 396 PRO A N 1
ATOM 3099 C CA . PRO A 1 396 ? -17.791 27.369 36.016 1.00 59.91 396 PRO A CA 1
ATOM 3100 C C . PRO A 1 396 ? -16.850 28.509 36.454 1.00 59.91 396 PRO A C 1
ATOM 3102 O O . PRO A 1 396 ? -17.194 29.674 36.289 1.00 59.91 396 PRO A O 1
ATOM 3105 N N . ALA A 1 397 ? -15.663 28.193 36.986 1.00 56.75 397 ALA A N 1
ATOM 3106 C CA . ALA A 1 397 ? -14.649 29.164 37.398 1.00 56.75 397 ALA A CA 1
ATOM 3107 C C . ALA A 1 397 ? -13.600 29.497 36.311 1.00 56.75 397 ALA A C 1
ATOM 3109 O O . ALA A 1 397 ? -12.727 30.330 36.552 1.00 56.75 397 ALA A O 1
ATOM 3110 N N . ALA A 1 398 ? -13.644 28.858 35.134 1.00 53.53 398 ALA A N 1
ATOM 3111 C CA . ALA A 1 398 ? -12.680 29.099 34.059 1.00 53.53 398 ALA A CA 1
ATOM 3112 C C . ALA A 1 398 ? -13.242 30.086 33.011 1.00 53.53 398 ALA A C 1
ATOM 3114 O O . ALA A 1 398 ? -14.353 29.878 32.518 1.00 53.53 398 ALA A O 1
ATOM 3115 N N . PRO A 1 399 ? -12.504 31.149 32.629 1.00 49.94 399 PRO A N 1
ATOM 3116 C CA . PRO A 1 399 ? -12.970 32.104 31.628 1.00 49.94 399 PRO A CA 1
ATOM 3117 C C . PRO A 1 399 ? -13.184 31.416 30.272 1.00 49.94 399 PRO A C 1
ATOM 3119 O O . PRO A 1 399 ? -12.351 30.635 29.814 1.00 49.94 399 PRO A O 1
ATOM 3122 N N . ALA A 1 400 ? -14.301 31.746 29.618 1.00 51.59 400 ALA A N 1
ATOM 3123 C CA . ALA A 1 400 ? -14.838 31.150 28.389 1.00 51.59 400 ALA A CA 1
ATOM 3124 C C . ALA A 1 400 ? -13.985 31.345 27.106 1.00 51.59 400 ALA A C 1
ATOM 3126 O O . ALA A 1 400 ? -14.505 31.277 25.996 1.00 51.59 400 ALA A O 1
ATOM 3127 N N . ALA A 1 401 ? -12.679 31.594 27.231 1.00 42.97 401 ALA A N 1
ATOM 3128 C CA . ALA A 1 401 ? -11.800 32.053 26.153 1.00 42.97 401 ALA A CA 1
ATOM 3129 C C . ALA A 1 401 ? -10.874 30.970 25.556 1.00 42.97 401 ALA A C 1
ATOM 3131 O O . ALA A 1 401 ? -9.870 31.303 24.935 1.00 42.97 401 ALA A O 1
ATOM 3132 N N . ALA A 1 402 ? -11.174 29.677 25.721 1.00 45.56 402 ALA A N 1
ATOM 3133 C CA . ALA A 1 402 ? -10.309 28.598 25.222 1.00 45.56 402 ALA A CA 1
ATOM 3134 C C . ALA A 1 402 ? -11.069 27.516 24.434 1.00 45.56 402 ALA A C 1
ATOM 3136 O O . ALA A 1 402 ? -10.876 26.324 24.646 1.00 45.56 402 ALA A O 1
ATOM 3137 N N . THR A 1 403 ? -11.916 27.909 23.484 1.00 43.50 403 THR A N 1
ATOM 3138 C CA . THR A 1 403 ? -12.621 27.010 22.544 1.00 43.50 403 THR A CA 1
ATOM 3139 C C . THR A 1 403 ? -11.732 26.458 21.412 1.00 43.50 403 THR A C 1
ATOM 3141 O O . THR A 1 403 ? -12.217 26.174 20.320 1.00 43.50 403 THR A O 1
ATOM 3144 N N . GLY A 1 404 ? -10.428 26.257 21.645 1.00 47.91 404 GLY A N 1
ATOM 3145 C CA . GLY A 1 404 ? -9.539 25.735 20.594 1.00 47.91 404 GLY A CA 1
ATOM 3146 C C . GLY A 1 404 ? -8.076 25.457 20.950 1.00 47.91 404 GLY A C 1
ATOM 3147 O O . GLY A 1 404 ? -7.336 25.012 20.077 1.00 47.91 404 GLY A O 1
ATOM 3148 N N . ALA A 1 405 ? -7.634 25.684 22.191 1.00 43.72 405 ALA A N 1
ATOM 3149 C CA . ALA A 1 405 ? -6.272 25.349 22.616 1.00 43.72 405 ALA A CA 1
ATOM 3150 C C . ALA A 1 405 ? -6.237 23.969 23.301 1.00 43.72 405 ALA A C 1
ATOM 3152 O O . ALA A 1 405 ? -7.183 23.642 24.023 1.00 43.72 405 ALA A O 1
ATOM 3153 N N . PRO A 1 406 ? -5.168 23.161 23.132 1.00 51.38 406 PRO A N 1
ATOM 3154 C CA . PRO A 1 406 ? -4.973 21.962 23.938 1.00 51.38 406 PRO A CA 1
ATOM 3155 C C . PRO A 1 406 ? -4.847 22.387 25.406 1.00 51.38 406 PRO A C 1
ATOM 3157 O O . PRO A 1 406 ? -3.836 22.950 25.821 1.00 51.38 406 PRO A O 1
ATOM 3160 N N . GLN A 1 407 ? -5.907 22.176 26.187 1.00 59.38 407 GLN A N 1
ATOM 3161 C CA . GLN A 1 407 ? -5.894 22.424 27.624 1.00 59.38 407 GLN A CA 1
ATOM 3162 C C . GLN A 1 407 ? -4.992 21.381 28.279 1.00 59.38 407 GLN A C 1
ATOM 3164 O O . GLN A 1 407 ? -5.403 20.256 28.554 1.00 59.38 407 GLN A O 1
ATOM 3169 N N . PHE A 1 408 ? -3.734 21.753 28.501 1.00 64.00 408 PHE A N 1
ATOM 3170 C CA . PHE A 1 408 ? -2.845 20.990 29.361 1.00 64.00 408 PHE A CA 1
ATOM 3171 C C . PHE A 1 408 ? -3.438 20.958 30.773 1.00 64.00 408 PHE A C 1
ATOM 3173 O O . PHE A 1 408 ? -3.783 22.000 31.338 1.00 64.00 408 PHE A O 1
ATOM 3180 N N . LEU A 1 409 ? -3.583 19.753 31.325 1.00 74.00 409 LEU A N 1
ATOM 3181 C CA . LEU A 1 409 ? -4.091 19.549 32.677 1.00 74.00 409 LEU A CA 1
ATOM 3182 C C . LEU A 1 409 ? -3.118 20.184 33.674 1.00 74.00 409 LEU A C 1
ATOM 3184 O O . LEU A 1 409 ? -1.924 19.891 33.655 1.00 74.00 409 LEU A O 1
ATOM 3188 N N . GLN A 1 410 ? -3.628 21.064 34.534 1.00 77.19 410 GLN A N 1
ATOM 3189 C CA . GLN A 1 410 ? -2.819 21.714 35.563 1.00 77.19 410 GLN A CA 1
ATOM 3190 C C . GLN A 1 410 ? -2.589 20.746 36.738 1.00 77.19 410 GLN A C 1
ATOM 3192 O O . GLN A 1 410 ? -3.574 20.220 37.274 1.00 77.19 410 GLN A O 1
ATOM 3197 N N . PRO A 1 411 ? -1.334 20.506 37.166 1.00 77.69 411 PRO A N 1
ATOM 3198 C CA . PRO A 1 411 ? -1.041 19.651 38.316 1.00 77.69 411 PRO A CA 1
ATOM 3199 C C . PRO A 1 411 ? -1.747 20.134 39.591 1.00 77.69 411 PRO A C 1
ATOM 3201 O O . PRO A 1 411 ? -1.854 21.333 39.832 1.00 77.69 411 PRO A O 1
ATOM 3204 N N . GLY A 1 412 ? -2.238 19.203 40.415 1.00 79.44 412 GLY A N 1
ATOM 3205 C CA . GLY A 1 412 ? -2.884 19.514 41.700 1.00 79.44 412 GLY A CA 1
ATOM 3206 C C . GLY A 1 412 ? -4.323 20.040 41.610 1.00 79.44 412 GLY A C 1
ATOM 3207 O O . GLY A 1 412 ? -4.928 20.324 42.640 1.00 79.44 412 GLY A O 1
ATOM 3208 N N . THR A 1 413 ? -4.896 20.144 40.407 1.00 82.94 413 THR A N 1
ATOM 3209 C CA . THR A 1 413 ? -6.303 20.528 40.207 1.00 82.94 413 THR A CA 1
ATOM 3210 C C . THR A 1 413 ? -7.152 19.325 39.799 1.00 82.94 413 THR A C 1
ATOM 3212 O O . THR A 1 413 ? -6.683 18.424 39.104 1.00 82.94 413 THR A O 1
ATOM 3215 N N . THR A 1 414 ? -8.410 19.291 40.249 1.00 83.31 414 THR A N 1
ATOM 3216 C CA . THR A 1 414 ? -9.364 18.243 39.854 1.00 83.31 414 THR A CA 1
ATOM 3217 C C . THR A 1 414 ? -10.054 18.651 38.557 1.00 83.31 414 THR A C 1
ATOM 3219 O O . THR A 1 414 ? -10.737 19.673 38.518 1.00 83.31 414 THR A O 1
ATOM 3222 N N . HIS A 1 415 ? -9.897 17.842 37.508 1.00 84.31 415 HIS A N 1
ATOM 3223 C CA . HIS A 1 415 ? -10.551 18.043 36.212 1.00 84.31 415 HIS A CA 1
ATOM 3224 C C . HIS A 1 415 ? -11.743 17.103 36.075 1.00 84.31 415 HIS A C 1
ATOM 3226 O O . HIS A 1 415 ? -11.640 15.915 36.378 1.00 84.31 415 HIS A O 1
ATOM 3232 N N . GLN A 1 416 ? -12.874 17.628 35.611 1.00 86.81 416 GLN A N 1
ATOM 3233 C CA . GLN A 1 416 ? -14.080 16.841 35.376 1.00 86.81 416 GLN A CA 1
ATOM 3234 C C . GLN A 1 416 ? -14.223 16.535 33.886 1.00 86.81 416 GLN A C 1
ATOM 3236 O O . GLN A 1 416 ? -14.007 17.396 33.032 1.00 86.81 416 GLN A O 1
ATOM 3241 N N . PHE A 1 417 ? -14.616 15.304 33.574 1.00 86.62 417 PHE A N 1
ATOM 3242 C CA . PHE A 1 417 ? -14.825 14.844 32.208 1.00 86.62 417 PHE A CA 1
ATOM 3243 C C . PHE A 1 417 ? -16.185 14.172 32.080 1.00 86.62 417 PHE A C 1
ATOM 3245 O O . PHE A 1 417 ? -16.638 13.476 32.987 1.00 86.62 417 PHE A O 1
ATOM 3252 N N . VAL A 1 418 ? -16.811 14.348 30.922 1.00 88.69 418 VAL A N 1
ATOM 3253 C CA . VAL A 1 418 ? -18.005 13.613 30.516 1.00 88.69 418 VAL A CA 1
ATOM 3254 C C . VAL A 1 418 ? -17.574 12.485 29.591 1.00 88.69 418 VAL A C 1
ATOM 3256 O O . VAL A 1 418 ? -17.024 12.728 28.514 1.00 88.69 418 VAL A O 1
ATOM 3259 N N . LEU A 1 419 ? -17.839 11.250 30.012 1.00 88.25 419 LEU A N 1
ATOM 3260 C CA . LEU A 1 419 ? -17.719 10.062 29.177 1.00 88.25 419 LEU A CA 1
ATOM 3261 C C . LEU A 1 419 ? -19.076 9.777 28.530 1.00 88.25 419 LEU A C 1
ATOM 3263 O O . LEU A 1 419 ? -20.047 9.461 29.212 1.00 88.25 419 LEU A O 1
ATOM 3267 N N . THR A 1 420 ? -19.145 9.878 27.210 1.00 89.00 420 THR A N 1
ATOM 3268 C CA . THR A 1 420 ? -20.323 9.493 26.428 1.00 89.00 420 THR A CA 1
ATOM 3269 C C . THR A 1 420 ? -20.114 8.092 25.871 1.00 89.00 420 THR A C 1
ATOM 3271 O O . THR A 1 420 ? -19.108 7.831 25.207 1.00 89.00 420 THR A O 1
ATOM 3274 N N . VAL A 1 421 ? -21.077 7.204 26.115 1.00 90.25 421 VAL A N 1
ATOM 3275 C CA . VAL A 1 421 ? -21.114 5.853 25.547 1.00 90.25 421 VAL A CA 1
ATOM 3276 C C . VAL A 1 421 ? -22.241 5.784 24.534 1.00 90.25 421 VAL A C 1
ATOM 3278 O O . VAL A 1 421 ? -23.389 6.077 24.860 1.00 90.25 421 VAL A O 1
ATOM 3281 N N . ARG A 1 422 ? -21.920 5.395 23.302 1.00 90.50 422 ARG A N 1
ATOM 3282 C CA . ARG A 1 422 ? -22.908 5.214 22.235 1.00 90.50 422 ARG A CA 1
ATOM 3283 C C . ARG A 1 422 ? -22.979 3.744 21.859 1.00 90.50 422 ARG A C 1
ATOM 3285 O O . ARG A 1 422 ? -21.983 3.172 21.428 1.00 90.50 422 ARG A O 1
ATOM 3292 N N . ASN A 1 423 ? -24.162 3.161 22.009 1.00 91.62 423 ASN A N 1
ATOM 3293 C CA . ASN A 1 423 ? -24.441 1.771 21.679 1.00 91.62 423 ASN A CA 1
ATOM 3294 C C . ASN A 1 423 ? -24.902 1.640 20.211 1.00 91.62 423 ASN A C 1
ATOM 3296 O O . ASN A 1 423 ? -25.932 2.219 19.863 1.00 91.62 423 ASN A O 1
ATOM 3300 N N . PRO A 1 424 ? -24.174 0.910 19.344 1.00 90.31 424 PRO A N 1
ATOM 3301 C CA . PRO A 1 424 ? -24.608 0.651 17.971 1.00 90.31 424 PRO A CA 1
ATOM 3302 C C . PRO A 1 424 ? -25.602 -0.517 17.853 1.00 90.31 424 PRO A C 1
ATOM 3304 O O . PRO A 1 424 ? -26.152 -0.734 16.775 1.00 90.31 424 PRO A O 1
ATOM 3307 N N . LEU A 1 425 ? -25.824 -1.289 18.921 1.00 89.50 425 LEU A N 1
ATOM 3308 C CA . LEU A 1 425 ? -26.662 -2.485 18.891 1.00 89.50 425 LEU A CA 1
ATOM 3309 C C . LEU A 1 425 ? -28.155 -2.134 18.952 1.00 89.50 425 LEU A C 1
ATOM 3311 O O . LEU A 1 425 ? -28.565 -1.105 19.491 1.00 89.50 425 LEU A O 1
ATOM 3315 N N . TYR A 1 426 ? -28.989 -3.031 18.427 1.00 89.12 426 TYR A N 1
ATOM 3316 C CA . TYR A 1 426 ? -30.453 -2.930 18.512 1.00 89.12 426 TYR A CA 1
ATOM 3317 C C . TYR A 1 426 ? -31.018 -3.384 19.864 1.00 89.12 426 TYR A C 1
ATOM 3319 O O . TYR A 1 426 ? -32.224 -3.314 20.080 1.00 89.12 426 TYR A O 1
ATOM 3327 N N . GLU A 1 427 ? -30.151 -3.824 20.769 1.00 89.31 427 GLU A N 1
ATOM 3328 C CA . GLU A 1 427 ? -30.488 -4.302 22.104 1.00 89.31 427 GLU A CA 1
ATOM 3329 C C . GLU A 1 427 ? -29.918 -3.354 23.159 1.00 89.31 427 GLU A C 1
ATOM 3331 O O . GLU A 1 427 ? -28.938 -2.643 22.914 1.00 89.31 427 GLU A O 1
ATOM 3336 N N . ARG A 1 428 ? -30.538 -3.337 24.342 1.00 89.75 428 ARG A N 1
ATOM 3337 C CA . ARG A 1 428 ? -30.049 -2.557 25.483 1.00 89.75 428 ARG A CA 1
ATOM 3338 C C . ARG A 1 428 ? -28.801 -3.207 26.064 1.00 89.75 428 ARG A C 1
ATOM 3340 O O . ARG A 1 428 ? -28.740 -4.427 26.195 1.00 89.75 428 ARG A O 1
ATOM 3347 N N . VAL A 1 429 ? -27.827 -2.386 26.444 1.00 90.19 429 VAL A N 1
ATOM 3348 C CA . VAL A 1 429 ? -26.548 -2.859 26.986 1.00 90.19 429 VAL A CA 1
ATOM 3349 C C . VAL A 1 429 ? -26.348 -2.292 28.383 1.00 90.19 429 VAL A C 1
ATOM 3351 O O . VAL A 1 429 ? -26.436 -1.082 28.590 1.00 90.19 429 VAL A O 1
ATOM 3354 N N . ARG A 1 430 ? -26.034 -3.163 29.343 1.00 92.44 430 ARG A N 1
ATOM 3355 C CA . ARG A 1 430 ? -25.566 -2.753 30.668 1.00 92.44 430 ARG A CA 1
ATOM 3356 C C . ARG A 1 430 ? -24.052 -2.578 30.621 1.00 92.44 430 ARG A C 1
ATOM 3358 O O . ARG A 1 430 ? -23.326 -3.522 30.318 1.00 92.44 430 ARG A O 1
ATOM 3365 N N . VAL A 1 431 ? -23.581 -1.371 30.913 1.00 90.31 431 VAL A N 1
ATOM 3366 C CA . VAL A 1 431 ? -22.157 -1.025 30.902 1.00 90.31 431 VAL A CA 1
ATOM 3367 C C . VAL A 1 431 ? -21.664 -0.958 32.340 1.00 90.31 431 VAL A C 1
ATOM 3369 O O . VAL A 1 431 ? -22.284 -0.326 33.193 1.00 90.31 431 VAL A O 1
ATOM 3372 N N . THR A 1 432 ? -20.550 -1.633 32.616 1.00 91.81 432 THR A N 1
ATOM 3373 C CA . THR A 1 432 ? -19.833 -1.547 33.891 1.00 91.81 432 THR A CA 1
ATOM 3374 C C . THR A 1 432 ? -18.425 -1.048 33.618 1.00 91.81 432 THR A C 1
ATOM 3376 O O . THR A 1 432 ? -17.684 -1.655 32.848 1.00 91.81 432 THR A O 1
ATOM 3379 N N . LEU A 1 433 ? -18.083 0.088 34.214 1.00 89.62 433 LEU A N 1
ATOM 3380 C CA . LEU A 1 433 ? -16.786 0.730 34.086 1.00 89.62 433 LEU A CA 1
ATOM 3381 C C . LEU A 1 433 ? -15.960 0.455 35.340 1.00 89.62 433 LEU A C 1
ATOM 3383 O O . LEU A 1 433 ? -16.423 0.671 36.459 1.00 89.62 433 LEU A O 1
ATOM 3387 N N . ALA A 1 434 ? -14.721 0.028 35.127 1.00 86.88 434 ALA A N 1
ATOM 3388 C CA . ALA A 1 434 ? -13.693 -0.054 36.150 1.00 86.88 434 ALA A CA 1
ATOM 3389 C C . ALA A 1 434 ? -12.534 0.864 35.751 1.00 86.88 434 ALA A C 1
ATOM 3391 O O . ALA A 1 434 ? -12.236 1.022 34.565 1.00 86.88 434 ALA A O 1
ATOM 3392 N N . ALA A 1 435 ? -11.897 1.482 36.739 1.00 83.81 435 ALA A N 1
ATOM 3393 C CA . ALA A 1 435 ? -10.701 2.288 36.552 1.00 83.81 435 ALA A CA 1
ATOM 3394 C C . ALA A 1 435 ? -9.668 1.882 37.603 1.00 83.81 435 ALA A C 1
ATOM 3396 O O . ALA A 1 435 ? -10.026 1.630 38.754 1.00 83.81 435 ALA A O 1
ATOM 3397 N N . ALA A 1 436 ? -8.396 1.844 37.208 1.00 80.94 436 ALA A N 1
ATOM 3398 C CA . ALA A 1 436 ? -7.302 1.689 38.153 1.00 80.94 436 ALA A CA 1
ATOM 3399 C C . ALA A 1 436 ? -7.285 2.882 39.124 1.00 80.94 436 ALA A C 1
ATOM 3401 O O . ALA A 1 436 ? -7.526 4.026 38.725 1.00 80.94 436 ALA A O 1
ATOM 3402 N N . ALA A 1 437 ? -6.974 2.626 40.398 1.00 75.12 437 ALA A N 1
ATOM 3403 C CA . ALA A 1 437 ? -6.954 3.663 41.434 1.00 75.12 437 ALA A CA 1
ATOM 3404 C C . ALA A 1 437 ? -5.938 4.783 41.131 1.00 75.12 437 ALA A C 1
ATOM 3406 O O . ALA A 1 437 ? -6.130 5.932 41.535 1.00 75.12 437 ALA A O 1
ATOM 3407 N N . LYS A 1 438 ? -4.865 4.450 40.404 1.00 79.12 438 LYS A N 1
ATOM 3408 C CA . LYS A 1 438 ? -3.853 5.383 39.905 1.00 79.12 438 LYS A CA 1
ATOM 3409 C C . LYS A 1 438 ? -3.611 5.108 38.427 1.00 79.12 438 LYS A C 1
ATOM 3411 O O . LYS A 1 438 ? -3.434 3.955 38.044 1.00 79.12 438 LYS A O 1
ATOM 3416 N N . THR A 1 439 ? -3.579 6.152 37.601 1.00 79.69 439 THR A N 1
ATOM 3417 C CA . THR A 1 439 ? -3.192 5.991 36.194 1.00 79.69 439 THR A CA 1
ATOM 3418 C C . THR A 1 439 ? -1.718 5.589 36.100 1.00 79.69 439 THR A C 1
ATOM 3420 O O . THR A 1 439 ? -0.885 6.250 36.731 1.00 79.69 439 THR A O 1
ATOM 3423 N N . PRO A 1 440 ? -1.371 4.572 35.301 1.00 73.00 440 PRO A N 1
ATOM 3424 C CA . PRO A 1 440 ? 0.023 4.247 35.024 1.00 73.00 440 PRO A CA 1
ATOM 3425 C C . PRO A 1 440 ? 0.696 5.370 34.214 1.00 73.00 440 PRO A C 1
ATOM 3427 O O . PRO A 1 440 ? 0.022 6.189 33.587 1.00 73.00 440 PRO A O 1
ATOM 3430 N N . GLY A 1 441 ? 2.028 5.446 34.251 1.00 71.88 441 GLY A N 1
ATOM 3431 C CA . GLY A 1 441 ? 2.823 6.470 33.559 1.00 71.88 441 GLY A CA 1
ATOM 3432 C C . GLY A 1 441 ? 3.554 7.451 34.487 1.00 71.88 441 GLY A C 1
ATOM 3433 O O . GLY A 1 441 ? 3.549 7.321 35.707 1.00 71.88 441 GLY A O 1
ATOM 3434 N N . ARG A 1 442 ? 4.226 8.454 33.896 1.00 71.00 442 ARG A N 1
ATOM 3435 C CA . ARG A 1 442 ? 5.105 9.399 34.629 1.00 71.00 442 ARG A CA 1
ATOM 3436 C C . ARG A 1 442 ? 4.368 10.291 35.633 1.00 71.00 442 ARG A C 1
ATOM 3438 O O . ARG A 1 442 ? 4.983 10.761 36.582 1.00 71.00 442 ARG A O 1
ATOM 3445 N N . VAL A 1 443 ? 3.084 10.560 35.397 1.00 75.50 443 VAL A N 1
ATOM 3446 C CA . VAL A 1 443 ? 2.236 11.378 36.270 1.0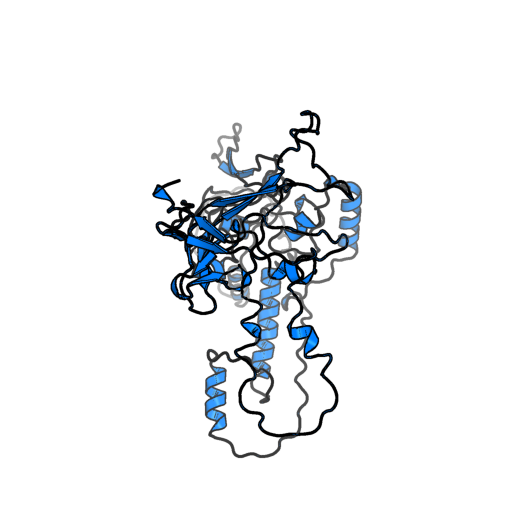0 75.50 443 VAL A CA 1
ATOM 3447 C C . VAL A 1 443 ? 1.034 10.532 36.669 1.00 75.50 443 VAL A C 1
ATOM 3449 O O . VAL A 1 443 ? 0.163 10.255 35.845 1.00 75.50 443 VAL A O 1
ATOM 3452 N N . ALA A 1 444 ? 1.006 10.102 37.928 1.00 77.19 444 ALA A N 1
ATOM 3453 C CA . ALA A 1 444 ? -0.093 9.318 38.469 1.00 77.19 444 ALA A CA 1
ATOM 3454 C C . ALA A 1 444 ? -1.261 10.240 38.843 1.00 77.19 444 ALA A C 1
ATOM 3456 O O . ALA A 1 444 ? -1.115 11.132 39.680 1.00 77.19 444 ALA A O 1
ATOM 3457 N N . HIS A 1 445 ? -2.425 10.009 38.244 1.00 82.00 445 HIS A N 1
ATOM 3458 C CA . HIS A 1 445 ? -3.669 10.704 38.562 1.00 82.00 445 HIS A CA 1
ATOM 3459 C C . HIS A 1 445 ? -4.613 9.737 39.280 1.00 82.00 445 HIS A C 1
ATOM 3461 O O . HIS A 1 445 ? -4.693 8.563 38.917 1.00 82.00 445 HIS A O 1
ATOM 3467 N N . GLY A 1 446 ? -5.337 10.228 40.288 1.00 83.69 446 GLY A N 1
ATOM 3468 C CA . GLY A 1 446 ? -6.451 9.492 40.885 1.00 83.69 446 GLY A CA 1
ATOM 3469 C C . GLY A 1 446 ? -7.699 9.653 40.023 1.00 83.69 446 GLY A C 1
ATOM 3470 O O . GLY A 1 446 ? -8.096 10.780 39.724 1.00 83.69 446 GLY A O 1
ATOM 3471 N N . VAL A 1 447 ? -8.317 8.545 39.614 1.00 86.00 447 VAL A N 1
ATOM 3472 C CA . VAL A 1 447 ? -9.540 8.556 38.797 1.00 86.00 447 VAL A CA 1
ATOM 3473 C C . VAL A 1 447 ? -10.717 8.128 39.663 1.00 86.00 447 VAL A C 1
ATOM 3475 O O . VAL A 1 447 ? -10.681 7.075 40.289 1.00 86.00 447 VAL A O 1
ATOM 3478 N N . THR A 1 448 ? -11.773 8.942 39.706 1.00 86.50 448 THR A N 1
ATOM 3479 C CA . THR A 1 448 ? -13.023 8.612 40.410 1.00 86.50 448 THR A CA 1
ATOM 3480 C C . THR A 1 448 ? -14.169 8.540 39.409 1.00 86.50 448 THR A C 1
ATOM 3482 O O . THR A 1 448 ? -14.423 9.498 38.680 1.00 86.50 448 THR A O 1
ATOM 3485 N N . LEU A 1 449 ? -14.869 7.405 39.374 1.00 86.94 449 LEU A N 1
ATOM 3486 C CA . LEU A 1 449 ? -16.054 7.202 38.540 1.00 86.94 449 LEU A CA 1
ATOM 3487 C C . LEU A 1 449 ? -17.310 7.487 39.369 1.00 86.94 449 LEU A C 1
ATOM 3489 O O . LEU A 1 449 ? -17.591 6.776 40.327 1.00 86.94 449 LEU A O 1
ATOM 3493 N N . LEU A 1 450 ? -18.078 8.513 38.994 1.00 86.06 450 LEU A N 1
ATOM 3494 C CA . LEU A 1 450 ? -19.301 8.890 39.719 1.00 86.06 450 LEU A CA 1
ATOM 3495 C C . LEU A 1 450 ? -20.446 7.885 39.515 1.00 86.06 450 LEU A C 1
ATOM 3497 O O . LEU A 1 450 ? -21.243 7.661 40.418 1.00 86.06 450 LEU A O 1
ATOM 3501 N N . CYS A 1 451 ? -20.528 7.280 38.329 1.00 85.62 451 CYS A N 1
ATOM 3502 C CA . CYS A 1 451 ? -21.547 6.297 37.973 1.00 85.62 451 CYS A CA 1
ATOM 3503 C C . CYS A 1 451 ? -20.880 5.127 37.229 1.00 85.62 451 CYS A C 1
ATOM 3505 O O . CYS A 1 451 ? -20.704 5.193 36.010 1.00 85.62 451 CYS A O 1
ATOM 3507 N N . PRO A 1 452 ? -20.434 4.080 37.948 1.00 86.94 452 PRO A N 1
ATOM 3508 C CA . PRO A 1 452 ? -19.701 2.970 37.342 1.00 86.94 452 PRO A CA 1
ATOM 3509 C C . PRO A 1 452 ? -20.611 1.990 36.592 1.00 86.94 452 PRO A C 1
ATOM 3511 O O . PRO A 1 452 ? -20.130 1.270 35.723 1.00 86.94 452 PRO A O 1
ATOM 3514 N N . GLN A 1 453 ? -21.908 1.946 36.909 1.00 91.56 453 GLN A N 1
ATOM 3515 C CA . GLN A 1 453 ? -22.876 1.045 36.285 1.00 91.56 453 GLN A CA 1
ATOM 3516 C C . GLN A 1 453 ? -24.069 1.836 35.764 1.00 91.56 453 GLN A C 1
ATOM 3518 O O . GLN A 1 453 ? -24.726 2.542 36.527 1.00 91.56 453 GLN A O 1
ATOM 3523 N N . PHE A 1 454 ? -24.355 1.703 34.473 1.00 91.44 454 PHE A N 1
ATOM 3524 C CA . PHE A 1 454 ? -25.513 2.325 33.835 1.00 91.44 454 PHE A CA 1
ATOM 3525 C C . PHE A 1 454 ? -25.977 1.496 32.635 1.00 91.44 454 PHE A C 1
ATOM 3527 O O . PHE A 1 454 ? -25.247 0.652 32.108 1.00 91.44 454 PHE A O 1
ATOM 3534 N N . GLU A 1 455 ? -27.213 1.728 32.203 1.00 90.50 455 GLU A N 1
ATOM 3535 C CA . GLU A 1 455 ? -27.803 1.071 31.038 1.00 90.50 455 GLU A CA 1
ATOM 3536 C C . GLU A 1 455 ? -27.871 2.046 29.865 1.00 90.50 455 GLU A C 1
ATOM 3538 O O . GLU A 1 455 ? -28.250 3.207 30.020 1.00 90.50 455 GLU A O 1
ATOM 3543 N N . VAL A 1 456 ? -27.482 1.567 28.685 1.00 89.38 456 VAL A N 1
ATOM 3544 C CA . VAL A 1 456 ? -27.548 2.317 27.431 1.00 89.38 456 VAL A CA 1
ATOM 3545 C C . VAL A 1 456 ? -28.668 1.729 26.580 1.00 89.38 456 VAL A C 1
ATOM 3547 O O . VAL A 1 456 ? -28.716 0.515 26.355 1.00 89.38 456 VAL A O 1
ATOM 3550 N N . GLY A 1 457 ? -29.564 2.602 26.117 1.00 88.06 457 GLY A N 1
ATOM 3551 C CA . GLY A 1 457 ? -30.684 2.249 25.246 1.00 88.06 457 GLY A CA 1
ATOM 3552 C C . GLY A 1 457 ? -30.253 1.594 23.930 1.00 88.06 457 GLY A C 1
ATOM 3553 O O . GLY A 1 457 ? -29.069 1.572 23.567 1.00 88.06 457 GLY A O 1
ATOM 3554 N N . ALA A 1 458 ? -31.228 1.048 23.208 1.00 87.94 458 ALA A N 1
ATOM 3555 C CA . ALA A 1 458 ? -31.001 0.499 21.873 1.00 87.94 458 ALA A CA 1
ATOM 3556 C C . ALA A 1 458 ? -30.721 1.626 20.864 1.00 87.94 458 ALA A C 1
ATOM 3558 O O . ALA A 1 458 ? -31.224 2.738 21.010 1.00 87.94 458 ALA A O 1
ATOM 3559 N N . SER A 1 459 ? -30.002 1.341 19.774 1.00 80.50 459 SER A N 1
ATOM 3560 C CA . SER A 1 459 ? -29.638 2.357 18.771 1.00 80.50 459 SER A CA 1
ATOM 3561 C C . SER A 1 459 ? -30.833 3.074 18.116 1.00 80.50 459 SER A C 1
ATOM 3563 O O . SER A 1 459 ? -30.629 4.117 17.503 1.00 80.50 459 SER A O 1
ATOM 3565 N N . ARG A 1 460 ? -32.058 2.531 18.190 1.00 68.88 460 ARG A N 1
ATOM 3566 C CA . ARG A 1 460 ? -33.279 3.184 17.667 1.00 68.88 460 ARG A CA 1
ATOM 3567 C C . ARG A 1 460 ? -33.894 4.189 18.649 1.00 68.88 460 ARG A C 1
ATOM 3569 O O . ARG A 1 460 ? -34.780 4.933 18.251 1.00 68.88 460 ARG A O 1
ATOM 3576 N N . GLU A 1 461 ? -33.460 4.170 19.907 1.00 56.94 461 GLU A N 1
ATOM 3577 C CA . GLU A 1 461 ? -33.925 5.053 20.984 1.00 56.94 461 GLU A CA 1
ATOM 3578 C C . GLU A 1 461 ? -33.038 6.312 21.130 1.00 56.94 461 GLU A C 1
ATOM 3580 O O . GLU A 1 461 ? -33.318 7.141 21.994 1.00 56.94 461 GLU A O 1
ATOM 3585 N N . ALA A 1 462 ? -31.975 6.445 20.318 1.00 47.94 462 ALA A N 1
ATOM 3586 C CA . ALA A 1 462 ? -30.943 7.486 20.408 1.00 47.94 462 ALA A CA 1
ATOM 3587 C C . ALA A 1 462 ? -31.023 8.546 19.301 1.00 47.94 462 ALA A C 1
ATOM 3589 O O . ALA A 1 462 ? -31.335 8.178 18.143 1.00 47.94 462 ALA A O 1
#

Sequence (462 aa):
MATAIPYTYIQCPCTRDTHHDGDREERQDDEDSVDSSEERAEQDDDFDPHSPRANYSLYPIDHLLYCEICAQIRCQRCLVDEIVTWFCPNCLFEVPSSTVKSEGNRCTRSCFQCPICIAPLSLTGQAASNTLLGGVDTSHWILSCASCSWSSSEIGIQFDRPNGIYSQLSRIRNGGQVITPPKERALGKDTDRRPGERRSTLSKVSENDAPEPEADEEEDADPTPEARFANLRSFYQSQMSSHGSSERSAFTNDYSYASPNALSRIMNLYTSYSSPTPQKRTPQIREALDSSEGLHPIASPTTQAATILRLRSEGWAGTPSTEQRAAQPFPTCDVHSTSELRPSPYLLRTKRTKRCRTCKHIVVRPEAKVQTSRFRMKMLAASYIPTLTIRPLPSPAAPAAATGAPQFLQPGTTHQFVLTVRNPLYERVRVTLAAAAKTPGRVAHGVTLLCPQFEVGASREA

Secondary structure (DSSP, 8-state):
----S---EEE-GGGTGGGTSSS-S-----------TTTTTGGG----TTSTTGGGTEEEGGG-EEETTTTEEE-TTSEEEEEEEEE-TTT--EE-HHHHHHTTTB--SS-EE-TTT-PBEEEEEEE---TTTT----EEEEEEETTT--BGGGGT--BS-SS-HHHHHHTB-GGG-B---HHHHHHHHHHTT-----------------PPPP----------HHHHHHHHHHHHHHHHHHHTTT----------TTSHHHHHHHHHHTT--------PPPP-PPPP-STTTT--PPPPHHHHHHHHHHHHHHTTTTSPPHHHHHTSSS--TT--SGGG--PEEPBPEEEEEEEETTT--EEEEE-SSTT---EEEE-BGGGTS-EEEEEEPPPTTS-S--SSS--PPPTT-PPPEEEEEE--SSS-EEEE----SB--SSS--B---S-SEEEE--TT--

Foldseek 3Di:
DDPPFDADWDFFCVVVVVPPPDDPPDDDDDPDDPDCPPVVVVVPPDDACPDPCVVVGIDGLQQWFADPVVRGIDGPVQKDKDFQWWAFPPVLDTDDPVVCVVVVQFDQFPFWADLAHRATWDKDWDFPPPVPDPDDTQIKIWTADPPPRDILVLQLDIHRDPGRVSVSLVQAARNRDGNDDVVNVVVVVVVVVDPDDPDDDDDDDDDDDDDDDPPPDPPPPQDDPVVLVVLLCVLQVVVCVVCVVPDDDDDDPDPDPPDPVNVVVVVVVVPDDDDDDDDDDDDDRDDDDDVSSRDDDDPDPVVVVVLVVVCVVVDPVQARDPVSLVPAPDNDPPRGGPSNRDTGGGRIDTDIWMARNPPRHTQWAQDSRSVDPDTPHHRRSPLQDKDKHKDWDDDPPDDPPPPDDPPDDDPPDDTDMDIDIGDNAQAKDKAADDDDCWRDDPDTDGDDDPDRIDIDHGNVVD